Protein AF-0000000072266375 (afdb_homodimer)

Radius of gyration: 25.03 Å; Cα contacts (8 Å, |Δi|>4): 1581; chains: 2; bounding box: 46×76×53 Å

Secondary structure (DSSP, 8-state):
-EEEEEEEE----SSHHHHHHHHHHHHHHHHHTT-SEEEPPTTGGGGGGGGG-HHHHHSHHHHHHHHHHTHHHHHHHHHHHHHHHT-EEEPPPEEEESSSSEEEEEEEEETTEEEEEEE--S--HIIIIIS-----S-EEEEEETTEEEEE--GGGGG-HHHHHHHHHTT--EEEEEE--SSHHHHHHHHHHHHHHHHHHT-EEEEEEEEEE-TT-GGGSEE----EEE--SSTTS-TTSEEEEPPTT--EEEEEE--HHHHHHHHHH-SS-HHHHTTHHHHHTTT-EEE-/-EEEEEEEE----SSHHHHHHHHHHHHHHHHHTT-SEEEPPTTGGGGGGGGG-HHHHHSHHHHHHHHHHTHHHHHHHHHHHHHHHT-EEEPPPEEEESSSSEEEEEEEEETTEEEEEEE--S--HIIIIIS-----S-EEEEEETTEEEEE--GGGGG-HHHHHHHHHTT--EEEEEE--SSHHHHHHHHHHHHHHHHHHT-EEEEEEEEEE-TT-GGGSEE----EEE--SSTTS-TTSEEEEPPTT--EEEEEE--HHHHHHHHHH-SS-HHHHTTHHHHHTTT-EEE-

Sequence (582 aa):
MKIAAAAYPLDWFDSFAEVEAKLTDWVSRAAGQGADLLVFPEYGAMELASLGGRAVAADLEAALHEVARHGPAVGALLTRLAAAHGVHILGPSAPVFEGPRPVNRAVLYGPAGVIGHQDKLIMTRFEREIWDVVPGSEARVFETALGRIGIVICYDSEFPLLARAMVEQGAEILLAPSCTDSLAGFTRVRVGAMARALENQCVVVHAPTVGLCDFCPAVDENVGRAAIYGPPDHGWPATGILVETDLDVPGWAIAEVDMAAVALVRREGGVLNHAHWPEQAERLAGGVSLGMKIAAAAYPLDWFDSFAEVEAKLTDWVSRAAGQGADLLVFPEYGAMELASLGGRAVAADLEAALHEVARHGPAVGALLTRLAAAHGVHILGPSAPVFEGPRPVNRAVLYGPAGVIGHQDKLIMTRFEREIWDVVPGSEARVFETALGRIGIVICYDSEFPLLARAMVEQGAEILLAPSCTDSLAGFTRVRVGAMARALENQCVVVHAPTVGLCDFCPAVDENVGRAAIYGPPDHGWPATGILVETDLDVPGWAIAEVDMAAVALVRREGGVLNHAHWPEQAERLAGGVSLG

pLDDT: mean 98.08, std 1.98, range [75.3, 98.99]

InterPro domains:
  IPR003010 Carbon-nitrogen hydrolase [PF00795] (5-266)
  IPR003010 Carbon-nitrogen hydrolase [PS50263] (1-249)
  IPR036526 Carbon-nitrogen hydrolase superfamily [G3DSA:3.60.110.10] (1-280)
  IPR036526 Carbon-nitrogen hydrolase superfamily [SSF56317] (1-275)

Organism: Cereibacter sphaeroides (strain ATCC 17023 / DSM 158 / JCM 6121 / CCUG 31486 / LMG 2827 / NBRC 12203 / NCIMB 8253 / ATH 2.4.1.) (NCBI:txid272943)

Solvent-accessible surface area (backbone atoms only — not comparable to full-atom values): 27364 Å² total; per-residue (Å²): 91,26,39,29,14,23,15,40,65,51,58,85,34,88,42,68,67,54,52,51,50,51,53,49,50,54,52,49,56,45,44,71,71,55,31,42,33,40,33,35,13,30,54,49,38,54,33,46,9,31,64,64,32,66,72,30,15,52,30,73,67,50,20,46,54,43,27,34,68,45,43,66,61,54,51,54,50,50,28,50,51,15,35,75,69,63,20,32,32,35,42,43,9,34,48,40,73,88,59,100,49,27,29,48,36,33,41,35,26,23,48,90,29,78,60,41,68,44,39,31,59,52,69,49,46,57,38,49,76,70,65,50,39,44,58,32,71,52,46,42,29,30,78,50,99,92,42,30,34,23,71,30,48,28,66,30,29,51,38,67,64,57,57,49,53,29,37,75,73,55,29,50,34,35,38,29,20,18,65,22,64,32,63,18,51,28,40,45,37,51,41,17,38,46,32,50,6,41,36,53,38,23,38,24,37,29,6,16,23,17,40,65,22,94,54,28,72,90,56,30,42,25,27,29,49,8,23,36,28,34,26,31,38,53,88,40,48,40,81,16,56,76,35,58,44,56,78,46,45,72,47,71,20,65,42,80,47,63,69,66,41,36,59,45,24,55,74,64,26,72,50,42,47,52,74,50,51,66,53,48,57,62,34,44,68,87,40,67,41,84,67,90,26,39,28,14,23,15,40,65,51,57,85,33,89,42,69,66,54,51,52,51,52,54,50,49,54,51,49,55,46,44,71,72,54,30,42,35,38,35,36,13,31,54,48,37,56,33,47,8,31,63,63,32,66,72,30,16,51,29,73,67,51,18,46,52,43,28,34,69,46,42,66,61,52,50,52,50,50,29,49,52,15,35,76,67,62,18,31,32,36,43,44,10,34,49,42,72,87,60,100,48,27,29,47,36,34,41,36,26,23,48,91,28,78,60,41,67,42,39,32,60,52,67,49,46,58,37,48,76,71,66,50,41,44,58,33,72,53,47,43,28,32,78,51,100,91,42,30,34,22,70,30,46,28,66,30,29,49,39,68,65,58,56,48,50,28,37,75,72,55,27,51,35,35,38,29,20,18,64,23,63,33,61,19,50,28,38,44,35,51,40,18,39,47,33,51,8,39,36,54,37,22,37,24,36,30,6,15,23,18,41,64,22,93,52,28,72,90,56,29,43,23,27,29,46,7,24,36,27,33,26,29,37,52,88,40,49,39,80,17,55,77,36,59,45,56,77,47,46,70,44,71,19,65,43,80,46,61,69,65,44,37,59,44,24,55,74,64,25,73,51,41,47,50,73,50,52,66,53,50,58,62,33,44,68,86,40,67,42,83,68

Foldseek 3Di:
DKEKFWQAAQDADCDVVVVLVVVLVQLCVCLVVPHQEYEAAECSLLSQLNNVPLVQQADLQSSQVSSQVCVVVVQVSVQVSQQVSQHKYFDHWGWHDPDPATFTKIWIHHNNGTQGIATAADDDCCVVVPNNHDGDDDWDWTQDPVWIEGEQEQVSLLDQVSLLVRVVVPHQEYEYHYQDQDPVSQVSNVVSQQVSQALQQHKYWYHWYADADCRHPVRGHGKYKTFMFHHCWPPAPVVRTQWIDPIRDTDITMGDDDSVSSVCCCPPTPDNSNVCVCVVCVVCVVHDDDD/DKEKFWQAAQDADCDVVVVLVVVLVQLCVCLVVPHQEYEAAECSLLSQLNNVPLVQQADLQSSQVSSQVCVVVVQVSVQVSQQVSQHKYFDHWGWHDPDPATFTKTWIHHNNGTQGIATAADDDCCVVVPNNHDGDDDWDWTQDPVWIEGEQEQVSLLDQVSLLVRVVVPHQEYEYHYQDQDPVSQVSNVVSQQVSQALQQHKYWYHWYADADCRHPVRGHGKYKTFMFHHCWDPAPVVRTQWIDPIRDTDITMGDDDSVVSVCCCPPTPDNSNVCVCVVCVVCVVHDDDD

Structure (mmCIF, N/CA/C/O backbone):
data_AF-0000000072266375-model_v1
#
loop_
_entity.id
_entity.type
_entity.pdbx_description
1 polymer Amidohydrolase
#
loop_
_atom_site.group_PDB
_atom_site.id
_atom_site.type_symbol
_atom_site.label_atom_id
_atom_site.label_alt_id
_atom_site.label_comp_id
_atom_site.label_asym_id
_atom_site.label_entity_id
_atom_site.label_seq_id
_atom_site.pdbx_PDB_ins_code
_atom_site.Cartn_x
_atom_site.Cartn_y
_atom_site.Cartn_z
_atom_site.occupancy
_atom_site.B_iso_or_equiv
_atom_site.auth_seq_id
_atom_site.auth_comp_id
_atom_site.auth_asym_id
_atom_site.auth_atom_id
_atom_site.pdbx_PDB_model_num
ATOM 1 N N . MET A 1 1 ? 21.458 -7.198 -11.489 1 97.14 1 MET A N 1
ATOM 2 C CA . MET A 1 1 ? 20.782 -8.351 -12.077 1 97.14 1 MET A CA 1
ATOM 3 C C . MET A 1 1 ? 19.575 -7.912 -12.899 1 97.14 1 MET A C 1
ATOM 5 O O . MET A 1 1 ? 19.093 -6.788 -12.752 1 97.14 1 MET A O 1
ATOM 9 N N . LYS A 1 2 ? 19.224 -8.733 -13.749 1 98.37 2 LYS A N 1
ATOM 10 C CA . LYS A 1 2 ? 18.02 -8.48 -14.536 1 98.37 2 LYS A CA 1
ATOM 11 C C . LYS A 1 2 ? 16.892 -9.425 -14.133 1 98.37 2 LYS A C 1
ATOM 13 O O . LYS A 1 2 ? 17.099 -10.635 -14.019 1 98.37 2 LYS A O 1
ATOM 18 N N . ILE A 1 3 ? 15.625 -8.861 -13.882 1 98.93 3 ILE A N 1
ATOM 19 C CA . ILE A 1 3 ? 14.464 -9.616 -13.423 1 98.93 3 ILE A CA 1
ATOM 20 C C . ILE A 1 3 ? 13.344 -9.519 -14.457 1 98.93 3 ILE A C 1
ATOM 22 O O . ILE A 1 3 ? 13.093 -8.446 -15.011 1 98.93 3 ILE A O 1
ATOM 26 N N . ALA A 1 4 ? 12.709 -10.593 -14.72 1 98.96 4 ALA A N 1
ATOM 27 C CA . ALA A 1 4 ? 11.584 -10.651 -15.65 1 98.96 4 ALA A CA 1
ATOM 28 C C . ALA A 1 4 ? 10.32 -11.145 -14.951 1 98.96 4 ALA A C 1
ATOM 30 O O . ALA A 1 4 ? 10.322 -12.212 -14.333 1 98.96 4 ALA A O 1
ATOM 31 N N . ALA A 1 5 ? 9.275 -10.381 -14.997 1 98.98 5 ALA A N 1
ATOM 32 C CA . ALA A 1 5 ? 7.955 -10.741 -14.485 1 98.98 5 ALA A CA 1
ATOM 33 C C . ALA A 1 5 ? 6.988 -11.043 -15.626 1 98.98 5 ALA A C 1
ATOM 35 O O . ALA A 1 5 ? 6.828 -10.234 -16.543 1 98.98 5 ALA A O 1
ATOM 36 N N . ALA A 1 6 ? 6.261 -12.06 -15.545 1 98.97 6 ALA A N 1
ATOM 37 C CA . ALA A 1 6 ? 5.414 -12.488 -16.655 1 98.97 6 ALA A CA 1
ATOM 38 C C . ALA A 1 6 ? 3.996 -11.945 -16.504 1 98.97 6 ALA A C 1
ATOM 40 O O . ALA A 1 6 ? 3.401 -12.036 -15.428 1 98.97 6 ALA A O 1
ATOM 41 N N . ALA A 1 7 ? 3.459 -11.359 -17.479 1 98.96 7 ALA A N 1
ATOM 42 C CA . ALA A 1 7 ? 2.024 -11.34 -17.751 1 98.96 7 ALA A CA 1
ATOM 43 C C . ALA A 1 7 ? 1.618 -12.515 -18.636 1 98.96 7 ALA A C 1
ATOM 45 O O . ALA A 1 7 ? 1.796 -12.472 -19.856 1 98.96 7 ALA A O 1
ATOM 46 N N . TYR A 1 8 ? 1.119 -13.528 -18.048 1 98.93 8 TYR A N 1
ATOM 47 C CA . TYR A 1 8 ? 1.117 -14.865 -18.632 1 98.93 8 TYR A CA 1
ATOM 48 C C . TYR A 1 8 ? -0.296 -15.29 -19.016 1 98.93 8 TYR A C 1
ATOM 50 O O . TYR A 1 8 ? -1.188 -15.339 -18.167 1 98.93 8 TYR A O 1
ATOM 58 N N . PRO A 1 9 ? -0.581 -15.622 -20.305 1 98.81 9 PRO A N 1
ATOM 59 C CA . PRO A 1 9 ? -1.883 -16.149 -20.721 1 98.81 9 PRO A CA 1
ATOM 60 C C . PRO A 1 9 ? -2.005 -17.656 -20.506 1 98.81 9 PRO A C 1
ATOM 62 O O . PRO A 1 9 ? -0.999 -18.37 -20.526 1 98.81 9 PRO A O 1
ATOM 65 N N . LEU A 1 10 ? -3.183 -18.131 -20.288 1 98.76 10 LEU A N 1
ATOM 66 C CA . LEU A 1 10 ? -3.432 -19.565 -20.182 1 98.76 10 LEU A CA 1
ATOM 67 C C . LEU A 1 10 ? -3.985 -20.118 -21.491 1 98.76 10 LEU A C 1
ATOM 69 O O . LEU A 1 10 ? -4.931 -19.562 -22.055 1 98.76 10 LEU A O 1
ATOM 73 N N . ASP A 1 11 ? -3.401 -21.197 -21.97 1 98.46 11 ASP A N 1
ATOM 74 C CA . ASP A 1 11 ? -3.738 -21.749 -23.278 1 98.46 11 ASP A CA 1
ATOM 75 C C . ASP A 1 11 ? -4.257 -23.18 -23.153 1 98.46 11 ASP A C 1
ATOM 77 O O . ASP A 1 11 ? -4.025 -23.844 -22.14 1 98.46 11 ASP A O 1
ATOM 81 N N . TRP A 1 12 ? -4.967 -23.601 -24.177 1 98.61 12 TRP A N 1
ATOM 82 C CA . TRP A 1 12 ? -5.365 -24.997 -24.319 1 98.61 12 TRP A CA 1
ATOM 83 C C . TRP A 1 12 ? -4.237 -25.826 -24.925 1 98.61 12 TRP A C 1
ATOM 85 O O . TRP A 1 12 ? -3.588 -25.397 -25.881 1 98.61 12 TRP A O 1
ATOM 95 N N . PHE A 1 13 ? -4.031 -27.038 -24.383 1 98.64 13 PHE A N 1
ATOM 96 C CA . PHE A 1 13 ? -3.032 -27.964 -24.904 1 98.64 13 PHE A CA 1
ATOM 97 C C . PHE A 1 13 ? -3.65 -29.33 -25.175 1 98.64 13 PHE A C 1
ATOM 99 O O . PHE A 1 13 ? -4.48 -29.807 -24.398 1 98.64 13 PHE A O 1
ATOM 106 N N . ASP A 1 14 ? -3.202 -29.949 -26.236 1 98.02 14 ASP A N 1
ATOM 107 C CA . ASP A 1 14 ? -3.65 -31.3 -26.557 1 98.02 14 ASP A CA 1
ATOM 108 C C . ASP A 1 14 ? -2.645 -32.342 -26.07 1 98.02 14 ASP A C 1
ATOM 110 O O . ASP A 1 14 ? -2.967 -33.529 -25.98 1 98.02 14 ASP A O 1
ATOM 114 N N . SER A 1 15 ? -1.468 -31.875 -25.778 1 98.49 15 SER A N 1
ATOM 115 C CA . SER A 1 15 ? -0.411 -32.773 -25.325 1 98.49 15 SER A CA 1
ATOM 116 C C . SER A 1 15 ? 0.6 -32.041 -24.45 1 98.49 15 SER A C 1
ATOM 118 O O . SER A 1 15 ? 0.701 -30.813 -24.503 1 98.49 15 SER A O 1
ATOM 120 N N . PHE A 1 16 ? 1.34 -32.809 -23.717 1 98.54 16 PHE A N 1
ATOM 121 C CA . PHE A 1 16 ? 2.374 -32.227 -22.87 1 98.54 16 PHE A CA 1
ATOM 122 C C . PHE A 1 16 ? 3.467 -31.582 -23.714 1 98.54 16 PHE A C 1
ATOM 124 O O . PHE A 1 16 ? 4.124 -30.637 -23.273 1 98.54 16 PHE A O 1
ATOM 131 N N . ALA A 1 17 ? 3.678 -32.041 -24.921 1 98.73 17 ALA A N 1
ATOM 132 C CA . ALA A 1 17 ? 4.669 -31.456 -25.821 1 98.73 17 ALA A CA 1
ATOM 133 C C . ALA A 1 17 ? 4.374 -29.981 -26.077 1 98.73 17 ALA A C 1
ATOM 135 O O . ALA A 1 17 ? 5.295 -29.176 -26.232 1 98.73 17 ALA A O 1
ATOM 136 N N . GLU A 1 18 ? 3.104 -29.628 -26.144 1 98.77 18 GLU A N 1
ATOM 137 C CA . GLU A 1 18 ? 2.716 -28.237 -26.355 1 98.77 18 GLU A CA 1
ATOM 138 C C . GLU A 1 18 ? 3.015 -27.387 -25.124 1 98.77 18 GLU A C 1
ATOM 140 O O . GLU A 1 18 ? 3.374 -26.214 -25.245 1 98.77 18 GLU A O 1
ATOM 145 N N . VAL A 1 19 ? 2.839 -27.965 -23.965 1 98.65 19 VAL A N 1
ATOM 146 C CA . VAL A 1 19 ? 3.222 -27.303 -22.722 1 98.65 19 VAL A CA 1
ATOM 147 C C . VAL A 1 19 ? 4.724 -27.026 -22.725 1 98.65 19 VAL A C 1
ATOM 149 O O . VAL A 1 19 ? 5.156 -25.912 -22.42 1 98.65 19 VAL A O 1
ATOM 152 N N . GLU A 1 20 ? 5.464 -28.065 -23.052 1 98.76 20 GLU A N 1
ATOM 153 C CA . GLU A 1 20 ? 6.917 -27.938 -23.113 1 98.76 20 GLU A CA 1
ATOM 154 C C . GLU A 1 20 ? 7.334 -26.839 -24.086 1 98.76 20 GLU A C 1
ATOM 156 O O . GLU A 1 20 ? 8.239 -26.054 -23.794 1 98.76 20 GLU A O 1
ATOM 161 N N . ALA A 1 21 ? 6.699 -26.779 -25.235 1 98.85 21 ALA A N 1
ATOM 162 C CA . ALA A 1 21 ? 7.021 -25.767 -26.239 1 98.85 21 ALA A CA 1
ATOM 163 C C . ALA A 1 21 ? 6.767 -24.361 -25.701 1 98.85 21 ALA A C 1
ATOM 165 O O . ALA A 1 21 ? 7.599 -23.467 -25.869 1 98.85 21 ALA A O 1
ATOM 166 N N . LYS A 1 22 ? 5.654 -24.133 -25.089 1 98.86 22 LYS A N 1
ATOM 167 C CA . LYS A 1 22 ? 5.303 -22.81 -24.581 1 98.86 22 LYS A CA 1
ATOM 168 C C . LYS A 1 22 ? 6.278 -22.36 -23.497 1 98.86 22 LYS A C 1
ATOM 170 O O . LYS A 1 22 ? 6.825 -21.258 -23.565 1 98.86 22 LYS A O 1
ATOM 175 N N . LEU A 1 23 ? 6.517 -23.211 -22.474 1 98.88 23 LEU A N 1
ATOM 176 C CA . LEU A 1 23 ? 7.389 -22.841 -21.365 1 98.88 23 LEU A CA 1
ATOM 177 C C . LEU A 1 23 ? 8.821 -22.628 -21.847 1 98.88 23 LEU A C 1
ATOM 179 O O . LEU A 1 23 ? 9.512 -21.724 -21.372 1 98.88 23 LEU A O 1
ATOM 183 N N . THR A 1 24 ? 9.218 -23.52 -22.77 1 98.91 24 THR A N 1
ATOM 184 C CA . THR A 1 24 ? 10.552 -23.35 -23.337 1 98.91 24 THR A CA 1
ATOM 185 C C . THR A 1 24 ? 10.674 -21.997 -24.032 1 98.91 24 THR A C 1
ATOM 187 O O . THR A 1 24 ? 11.677 -21.298 -23.87 1 98.91 24 THR A O 1
ATOM 190 N N . ASP A 1 25 ? 9.674 -21.657 -24.811 1 98.88 25 ASP A N 1
ATOM 191 C CA . ASP A 1 25 ? 9.678 -20.377 -25.514 1 98.88 25 ASP A CA 1
ATOM 192 C C . ASP A 1 25 ? 9.716 -19.21 -24.53 1 98.88 25 ASP A C 1
ATOM 194 O O . ASP A 1 25 ? 10.5 -18.274 -24.699 1 98.88 25 ASP A O 1
ATOM 198 N N . TRP A 1 26 ? 8.88 -19.199 -23.524 1 98.91 26 TRP A N 1
ATOM 199 C CA . TRP A 1 26 ? 8.826 -18.137 -22.525 1 98.91 26 TRP A CA 1
ATOM 200 C C . TRP A 1 26 ? 10.173 -17.978 -21.827 1 98.91 26 TRP A C 1
ATOM 202 O O . TRP A 1 26 ? 10.706 -16.87 -21.736 1 98.91 26 TRP A O 1
ATOM 212 N N . VAL A 1 27 ? 10.698 -19.073 -21.321 1 98.93 27 VAL A N 1
ATOM 213 C CA . VAL A 1 27 ? 11.959 -19.025 -20.588 1 98.93 27 VAL A CA 1
ATOM 214 C C . VAL A 1 27 ? 13.072 -18.529 -21.508 1 98.93 27 VAL A C 1
ATOM 216 O O . VAL A 1 27 ? 13.861 -17.661 -21.127 1 98.93 27 VAL A O 1
ATOM 219 N N . SER A 1 28 ? 13.133 -19.064 -22.732 1 98.81 28 SER A N 1
ATOM 220 C CA . SER A 1 28 ? 14.188 -18.697 -23.671 1 98.81 28 SER A CA 1
ATOM 221 C C . SER A 1 28 ? 14.138 -17.211 -24.007 1 98.81 28 SER A C 1
ATOM 223 O O . SER A 1 28 ? 15.178 -16.57 -24.17 1 98.81 28 SER A O 1
ATOM 225 N N . ARG A 1 29 ? 12.959 -16.648 -24.16 1 98.73 29 ARG A N 1
ATOM 226 C CA . ARG A 1 29 ? 12.802 -15.237 -24.499 1 98.73 29 ARG A CA 1
ATOM 227 C C . ARG A 1 29 ? 13.344 -14.343 -23.389 1 98.73 29 ARG A C 1
ATOM 229 O O . ARG A 1 29 ? 14.086 -13.395 -23.654 1 98.73 29 ARG A O 1
ATOM 236 N N . ALA A 1 30 ? 12.961 -14.626 -22.163 1 98.76 30 ALA A N 1
ATOM 237 C CA . ALA A 1 30 ? 13.432 -13.813 -21.044 1 98.76 30 ALA A CA 1
ATOM 238 C C . ALA A 1 30 ? 14.931 -13.998 -20.824 1 98.76 30 ALA A C 1
ATOM 240 O O . ALA A 1 30 ? 15.661 -13.023 -20.628 1 98.76 30 ALA A O 1
ATOM 241 N N . ALA A 1 31 ? 15.374 -15.266 -20.824 1 98.73 31 ALA A N 1
ATOM 242 C CA . ALA A 1 31 ? 16.796 -15.558 -20.669 1 98.73 31 ALA A CA 1
ATOM 243 C C . ALA A 1 31 ? 17.612 -14.923 -21.792 1 98.73 31 ALA A C 1
ATOM 245 O O . ALA A 1 31 ? 18.723 -14.438 -21.562 1 98.73 31 ALA A O 1
ATOM 246 N N . GLY A 1 32 ? 17.065 -14.988 -22.942 1 98.53 32 GLY A N 1
ATOM 247 C CA . GLY A 1 32 ? 17.732 -14.4 -24.092 1 98.53 32 GLY A CA 1
ATOM 248 C C . GLY A 1 32 ? 17.928 -12.901 -23.967 1 98.53 32 GLY A C 1
ATOM 249 O O . GLY A 1 32 ? 18.813 -12.329 -24.607 1 98.53 32 GLY A O 1
ATOM 250 N N . GLN A 1 33 ? 17.1 -12.3 -23.194 1 98.49 33 GLN A N 1
ATOM 251 C CA . GLN A 1 33 ? 17.227 -10.867 -22.949 1 98.49 33 GLN A CA 1
ATOM 252 C C . GLN A 1 33 ? 18.096 -10.593 -21.725 1 98.49 33 GLN A C 1
ATOM 254 O O . GLN A 1 33 ? 18.18 -9.455 -21.259 1 98.49 33 GLN A O 1
ATOM 259 N N . GLY A 1 34 ? 18.608 -11.641 -21.188 1 98.56 34 GLY A N 1
ATOM 260 C CA . GLY A 1 34 ? 19.591 -11.487 -20.127 1 98.56 34 GLY A CA 1
ATOM 261 C C . GLY A 1 34 ? 18.987 -11.564 -18.738 1 98.56 34 GLY A C 1
ATOM 262 O O . GLY A 1 34 ? 19.634 -11.202 -17.753 1 98.56 34 GLY A O 1
ATOM 263 N N . ALA A 1 35 ? 17.798 -11.988 -18.626 1 98.79 35 ALA A N 1
ATOM 264 C CA . ALA A 1 35 ? 17.17 -12.089 -17.311 1 98.79 35 ALA A CA 1
ATOM 265 C C . ALA A 1 35 ? 17.855 -13.152 -16.457 1 98.79 35 ALA A C 1
ATOM 267 O O . ALA A 1 35 ? 18.232 -14.214 -16.959 1 98.79 35 ALA A O 1
ATOM 268 N N . ASP A 1 36 ? 18.055 -12.834 -15.215 1 98.84 36 ASP A N 1
ATOM 269 C CA . ASP A 1 36 ? 18.646 -13.75 -14.244 1 98.84 36 ASP A CA 1
ATOM 270 C C . ASP A 1 36 ? 17.566 -14.457 -13.429 1 98.84 36 ASP A C 1
ATOM 272 O O . ASP A 1 36 ? 17.79 -15.552 -12.909 1 98.84 36 ASP A O 1
ATOM 276 N N . LEU A 1 37 ? 16.452 -13.831 -13.272 1 98.93 37 LEU A N 1
ATOM 277 C CA . LEU A 1 37 ? 15.306 -14.299 -12.499 1 98.93 37 LEU A CA 1
ATOM 278 C C . LEU A 1 37 ? 14.013 -14.132 -13.29 1 98.93 37 LEU A C 1
ATOM 280 O O . LEU A 1 37 ? 13.694 -13.03 -13.742 1 98.93 37 LEU A O 1
ATOM 284 N N . LEU A 1 38 ? 13.317 -15.218 -13.542 1 98.98 38 LEU A N 1
ATOM 285 C CA . LEU A 1 38 ? 12.032 -15.243 -14.234 1 98.98 38 LEU A CA 1
ATOM 286 C C . LEU A 1 38 ? 10.906 -15.618 -13.276 1 98.98 38 LEU A C 1
ATOM 288 O O . LEU A 1 38 ? 10.997 -16.624 -12.569 1 98.98 38 LEU A O 1
ATOM 292 N N . VAL A 1 39 ? 9.854 -14.835 -13.226 1 98.99 39 VAL A N 1
ATOM 293 C CA . VAL A 1 39 ? 8.77 -15.082 -12.281 1 98.99 39 VAL A CA 1
ATOM 294 C C . VAL A 1 39 ? 7.473 -15.351 -13.042 1 98.99 39 VAL A C 1
ATOM 296 O O . VAL A 1 39 ? 6.999 -14.496 -13.795 1 98.99 39 VAL A O 1
ATOM 299 N N . PHE A 1 40 ? 6.934 -16.508 -12.91 1 98.98 40 PHE A N 1
ATOM 300 C CA . PHE A 1 40 ? 5.651 -16.894 -13.484 1 98.98 40 PHE A CA 1
ATOM 301 C C . PHE A 1 40 ? 4.528 -16.714 -12.468 1 98.98 40 PHE A C 1
ATOM 303 O O . PHE A 1 40 ? 4.784 -16.59 -11.269 1 98.98 40 PHE A O 1
ATOM 310 N N . PRO A 1 41 ? 3.293 -16.703 -12.895 1 98.96 41 PRO A N 1
ATOM 311 C CA . PRO A 1 41 ? 2.19 -16.293 -12.024 1 98.96 41 PRO A CA 1
ATOM 312 C C . PRO A 1 41 ? 1.661 -17.438 -11.163 1 98.96 41 PRO A C 1
ATOM 314 O O . PRO A 1 41 ? 1.989 -18.601 -11.408 1 98.96 41 PRO A O 1
ATOM 317 N N . GLU A 1 42 ? 0.822 -17.023 -10.186 1 98.96 42 GLU A N 1
ATOM 318 C CA . GLU A 1 42 ? -0.038 -17.931 -9.433 1 98.96 42 GLU A CA 1
ATOM 319 C C . GLU A 1 42 ? -1.021 -18.651 -10.352 1 98.96 42 GLU A C 1
ATOM 321 O O . GLU A 1 42 ? -1.64 -18.028 -11.217 1 98.96 42 GLU A O 1
ATOM 326 N N . TYR A 1 43 ? -1.089 -19.976 -10.209 1 98.91 43 TYR A N 1
ATOM 327 C CA . TYR A 1 43 ? -2.056 -20.812 -10.911 1 98.91 43 TYR A CA 1
ATOM 328 C C . TYR A 1 43 ? -1.825 -20.765 -12.417 1 98.91 43 TYR A C 1
ATOM 330 O O . TYR A 1 43 ? -2.72 -21.096 -13.199 1 98.91 43 TYR A O 1
ATOM 338 N N . GLY A 1 44 ? -0.622 -20.349 -12.776 1 98.84 44 GLY A N 1
ATOM 339 C CA . GLY A 1 44 ? -0.277 -20.445 -14.185 1 98.84 44 GLY A CA 1
ATOM 340 C C . GLY A 1 44 ? -0.329 -21.865 -14.717 1 98.84 44 GLY A C 1
ATOM 341 O O . GLY A 1 44 ? -0.598 -22.08 -15.9 1 98.84 44 GLY A O 1
ATOM 342 N N . ALA A 1 45 ? -0.177 -22.813 -13.884 1 98.78 45 ALA A N 1
ATOM 343 C CA . ALA A 1 45 ? -0.128 -24.221 -14.268 1 98.78 45 ALA A CA 1
ATOM 344 C C . ALA A 1 45 ? -1.53 -24.768 -14.524 1 98.78 45 ALA A C 1
ATOM 346 O O . ALA A 1 45 ? -1.685 -25.853 -15.09 1 98.78 45 ALA A O 1
ATOM 347 N N . MET A 1 46 ? -2.582 -24.038 -14.227 1 98.77 46 MET A N 1
ATOM 348 C CA . MET A 1 46 ? -3.94 -24.552 -14.379 1 98.77 46 MET A CA 1
ATOM 349 C C . MET A 1 46 ? -4.261 -24.815 -15.847 1 98.77 46 MET A C 1
ATOM 351 O O . MET A 1 46 ? -5.211 -25.535 -16.16 1 98.77 46 MET A O 1
ATOM 355 N N . GLU A 1 47 ? -3.494 -24.266 -16.728 1 98.62 47 GLU A N 1
ATOM 356 C CA . GLU A 1 47 ? -3.679 -24.581 -18.142 1 98.62 47 GLU A CA 1
ATOM 357 C C . GLU A 1 47 ? -3.432 -26.063 -18.413 1 98.62 47 GLU A C 1
ATOM 359 O O . GLU A 1 47 ? -3.936 -26.611 -19.395 1 98.62 47 GLU A O 1
ATOM 364 N N . LEU A 1 48 ? -2.743 -26.791 -17.545 1 98.81 48 LEU A N 1
ATOM 365 C CA . LEU A 1 48 ? -2.466 -28.216 -17.687 1 98.81 48 LEU A CA 1
ATOM 366 C C . LEU A 1 48 ? -3.749 -29.033 -17.581 1 98.81 48 LEU A C 1
ATOM 368 O O . LEU A 1 48 ? -3.779 -30.203 -17.966 1 98.81 48 LEU A O 1
ATOM 372 N N . ALA A 1 49 ? -4.804 -28.421 -16.996 1 98.81 49 ALA A N 1
ATOM 373 C CA . ALA A 1 49 ? -6.089 -29.111 -16.915 1 98.81 49 ALA A CA 1
ATOM 374 C C . ALA A 1 49 ? -6.587 -29.508 -18.302 1 98.81 49 ALA A C 1
ATOM 376 O O . ALA A 1 49 ? -7.307 -30.498 -18.45 1 98.81 49 ALA A O 1
ATOM 377 N N . SER A 1 50 ? -6.22 -28.804 -19.305 1 98.7 50 SER A N 1
ATOM 378 C CA . SER A 1 50 ? -6.638 -29.076 -20.677 1 98.7 50 SER A CA 1
ATOM 379 C C . SER A 1 50 ? -6.19 -30.462 -21.126 1 98.7 50 SER A C 1
ATOM 381 O O . SER A 1 50 ? -6.822 -31.074 -21.99 1 98.7 50 SER A O 1
ATOM 383 N N . LEU A 1 51 ? -5.111 -30.986 -20.58 1 98.75 51 LEU A N 1
ATOM 384 C CA . LEU A 1 51 ? -4.555 -32.276 -20.971 1 98.75 51 LEU A CA 1
ATOM 385 C C . LEU A 1 51 ? -5.506 -33.412 -20.606 1 98.75 51 LEU A C 1
ATOM 387 O O . LEU A 1 51 ? -5.378 -34.524 -21.122 1 98.75 51 LEU A O 1
ATOM 391 N N . GLY A 1 52 ? -6.437 -33.119 -19.69 1 98.6 52 GLY A N 1
ATOM 392 C CA . GLY A 1 52 ? -7.447 -34.097 -19.319 1 98.6 52 GLY A CA 1
ATOM 393 C C . GLY A 1 52 ? -8.699 -34.015 -20.172 1 98.6 52 GLY A C 1
ATOM 394 O O . GLY A 1 52 ? -9.619 -34.821 -20.013 1 98.6 52 GLY A O 1
ATOM 395 N N . GLY A 1 53 ? -8.751 -33.005 -21.058 1 98.54 53 GLY A N 1
ATOM 396 C CA . GLY A 1 53 ? -9.936 -32.764 -21.866 1 98.54 53 GLY A CA 1
ATOM 397 C C . GLY A 1 53 ? -10.858 -31.715 -21.273 1 98.54 53 GLY A C 1
ATOM 398 O O . GLY A 1 53 ? -10.689 -31.312 -20.121 1 98.54 53 GLY A O 1
ATOM 399 N N . ARG A 1 54 ? -11.801 -31.301 -22.061 1 98.11 54 ARG A N 1
ATOM 400 C CA . ARG A 1 54 ? -12.668 -30.18 -21.713 1 98.11 54 ARG A CA 1
ATOM 401 C C . ARG A 1 54 ? -13.488 -30.489 -20.465 1 98.11 54 ARG A C 1
ATOM 403 O O . ARG A 1 54 ? -13.696 -29.615 -19.621 1 98.11 54 ARG A O 1
ATOM 410 N N . ALA A 1 55 ? -14.014 -31.727 -20.378 1 98.52 55 ALA A N 1
ATOM 411 C CA . ALA A 1 55 ? -14.84 -32.093 -19.231 1 98.52 55 ALA A CA 1
ATOM 412 C C . ALA A 1 55 ? -14.043 -32.011 -17.932 1 98.52 55 ALA A C 1
ATOM 414 O O . ALA A 1 55 ? -14.553 -31.54 -16.913 1 98.52 55 ALA A O 1
ATOM 415 N N . VAL A 1 56 ? -12.832 -32.471 -18.01 1 98.67 56 VAL A N 1
ATOM 416 C CA . VAL A 1 56 ? -11.95 -32.443 -16.849 1 98.67 56 VAL A CA 1
ATOM 417 C C . VAL A 1 56 ? -11.59 -30.998 -16.507 1 98.67 56 VAL A C 1
ATOM 419 O O . VAL A 1 56 ? -11.672 -30.59 -15.346 1 98.67 56 VAL A O 1
ATOM 422 N N . ALA A 1 57 ? -11.248 -30.21 -17.501 1 98.67 57 ALA A N 1
ATOM 423 C CA . ALA A 1 57 ? -10.808 -28.832 -17.304 1 98.67 57 ALA A CA 1
ATOM 424 C C . ALA A 1 57 ? -11.936 -27.971 -16.742 1 98.67 57 ALA A C 1
ATOM 426 O O . ALA A 1 57 ? -11.689 -27.032 -15.982 1 98.67 57 ALA A O 1
ATOM 427 N N . ALA A 1 58 ? -13.131 -28.322 -17.075 1 98.33 58 ALA A N 1
ATOM 428 C CA . ALA A 1 58 ? -14.286 -27.515 -16.691 1 98.33 58 ALA A CA 1
ATOM 429 C C . ALA A 1 58 ? -14.748 -27.857 -15.278 1 98.33 58 ALA A C 1
ATOM 431 O O . ALA A 1 58 ? -15.542 -27.124 -14.683 1 98.33 58 ALA A O 1
ATOM 432 N N . ASP A 1 59 ? -14.275 -28.977 -14.753 1 98.57 59 ASP A N 1
ATOM 433 C CA . ASP A 1 59 ? -14.647 -29.438 -13.419 1 98.57 59 ASP A CA 1
ATOM 434 C C . ASP A 1 59 ? -13.631 -28.978 -12.376 1 98.57 59 ASP A C 1
ATOM 436 O O . ASP A 1 59 ? -12.457 -29.347 -12.44 1 98.57 59 ASP A O 1
ATOM 440 N N . LEU A 1 60 ? -14.007 -28.246 -11.393 1 98.24 60 LEU A N 1
ATOM 441 C CA . LEU A 1 60 ? -13.124 -27.632 -10.407 1 98.24 60 LEU A CA 1
ATOM 442 C C . LEU A 1 60 ? -12.271 -28.686 -9.71 1 98.24 60 LEU A C 1
ATOM 444 O O . LEU A 1 60 ? -11.065 -28.498 -9.534 1 98.24 60 LEU A O 1
ATOM 448 N N . GLU A 1 61 ? -12.871 -29.752 -9.332 1 98.46 61 GLU A N 1
ATOM 449 C CA . GLU A 1 61 ? -12.157 -30.805 -8.615 1 98.46 61 GLU A CA 1
ATOM 450 C C . GLU A 1 61 ? -11.253 -31.597 -9.555 1 98.46 61 GLU A C 1
ATOM 452 O O . GLU A 1 61 ? -10.079 -31.822 -9.253 1 98.46 61 GLU A O 1
ATOM 457 N N . ALA A 1 62 ? -11.798 -32.004 -10.686 1 98.7 62 ALA A N 1
ATOM 458 C CA . ALA A 1 62 ? -11.028 -32.815 -11.625 1 98.7 62 ALA A CA 1
ATOM 459 C C . ALA A 1 62 ? -9.818 -32.047 -12.15 1 98.7 62 ALA A C 1
ATOM 461 O O . ALA A 1 62 ? -8.752 -32.628 -12.367 1 98.7 62 ALA A O 1
ATOM 462 N N . ALA A 1 63 ? -9.995 -30.794 -12.349 1 98.75 63 ALA A N 1
ATOM 463 C CA . ALA A 1 63 ? -8.9 -29.957 -12.834 1 98.75 63 ALA A CA 1
ATOM 464 C C . ALA A 1 63 ? -7.743 -29.938 -11.839 1 98.75 63 ALA A C 1
ATOM 466 O O . ALA A 1 63 ? -6.575 -29.975 -12.235 1 98.75 63 ALA A O 1
ATOM 467 N N . LEU A 1 64 ? -8.063 -29.887 -10.537 1 98.75 64 LEU A N 1
ATOM 468 C CA . LEU A 1 64 ? -7.027 -29.915 -9.51 1 98.75 64 LEU A CA 1
ATOM 469 C C . LEU A 1 64 ? -6.16 -31.163 -9.646 1 98.75 64 LEU A C 1
ATOM 471 O O . LEU A 1 64 ? -4.931 -31.072 -9.651 1 98.75 64 LEU A O 1
ATOM 475 N N . HIS A 1 65 ? -6.838 -32.245 -9.785 1 98.73 65 HIS A N 1
ATOM 476 C CA . HIS A 1 65 ? -6.13 -33.52 -9.827 1 98.73 65 HIS A CA 1
ATOM 477 C C . HIS A 1 65 ? -5.344 -33.671 -11.125 1 98.73 65 HIS A C 1
ATOM 479 O O . HIS A 1 65 ? -4.232 -34.205 -11.124 1 98.73 65 HIS A O 1
ATOM 485 N N . GLU A 1 66 ? -5.925 -33.229 -12.193 1 98.81 66 GLU A N 1
ATOM 486 C CA . GLU A 1 66 ? -5.245 -33.325 -13.481 1 98.81 66 GLU A CA 1
ATOM 487 C C . GLU A 1 66 ? -3.961 -32.5 -13.489 1 98.81 66 GLU A C 1
ATOM 489 O O . GLU A 1 66 ? -2.919 -32.968 -13.953 1 98.81 66 GLU A O 1
ATOM 494 N N . VAL A 1 67 ? -3.995 -31.3 -13.012 1 98.88 67 VAL A N 1
ATOM 495 C CA . VAL A 1 67 ? -2.831 -30.422 -12.954 1 98.88 67 VAL A CA 1
ATOM 496 C C . VAL A 1 67 ? -1.771 -31.028 -12.038 1 98.88 67 VAL A C 1
ATOM 498 O O . VAL A 1 67 ? -0.589 -31.074 -12.39 1 98.88 67 VAL A O 1
ATOM 501 N N . ALA A 1 68 ? -2.209 -31.511 -10.85 1 98.82 68 ALA A N 1
ATOM 502 C CA . ALA A 1 68 ? -1.277 -32.115 -9.901 1 98.82 68 ALA A CA 1
ATOM 503 C C . ALA A 1 68 ? -0.576 -33.324 -10.515 1 98.82 68 ALA A C 1
ATOM 505 O O . ALA A 1 68 ? 0.6 -33.573 -10.24 1 98.82 68 ALA A O 1
ATOM 506 N N . ARG A 1 69 ? -1.273 -34.029 -11.313 1 98.42 69 ARG A N 1
ATOM 507 C CA . ARG A 1 69 ? -0.736 -35.219 -11.965 1 98.42 69 ARG A CA 1
ATOM 508 C C . ARG A 1 69 ? 0.459 -34.869 -12.845 1 98.42 69 ARG A C 1
ATOM 510 O O . ARG A 1 69 ? 1.399 -35.658 -12.967 1 98.42 69 ARG A O 1
ATOM 517 N N . HIS A 1 70 ? 0.497 -33.712 -13.399 1 98.66 70 HIS A N 1
ATOM 518 C CA . HIS A 1 70 ? 1.544 -33.304 -14.329 1 98.66 70 HIS A CA 1
ATOM 519 C C . HIS A 1 70 ? 2.646 -32.529 -13.614 1 98.66 70 HIS A C 1
ATOM 521 O O . HIS A 1 70 ? 3.638 -32.139 -14.233 1 98.66 70 HIS A O 1
ATOM 527 N N . GLY A 1 71 ? 2.518 -32.315 -12.306 1 98.26 71 GLY A N 1
ATOM 528 C CA . GLY A 1 71 ? 3.46 -31.548 -11.505 1 98.26 71 GLY A CA 1
ATOM 529 C C . GLY A 1 71 ? 4.899 -31.994 -11.687 1 98.26 71 GLY A C 1
ATOM 530 O O . GLY A 1 71 ? 5.772 -31.181 -11.998 1 98.26 71 GLY A O 1
ATOM 531 N N . PRO A 1 72 ? 5.145 -33.273 -11.508 1 98.34 72 PRO A N 1
ATOM 532 C CA . PRO A 1 72 ? 6.519 -33.763 -11.632 1 98.34 72 PRO A CA 1
ATOM 533 C C . PRO A 1 72 ? 7.118 -33.499 -13.011 1 98.34 72 PRO A C 1
ATOM 535 O O . PRO A 1 72 ? 8.292 -33.134 -13.119 1 98.34 72 PRO A O 1
ATOM 538 N N . ALA A 1 73 ? 6.342 -33.672 -14.07 1 98.73 73 ALA A N 1
ATOM 539 C CA . ALA A 1 73 ? 6.84 -33.444 -15.424 1 98.73 73 ALA A CA 1
ATOM 540 C C . ALA A 1 73 ? 7.172 -31.971 -15.645 1 98.73 73 ALA A C 1
ATOM 542 O O . ALA A 1 73 ? 8.187 -31.644 -16.266 1 98.73 73 ALA A O 1
ATOM 543 N N . VAL A 1 74 ? 6.332 -31.091 -15.215 1 98.83 74 VAL A N 1
ATOM 544 C CA . VAL A 1 74 ? 6.569 -29.655 -15.33 1 98.83 74 VAL A CA 1
ATOM 545 C C . VAL A 1 74 ? 7.805 -29.269 -14.521 1 98.83 74 VAL A C 1
ATOM 547 O O . VAL A 1 74 ? 8.636 -28.484 -14.983 1 98.83 74 VAL A O 1
ATOM 550 N N . GLY A 1 75 ? 7.91 -29.799 -13.276 1 98.82 75 GLY A N 1
ATOM 551 C CA . GLY A 1 75 ? 9.087 -29.545 -12.461 1 98.82 75 GLY A CA 1
ATOM 552 C C . GLY A 1 75 ? 10.38 -29.964 -13.134 1 98.82 75 GLY A C 1
ATOM 553 O O . GLY A 1 75 ? 11.372 -29.233 -13.096 1 98.82 75 GLY A O 1
ATOM 554 N N . ALA A 1 76 ? 10.347 -31.137 -13.696 1 98.86 76 ALA A N 1
ATOM 555 C CA . ALA A 1 76 ? 11.522 -31.621 -14.416 1 98.86 76 ALA A CA 1
ATOM 556 C C . ALA A 1 76 ? 11.879 -30.692 -15.572 1 98.86 76 ALA A C 1
ATOM 558 O O . ALA A 1 76 ? 13.056 -30.41 -15.81 1 98.86 76 ALA A O 1
ATOM 559 N N . LEU A 1 77 ? 10.884 -30.283 -16.293 1 98.87 77 LEU A N 1
ATOM 560 C CA . LEU A 1 77 ? 11.084 -29.372 -17.415 1 98.87 77 LEU A CA 1
ATOM 561 C C . LEU A 1 77 ? 11.708 -28.061 -16.946 1 98.87 77 LEU A C 1
ATOM 563 O O . LEU A 1 77 ? 12.683 -27.588 -17.534 1 98.87 77 LEU A O 1
ATOM 567 N N . LEU A 1 78 ? 11.173 -27.432 -15.932 1 98.92 78 LEU A N 1
ATOM 568 C CA . LEU A 1 78 ? 11.654 -26.143 -15.448 1 98.92 78 LEU A CA 1
ATOM 569 C C . LEU A 1 78 ? 13.049 -26.274 -14.846 1 98.92 78 LEU A C 1
ATOM 571 O O . LEU A 1 78 ? 13.861 -25.351 -14.943 1 98.92 78 LEU A O 1
ATOM 575 N N . THR A 1 79 ? 13.315 -27.435 -14.164 1 98.88 79 THR A N 1
ATOM 576 C CA . THR A 1 79 ? 14.668 -27.704 -13.69 1 98.88 79 THR A CA 1
ATOM 577 C C . THR A 1 79 ? 15.657 -27.707 -14.852 1 98.88 79 THR A C 1
ATOM 579 O O . THR A 1 79 ? 16.715 -27.08 -14.776 1 98.88 79 THR A O 1
ATOM 582 N N . ARG A 1 80 ? 15.296 -28.399 -15.923 1 98.86 80 ARG A N 1
ATOM 583 C CA . ARG A 1 80 ? 16.152 -28.486 -17.102 1 98.86 80 ARG A CA 1
ATOM 584 C C . ARG A 1 80 ? 16.35 -27.113 -17.737 1 98.86 80 ARG A C 1
ATOM 586 O O . ARG A 1 80 ? 17.465 -26.757 -18.124 1 98.86 80 ARG A O 1
ATOM 593 N N . LEU A 1 81 ? 15.292 -26.355 -17.878 1 98.92 81 LEU A N 1
ATOM 594 C CA . LEU A 1 81 ? 15.372 -25.041 -18.508 1 98.92 81 LEU A CA 1
ATOM 595 C C . LEU A 1 81 ? 16.214 -24.087 -17.669 1 98.92 81 LEU A C 1
ATOM 597 O O . LEU A 1 81 ? 17.002 -23.308 -18.21 1 98.92 81 LEU A O 1
ATOM 601 N N . ALA A 1 82 ? 16.004 -24.112 -16.337 1 98.91 82 ALA A N 1
ATOM 602 C CA . ALA A 1 82 ? 16.809 -23.271 -15.455 1 98.91 82 ALA A CA 1
ATOM 603 C C . ALA A 1 82 ? 18.295 -23.576 -15.613 1 98.91 82 ALA A C 1
ATOM 605 O O . ALA A 1 82 ? 19.119 -22.661 -15.684 1 98.91 82 ALA A O 1
ATOM 606 N N . ALA A 1 83 ? 18.623 -24.839 -15.654 1 98.84 83 ALA A N 1
ATOM 607 C CA . ALA A 1 83 ? 20.008 -25.273 -15.817 1 98.84 83 ALA A CA 1
ATOM 608 C C . ALA A 1 83 ? 20.552 -24.867 -17.184 1 98.84 83 ALA A C 1
ATOM 610 O O . ALA A 1 83 ? 21.662 -24.341 -17.285 1 98.84 83 ALA A O 1
ATOM 611 N N . ALA A 1 84 ? 19.832 -25.144 -18.193 1 98.82 84 ALA A N 1
ATOM 612 C CA . ALA A 1 84 ? 20.268 -24.907 -19.566 1 98.82 84 ALA A CA 1
ATOM 613 C C . ALA A 1 84 ? 20.563 -23.428 -19.8 1 98.82 84 ALA A C 1
ATOM 615 O O . ALA A 1 84 ? 21.471 -23.083 -20.56 1 98.82 84 ALA A O 1
ATOM 616 N N . HIS A 1 85 ? 19.793 -22.524 -19.181 1 98.84 85 HIS A N 1
ATOM 617 C CA . HIS A 1 85 ? 19.941 -21.094 -19.425 1 98.84 85 HIS A CA 1
ATOM 618 C C . HIS A 1 85 ? 20.712 -20.419 -18.295 1 98.84 85 HIS A C 1
ATOM 620 O O . HIS A 1 85 ? 21.024 -19.229 -18.376 1 98.84 85 HIS A O 1
ATOM 626 N N . GLY A 1 86 ? 20.99 -21.151 -17.208 1 98.64 86 GLY A N 1
ATOM 627 C CA . GLY A 1 86 ? 21.694 -20.583 -16.069 1 98.64 86 GLY A CA 1
ATOM 628 C C . GLY A 1 86 ? 20.895 -19.515 -15.346 1 98.64 86 GLY A C 1
ATOM 629 O O . GLY A 1 86 ? 21.437 -18.472 -14.974 1 98.64 86 GLY A O 1
ATOM 630 N N . VAL A 1 87 ? 19.602 -19.685 -15.229 1 98.88 87 VAL A N 1
ATOM 631 C CA . VAL A 1 87 ? 18.731 -18.666 -14.653 1 98.88 87 VAL A CA 1
ATOM 632 C C . VAL A 1 87 ? 17.983 -19.242 -13.453 1 98.88 87 VAL A C 1
ATOM 634 O O . VAL A 1 87 ? 18.002 -20.454 -13.226 1 98.88 87 VAL A O 1
ATOM 637 N N . HIS A 1 88 ? 17.371 -18.383 -12.627 1 98.95 88 HIS A N 1
ATOM 638 C CA . HIS A 1 88 ? 16.399 -18.744 -11.6 1 98.95 88 HIS A CA 1
ATOM 639 C C . HIS A 1 88 ? 14.972 -18.576 -12.11 1 98.95 88 HIS A C 1
ATOM 641 O O . HIS A 1 88 ? 14.677 -17.628 -12.842 1 98.95 88 HIS A O 1
ATOM 647 N N . ILE A 1 89 ? 14.091 -19.484 -11.717 1 98.97 89 ILE A N 1
ATOM 648 C CA . ILE A 1 89 ? 12.715 -19.456 -12.199 1 98.97 89 ILE A CA 1
ATOM 649 C C . ILE A 1 89 ? 11.756 -19.718 -11.04 1 98.97 89 ILE A C 1
ATOM 651 O O . ILE A 1 89 ? 11.825 -20.766 -10.394 1 98.97 89 ILE A O 1
ATOM 655 N N . LEU A 1 90 ? 10.946 -18.768 -10.7 1 98.98 90 LEU A N 1
ATOM 656 C CA . LEU A 1 90 ? 9.731 -19.148 -9.986 1 98.98 90 LEU A CA 1
ATOM 657 C C . LEU A 1 90 ? 8.698 -19.732 -10.943 1 98.98 90 LEU A C 1
ATOM 659 O O . LEU A 1 90 ? 8.139 -19.012 -11.774 1 98.98 90 LEU A O 1
ATOM 663 N N . GLY A 1 91 ? 8.48 -20.953 -10.865 1 98.94 91 GLY A N 1
ATOM 664 C CA . GLY A 1 91 ? 7.534 -21.594 -11.765 1 98.94 91 GLY A CA 1
ATOM 665 C C . GLY A 1 91 ? 6.099 -21.166 -11.525 1 98.94 91 GLY A C 1
ATOM 666 O O . GLY A 1 91 ? 5.77 -20.649 -10.455 1 98.94 91 GLY A O 1
ATOM 667 N N . PRO A 1 92 ? 5.222 -21.308 -12.579 1 98.92 92 PRO A N 1
ATOM 668 C CA . PRO A 1 92 ? 3.8 -21.103 -12.293 1 98.92 92 PRO A CA 1
ATOM 669 C C . PRO A 1 92 ? 3.293 -21.991 -11.159 1 98.92 92 PRO A C 1
ATOM 671 O O . PRO A 1 92 ? 3.507 -23.206 -11.179 1 98.92 92 PRO A O 1
ATOM 674 N N . SER A 1 93 ? 2.641 -21.362 -10.178 1 98.91 93 SER A N 1
ATOM 675 C CA . SER A 1 93 ? 2.214 -22.189 -9.054 1 98.91 93 SER A CA 1
ATOM 676 C C . SER A 1 93 ? 1.099 -23.145 -9.464 1 98.91 93 SER A C 1
ATOM 678 O O . SER A 1 93 ? 0.444 -22.941 -10.487 1 98.91 93 SER A O 1
ATOM 680 N N . ALA A 1 94 ? 0.902 -24.192 -8.706 1 98.8 9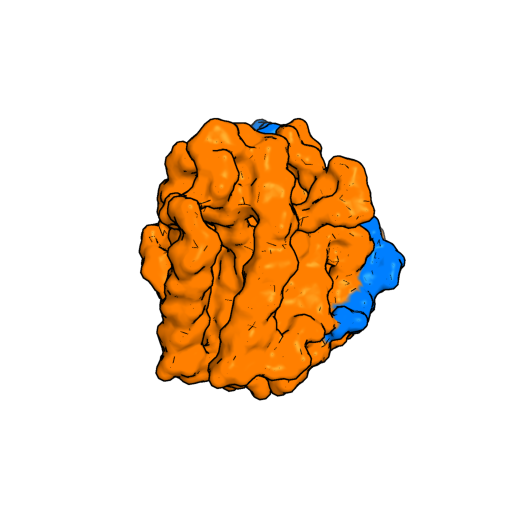4 ALA A N 1
ATOM 681 C CA . ALA A 1 94 ? -0.032 -25.274 -9.01 1 98.8 94 ALA A CA 1
ATOM 682 C C . ALA A 1 94 ? -0.548 -25.928 -7.732 1 98.8 94 ALA A C 1
ATOM 684 O O . ALA A 1 94 ? 0.106 -25.868 -6.688 1 98.8 94 ALA A O 1
ATOM 685 N N . PRO A 1 95 ? -1.729 -26.576 -7.856 1 98.85 95 PRO A N 1
ATOM 686 C CA . PRO A 1 95 ? -2.162 -27.411 -6.732 1 98.85 95 PRO A CA 1
ATOM 687 C C . PRO A 1 95 ? -1.251 -28.616 -6.508 1 98.85 95 PRO A C 1
ATOM 689 O O . PRO A 1 95 ? -0.831 -29.264 -7.47 1 98.85 95 PRO A O 1
ATOM 692 N N . VAL A 1 96 ? -0.927 -28.868 -5.28 1 98.79 96 VAL A N 1
ATOM 693 C CA . VAL A 1 96 ? -0.143 -30.027 -4.866 1 98.79 96 VAL A CA 1
ATOM 694 C C . VAL A 1 96 ? -0.863 -30.763 -3.738 1 98.79 96 VAL A C 1
ATOM 696 O O . VAL A 1 96 ? -1.269 -30.149 -2.748 1 98.79 96 VAL A O 1
ATOM 699 N N . PHE A 1 97 ? -1.026 -32.068 -3.946 1 98.32 97 PHE A N 1
ATOM 700 C CA . PHE A 1 97 ? -1.671 -32.888 -2.928 1 98.32 97 PHE A CA 1
ATOM 701 C C . PHE A 1 97 ? -0.633 -33.581 -2.053 1 98.32 97 PHE A C 1
ATOM 703 O O . PHE A 1 97 ? 0.13 -34.422 -2.534 1 98.32 97 PHE A O 1
ATOM 710 N N . GLU A 1 98 ? -0.529 -33.176 -0.833 1 95.68 98 GLU A N 1
ATOM 711 C CA . GLU A 1 98 ? 0.238 -33.881 0.189 1 95.68 98 GLU A CA 1
ATOM 712 C C . GLU A 1 98 ? -0.668 -34.391 1.306 1 95.68 98 GLU A C 1
ATOM 714 O O . GLU A 1 98 ? -0.193 -34.988 2.274 1 95.68 98 GLU A O 1
ATOM 719 N N . GLY A 1 99 ? -1.886 -34.234 1.257 1 95.96 99 GLY A N 1
ATOM 720 C CA . GLY A 1 99 ? -3.004 -34.642 2.092 1 95.96 99 GLY A CA 1
ATOM 721 C C . GLY A 1 99 ? -4.318 -34.713 1.336 1 95.96 99 GLY A C 1
ATOM 722 O O . GLY A 1 99 ? -4.329 -34.824 0.109 1 95.96 99 GLY A O 1
ATOM 723 N N . PRO A 1 100 ? -5.435 -34.679 2.047 1 97.27 100 PRO A N 1
ATOM 724 C CA . PRO A 1 100 ? -6.747 -34.837 1.416 1 97.27 100 PRO A CA 1
ATOM 725 C C . PRO A 1 100 ? -7.116 -33.657 0.519 1 97.27 100 PRO A C 1
ATOM 727 O O . PRO A 1 100 ? -7.934 -33.801 -0.393 1 97.27 100 PRO A O 1
ATOM 730 N N . ARG A 1 101 ? -6.502 -32.556 0.832 1 98.4 101 ARG A N 1
ATOM 731 C CA . ARG A 1 101 ? -6.759 -31.361 0.034 1 98.4 101 ARG A CA 1
ATOM 732 C C . ARG A 1 101 ? -5.455 -30.719 -0.426 1 98.4 101 ARG A C 1
ATOM 734 O O . ARG A 1 101 ? -4.419 -30.869 0.226 1 98.4 101 ARG A O 1
ATOM 741 N N . PRO A 1 102 ? -5.499 -30.003 -1.51 1 98.64 102 PRO A N 1
ATOM 742 C CA . PRO A 1 102 ? -4.257 -29.46 -2.066 1 98.64 102 PRO A CA 1
ATOM 743 C C . PRO A 1 102 ? -3.884 -28.107 -1.465 1 98.64 102 PRO A C 1
ATOM 745 O O . PRO A 1 102 ? -4.754 -27.388 -0.966 1 98.64 102 PRO A O 1
ATOM 748 N N . VAL A 1 103 ? -2.626 -27.81 -1.518 1 98.79 103 VAL A N 1
ATOM 749 C CA . VAL A 1 103 ? -2.112 -26.455 -1.347 1 98.79 103 VAL A CA 1
ATOM 750 C C . VAL A 1 103 ? -1.863 -25.821 -2.713 1 98.79 103 VAL A C 1
ATOM 752 O O . VAL A 1 103 ? -1.88 -26.509 -3.737 1 98.79 103 VAL A O 1
ATOM 755 N N . ASN A 1 104 ? -1.772 -24.545 -2.761 1 98.89 104 ASN A N 1
ATOM 756 C CA . ASN A 1 104 ? -1.218 -23.794 -3.883 1 98.89 104 ASN A CA 1
ATOM 757 C C . ASN A 1 104 ? 0.279 -23.552 -3.711 1 98.89 104 ASN A C 1
ATOM 759 O O . ASN A 1 104 ? 0.691 -22.771 -2.852 1 98.89 104 ASN A O 1
ATOM 763 N N . ARG A 1 105 ? 1.098 -24.188 -4.548 1 98.9 105 ARG A N 1
ATOM 764 C CA . ARG A 1 105 ? 2.537 -24.214 -4.305 1 98.9 105 ARG A CA 1
ATOM 765 C C . ARG A 1 105 ? 3.297 -23.542 -5.444 1 98.9 105 ARG A C 1
ATOM 767 O O . ARG A 1 105 ? 3.086 -23.867 -6.614 1 98.9 105 ARG A O 1
ATOM 774 N N . ALA A 1 106 ? 4.133 -22.597 -5.098 1 98.86 106 ALA A N 1
ATOM 775 C CA . ALA A 1 106 ? 5.122 -22.029 -6.01 1 98.86 106 ALA A CA 1
ATOM 776 C C . ALA A 1 106 ? 6.51 -22.603 -5.74 1 98.86 106 ALA A C 1
ATOM 778 O O . ALA A 1 106 ? 7.002 -22.551 -4.61 1 98.86 106 ALA A O 1
ATOM 779 N N . VAL A 1 107 ? 7.147 -23.129 -6.747 1 98.88 107 VAL A N 1
ATOM 780 C CA . VAL A 1 107 ? 8.471 -23.727 -6.608 1 98.88 107 VAL A CA 1
ATOM 781 C C . VAL A 1 107 ? 9.516 -22.826 -7.262 1 98.88 107 VAL A C 1
ATOM 783 O O . VAL A 1 107 ? 9.295 -22.301 -8.356 1 98.88 107 VAL A O 1
ATOM 786 N N . LEU A 1 108 ? 10.608 -22.625 -6.57 1 98.93 108 LEU A N 1
ATOM 787 C CA . LEU A 1 108 ? 11.744 -21.858 -7.068 1 98.93 108 LEU A CA 1
ATOM 788 C C . LEU A 1 108 ? 12.844 -22.784 -7.577 1 98.93 108 LEU A C 1
ATOM 790 O O . LEU A 1 108 ? 13.342 -23.63 -6.831 1 98.93 108 LEU A O 1
ATOM 794 N N . TYR A 1 109 ? 13.198 -22.602 -8.867 1 98.86 109 TYR A N 1
ATOM 795 C CA . TYR A 1 109 ? 14.246 -23.381 -9.517 1 98.86 109 TYR A CA 1
ATOM 796 C C . TYR A 1 109 ? 15.488 -22.53 -9.759 1 98.86 109 TYR A C 1
ATOM 798 O O . TYR A 1 109 ? 15.384 -21.328 -10.015 1 98.86 109 TYR A O 1
ATOM 806 N N . GLY A 1 110 ? 16.625 -23.139 -9.675 1 98.69 110 GLY A N 1
ATOM 807 C CA . GLY A 1 110 ? 17.881 -22.503 -10.04 1 98.69 110 GLY A CA 1
ATOM 808 C C . GLY A 1 110 ? 18.723 -23.343 -10.981 1 98.69 110 GLY A C 1
ATOM 809 O O . GLY A 1 110 ? 18.312 -24.433 -11.385 1 98.69 110 GLY A O 1
ATOM 810 N N . PRO A 1 111 ? 19.891 -22.81 -11.346 1 98.51 111 PRO A N 1
ATOM 811 C CA . PRO A 1 111 ? 20.75 -23.511 -12.303 1 98.51 111 PRO A CA 1
ATOM 812 C C . PRO A 1 111 ? 21.179 -24.891 -11.811 1 98.51 111 PRO A C 1
ATOM 814 O O . PRO A 1 111 ? 21.494 -25.768 -12.619 1 98.51 111 PRO A O 1
ATOM 817 N N . ALA A 1 112 ? 21.14 -25.128 -10.521 1 98.3 112 ALA A N 1
ATOM 818 C CA . ALA A 1 112 ? 21.602 -26.394 -9.958 1 98.3 112 ALA A CA 1
ATOM 819 C C . ALA A 1 112 ? 20.425 -27.266 -9.53 1 98.3 112 ALA A C 1
ATOM 821 O O . ALA A 1 112 ? 20.612 -28.292 -8.872 1 98.3 112 ALA A O 1
ATOM 822 N N . GLY A 1 113 ? 19.248 -26.835 -9.799 1 98.4 113 GLY A N 1
ATOM 823 C CA . GLY A 1 113 ? 18.081 -27.628 -9.446 1 98.4 113 GLY A CA 1
ATOM 824 C C . GLY A 1 113 ? 17.065 -26.861 -8.622 1 98.4 113 GLY A C 1
ATOM 825 O O . GLY A 1 113 ? 17.029 -25.629 -8.66 1 98.4 113 GLY A O 1
ATOM 826 N N . VAL A 1 114 ? 16.29 -27.612 -7.93 1 98.58 114 VAL A N 1
ATOM 827 C CA . VAL A 1 114 ? 15.232 -27.033 -7.109 1 98.58 114 VAL A CA 1
ATOM 828 C C . VAL A 1 114 ? 15.837 -26.388 -5.864 1 98.58 114 VAL A C 1
ATOM 830 O O . VAL A 1 114 ? 16.596 -27.029 -5.132 1 98.58 114 VAL A O 1
ATOM 833 N N . ILE A 1 115 ? 15.477 -25.178 -5.633 1 98.55 115 ILE A N 1
ATOM 834 C CA . ILE A 1 115 ? 15.942 -24.454 -4.455 1 98.55 115 ILE A CA 1
ATOM 835 C C . ILE A 1 115 ? 14.978 -24.684 -3.293 1 98.55 115 ILE A C 1
ATOM 837 O O . ILE A 1 115 ? 15.406 -24.918 -2.161 1 98.55 115 ILE A O 1
ATOM 841 N N . GLY A 1 116 ? 13.678 -24.578 -3.579 1 98.24 116 GLY A N 1
ATOM 842 C CA . GLY A 1 116 ? 12.624 -24.799 -2.602 1 98.24 116 GLY A CA 1
ATOM 843 C C . GLY A 1 116 ? 11.258 -24.347 -3.085 1 98.24 116 GLY A C 1
ATOM 844 O O . GLY A 1 116 ? 11.071 -24.082 -4.274 1 98.24 116 GLY A O 1
ATOM 845 N N . HIS A 1 117 ? 10.307 -24.365 -2.153 1 98.38 117 HIS A N 1
ATOM 846 C CA . HIS A 1 117 ? 8.959 -23.954 -2.529 1 98.38 117 HIS A CA 1
ATOM 847 C C . HIS A 1 117 ? 8.288 -23.17 -1.405 1 98.38 117 HIS A C 1
ATOM 849 O O . HIS A 1 117 ? 8.742 -23.209 -0.259 1 98.38 117 HIS A O 1
ATOM 855 N N . GLN A 1 118 ? 7.352 -22.421 -1.715 1 98.68 118 GLN A N 1
ATOM 856 C CA . GLN A 1 118 ? 6.439 -21.747 -0.798 1 98.68 118 GLN A CA 1
ATOM 857 C C . GLN A 1 118 ? 4.989 -22.116 -1.095 1 98.68 118 GLN A C 1
ATOM 859 O O . GLN A 1 118 ? 4.539 -22.017 -2.239 1 98.68 118 GLN A O 1
ATOM 864 N N . ASP A 1 119 ? 4.276 -22.57 -0.121 1 98.62 119 ASP A N 1
ATOM 865 C CA . ASP A 1 119 ? 2.828 -22.736 -0.206 1 98.62 119 ASP A CA 1
ATOM 866 C C . ASP A 1 119 ? 2.105 -21.449 0.184 1 98.62 119 ASP A C 1
ATOM 868 O O . ASP A 1 119 ? 2.507 -20.766 1.128 1 98.62 119 ASP A O 1
ATOM 872 N N . LYS A 1 120 ? 1.036 -21.179 -0.538 1 98.8 120 LYS A N 1
ATOM 873 C CA . LYS A 1 120 ? 0.244 -19.996 -0.215 1 98.8 120 LYS A CA 1
ATOM 874 C C . LYS A 1 120 ? -0.229 -20.031 1.236 1 98.8 120 LYS A C 1
ATOM 876 O O . LYS A 1 120 ? -0.66 -21.076 1.729 1 98.8 120 LYS A O 1
ATOM 881 N N . LEU A 1 121 ? -0.18 -18.882 1.866 1 98.76 121 LEU A N 1
ATOM 882 C CA . LEU A 1 121 ? -0.322 -18.868 3.318 1 98.76 121 LEU A CA 1
ATOM 883 C C . LEU A 1 121 ? -1.734 -18.458 3.723 1 98.76 121 LEU A C 1
ATOM 885 O O . LEU A 1 121 ? -2.259 -18.936 4.731 1 98.76 121 LEU A O 1
ATOM 889 N N . ILE A 1 122 ? -2.326 -17.504 3.046 1 98.84 122 ILE A N 1
ATOM 890 C CA . ILE A 1 122 ? -3.682 -17.049 3.332 1 98.84 122 ILE A CA 1
ATOM 891 C C . ILE A 1 122 ? -4.557 -17.225 2.093 1 98.84 122 ILE A C 1
ATOM 893 O O . ILE A 1 122 ? -4.207 -16.76 1.006 1 98.84 122 ILE A O 1
ATOM 897 N N . MET A 1 123 ? -5.691 -17.855 2.276 1 98.64 123 MET A N 1
ATOM 898 C CA . MET A 1 123 ? -6.532 -18.239 1.146 1 98.64 123 MET A CA 1
ATOM 899 C C . MET A 1 123 ? -7.611 -17.192 0.89 1 98.64 123 MET A C 1
ATOM 901 O O . MET A 1 123 ? -8.178 -16.636 1.832 1 98.64 123 MET A O 1
ATOM 905 N N . THR A 1 124 ? -7.876 -16.943 -0.335 1 98.3 124 THR A N 1
ATOM 906 C CA . THR A 1 124 ? -9.042 -16.143 -0.69 1 98.3 124 THR A CA 1
ATOM 907 C C . THR A 1 124 ? -10.331 -16.887 -0.354 1 98.3 124 THR A C 1
ATOM 909 O O . THR A 1 124 ? -10.303 -18.079 -0.04 1 98.3 124 THR A O 1
ATOM 912 N N . ARG A 1 125 ? -11.47 -16.24 -0.457 1 97.61 125 ARG A N 1
ATOM 913 C CA . ARG A 1 125 ? -12.76 -16.865 -0.185 1 97.61 125 ARG A CA 1
ATOM 914 C C . ARG A 1 125 ? -13.05 -17.98 -1.184 1 97.61 125 ARG A C 1
ATOM 916 O O . ARG A 1 125 ? -13.513 -19.057 -0.803 1 97.61 125 ARG A O 1
ATOM 923 N N . PHE A 1 126 ? -12.798 -17.738 -2.445 1 97.4 126 PHE A N 1
ATOM 924 C CA . PHE A 1 126 ? -13.01 -18.776 -3.448 1 97.4 126 PHE A CA 1
ATOM 925 C C . PHE A 1 126 ? -12.204 -20.025 -3.112 1 97.4 126 PHE A C 1
ATOM 927 O O . PHE A 1 126 ? -12.727 -21.14 -3.167 1 97.4 126 PHE A O 1
ATOM 934 N N . GLU A 1 127 ? -10.932 -19.832 -2.822 1 98.17 127 GLU A N 1
ATOM 935 C CA . GLU A 1 127 ? -10.044 -20.956 -2.539 1 98.17 127 GLU A CA 1
ATOM 936 C C . GLU A 1 127 ? -10.536 -21.759 -1.338 1 98.17 127 GLU A C 1
ATOM 938 O O . GLU A 1 127 ? -10.541 -22.992 -1.369 1 98.17 127 GLU A O 1
ATOM 943 N N . ARG A 1 128 ? -10.906 -21.043 -0.286 1 97.48 128 ARG A N 1
ATOM 944 C CA . ARG A 1 128 ? -11.211 -21.757 0.95 1 97.48 128 ARG A CA 1
ATOM 945 C C . ARG A 1 128 ? -12.677 -22.176 0.992 1 97.48 128 ARG A C 1
ATOM 947 O O . ARG A 1 128 ? -13.003 -23.264 1.471 1 97.48 128 ARG A O 1
ATOM 954 N N . GLU A 1 129 ? -13.657 -21.393 0.433 1 97.57 129 GLU A N 1
ATOM 955 C CA . GLU A 1 129 ? -15.088 -21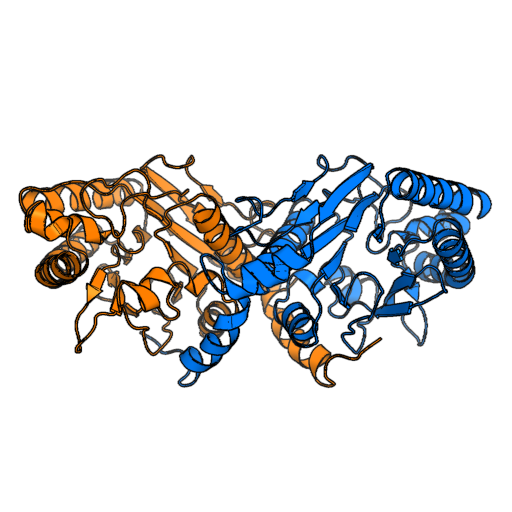.624 0.61 1 97.57 129 GLU A CA 1
ATOM 956 C C . GLU A 1 129 ? -15.655 -22.468 -0.528 1 97.57 129 GLU A C 1
ATOM 958 O O . GLU A 1 129 ? -16.692 -23.116 -0.369 1 97.57 129 GLU A O 1
ATOM 963 N N . ILE A 1 130 ? -14.998 -22.411 -1.665 1 97.2 130 ILE A N 1
ATOM 964 C CA . ILE A 1 130 ? -15.559 -23.055 -2.848 1 97.2 130 ILE A CA 1
ATOM 965 C C . ILE A 1 130 ? -14.628 -24.171 -3.317 1 97.2 130 ILE A C 1
ATOM 967 O O . ILE A 1 130 ? -15.063 -25.309 -3.513 1 97.2 130 ILE A O 1
ATOM 971 N N . TRP A 1 131 ? -13.37 -23.907 -3.365 1 97.78 131 TRP A N 1
ATOM 972 C CA . TRP A 1 131 ? -12.431 -24.788 -4.052 1 97.78 131 TRP A CA 1
ATOM 973 C C . TRP A 1 131 ? -11.749 -25.731 -3.067 1 97.78 131 TRP A C 1
ATOM 975 O O . TRP A 1 131 ? -11.133 -26.721 -3.471 1 97.78 131 TRP A O 1
ATOM 985 N N . ASP A 1 132 ? -11.766 -25.43 -1.787 1 97.87 132 ASP A N 1
ATOM 986 C CA . ASP A 1 132 ? -11.231 -26.234 -0.692 1 97.87 132 ASP A CA 1
ATOM 987 C C . ASP A 1 132 ? -9.726 -26.443 -0.85 1 97.87 132 ASP A C 1
ATOM 989 O O . ASP A 1 132 ? -9.241 -27.574 -0.782 1 97.87 132 ASP A O 1
ATOM 993 N N . VAL A 1 133 ? -9.051 -25.435 -1.233 1 98.55 133 VAL A N 1
ATOM 994 C CA . VAL A 1 133 ? -7.594 -25.38 -1.172 1 98.55 133 VAL A CA 1
ATOM 995 C C . VAL A 1 133 ? -7.151 -24.917 0.214 1 98.55 133 VAL A C 1
ATOM 997 O O . VAL A 1 133 ? -7.745 -24.001 0.788 1 98.55 133 VAL A O 1
ATOM 1000 N N . VAL A 1 134 ? -6.122 -25.571 0.747 1 98.42 134 VAL A N 1
ATOM 1001 C CA . VAL A 1 134 ? -5.784 -25.312 2.142 1 98.42 134 VAL A CA 1
ATOM 1002 C C . VAL A 1 134 ? -4.488 -24.51 2.22 1 98.42 134 VAL A C 1
ATOM 1004 O O . VAL A 1 134 ? -3.671 -24.548 1.297 1 98.42 134 VAL A O 1
ATOM 1007 N N . PRO A 1 135 ? -4.279 -23.743 3.271 1 98.19 135 PRO A N 1
ATOM 1008 C CA . PRO A 1 135 ? -3.094 -22.894 3.41 1 98.19 135 PRO A CA 1
ATOM 1009 C C . PRO A 1 135 ? -1.835 -23.69 3.748 1 98.19 135 PRO A C 1
ATOM 1011 O O . PRO A 1 135 ? -1.92 -24.75 4.374 1 98.19 135 PRO A O 1
ATOM 1014 N N . GLY A 1 136 ? -0.718 -23.148 3.268 1 96.35 136 GLY A N 1
ATOM 1015 C CA . GLY A 1 136 ? 0.547 -23.625 3.805 1 96.35 136 GLY A CA 1
ATOM 1016 C C . GLY A 1 136 ? 0.728 -23.306 5.278 1 96.35 136 GLY A C 1
ATOM 1017 O O . GLY A 1 136 ? -0.089 -22.599 5.87 1 96.35 136 GLY A O 1
ATOM 1018 N N . SER A 1 137 ? 1.827 -23.798 5.844 1 92.19 137 SER A N 1
ATOM 1019 C CA . SER A 1 137 ? 1.966 -23.702 7.294 1 92.19 137 SER A CA 1
ATOM 1020 C C . SER A 1 137 ? 3.115 -22.777 7.679 1 92.19 137 SER A C 1
ATOM 1022 O O . SER A 1 137 ? 3.235 -22.377 8.839 1 92.19 137 SER A O 1
ATOM 1024 N N . GLU A 1 138 ? 3.906 -22.472 6.675 1 93.35 138 GLU A N 1
ATOM 1025 C CA . GLU A 1 138 ? 5.077 -21.695 7.07 1 93.35 138 GLU A CA 1
ATOM 1026 C C . GLU A 1 138 ? 5.523 -20.762 5.948 1 93.35 138 GLU A C 1
ATOM 1028 O O . GLU A 1 138 ? 5.425 -21.108 4.769 1 93.35 138 GLU A O 1
ATOM 1033 N N . ALA A 1 139 ? 6.03 -19.581 6.37 1 97.31 139 ALA A N 1
ATOM 1034 C CA . ALA A 1 139 ? 6.717 -18.668 5.46 1 97.31 139 ALA A CA 1
ATOM 1035 C C . ALA A 1 139 ? 8.185 -19.055 5.3 1 97.31 139 ALA A C 1
ATOM 1037 O O . ALA A 1 139 ? 8.813 -19.537 6.246 1 97.31 139 ALA A O 1
ATOM 1038 N N . ARG A 1 140 ? 8.742 -18.85 4.139 1 97.8 140 ARG A N 1
ATOM 1039 C CA . ARG A 1 140 ? 10.115 -19.261 3.867 1 97.8 140 ARG A CA 1
ATOM 1040 C C . ARG A 1 140 ? 10.884 -18.158 3.148 1 97.8 140 ARG A C 1
ATOM 1042 O O . ARG A 1 140 ? 10.289 -17.324 2.462 1 97.8 140 ARG A O 1
ATOM 1049 N N . VAL A 1 141 ? 12.162 -18.134 3.347 1 98.67 141 VAL A N 1
ATOM 1050 C CA . VAL A 1 141 ? 13.118 -17.327 2.597 1 98.67 141 VAL A CA 1
ATOM 1051 C C . VAL A 1 141 ? 14.157 -18.233 1.94 1 98.67 141 VAL A C 1
ATOM 1053 O O . VAL A 1 141 ? 14.606 -19.212 2.542 1 98.67 141 VAL A O 1
ATOM 1056 N N . PHE A 1 142 ? 14.566 -17.919 0.727 1 98.68 142 PHE A N 1
ATOM 1057 C CA . PHE A 1 142 ? 15.452 -18.768 -0.062 1 98.68 142 PHE A CA 1
ATOM 1058 C C . PHE A 1 142 ? 16.78 -18.068 -0.325 1 98.68 142 PHE A C 1
ATOM 1060 O O . PHE A 1 142 ? 16.806 -16.953 -0.851 1 98.68 142 PHE A O 1
ATOM 1067 N N . GLU A 1 143 ? 17.836 -18.741 0.018 1 97.51 143 GLU A N 1
ATOM 1068 C CA . GLU A 1 143 ? 19.164 -18.238 -0.319 1 97.51 143 GLU A CA 1
ATOM 1069 C C . GLU A 1 143 ? 19.527 -18.562 -1.765 1 97.51 143 GLU A C 1
ATOM 1071 O O . GLU A 1 143 ? 19.481 -19.723 -2.177 1 97.51 143 GLU A O 1
ATOM 1076 N N . THR A 1 144 ? 19.865 -17.555 -2.526 1 97.28 144 THR A N 1
ATOM 1077 C CA . THR A 1 144 ? 20.265 -17.743 -3.916 1 97.28 144 THR A CA 1
ATOM 1078 C C . THR A 1 144 ? 21.489 -16.895 -4.247 1 97.28 144 THR A C 1
ATOM 1080 O O . THR A 1 144 ? 21.899 -16.049 -3.449 1 97.28 144 THR A O 1
ATOM 1083 N N . ALA A 1 145 ? 22.048 -17.122 -5.414 1 95.68 145 ALA A N 1
ATOM 1084 C CA . ALA A 1 145 ? 23.158 -16.307 -5.902 1 95.68 145 ALA A CA 1
ATOM 1085 C C . ALA A 1 145 ? 22.712 -14.871 -6.16 1 95.68 145 ALA A C 1
ATOM 1087 O O . ALA A 1 145 ? 23.539 -13.958 -6.222 1 95.68 145 ALA A O 1
ATOM 1088 N N . LEU A 1 146 ? 21.413 -14.627 -6.253 1 96.97 146 LEU A N 1
ATOM 1089 C CA . LEU A 1 146 ? 20.852 -13.311 -6.539 1 96.97 146 LEU A CA 1
ATOM 1090 C C . LEU A 1 146 ? 20.547 -12.559 -5.248 1 96.97 146 LEU A C 1
ATOM 1092 O O . LEU A 1 146 ? 20.185 -11.38 -5.282 1 96.97 146 LEU A O 1
ATOM 1096 N N . GLY A 1 147 ? 20.68 -13.274 -4.154 1 95.45 147 GLY A N 1
ATOM 1097 C CA . GLY A 1 147 ? 20.248 -12.775 -2.859 1 95.45 147 GLY A CA 1
ATOM 1098 C C . GLY A 1 147 ? 19.155 -13.618 -2.229 1 95.45 147 GLY A C 1
ATOM 1099 O O . GLY A 1 147 ? 18.822 -14.692 -2.735 1 95.45 147 GLY A O 1
ATOM 1100 N N . ARG A 1 148 ? 18.693 -13.173 -1.122 1 97.49 148 ARG A N 1
ATOM 1101 C CA . ARG A 1 148 ? 17.617 -13.895 -0.449 1 97.49 148 ARG A CA 1
ATOM 1102 C C . ARG A 1 148 ? 16.254 -13.472 -0.985 1 97.49 148 ARG A C 1
ATOM 1104 O O . ARG A 1 148 ? 16.006 -12.283 -1.195 1 97.49 148 ARG A O 1
ATOM 1111 N N . ILE A 1 149 ? 15.417 -14.441 -1.198 1 98.77 149 ILE A N 1
ATOM 1112 C CA . ILE A 1 149 ? 14.146 -14.245 -1.887 1 98.77 149 ILE A CA 1
ATOM 1113 C C . ILE A 1 149 ? 13.005 -14.785 -1.028 1 98.77 149 ILE A C 1
ATOM 1115 O O . ILE A 1 149 ? 13.105 -15.88 -0.47 1 98.77 149 ILE A O 1
ATOM 1119 N N . GLY A 1 150 ? 12.022 -13.973 -0.784 1 98.88 150 GLY A N 1
ATOM 1120 C CA . GLY A 1 150 ? 10.75 -14.443 -0.259 1 98.88 150 GLY A CA 1
ATOM 1121 C C . GLY A 1 150 ? 9.66 -14.516 -1.311 1 98.88 150 GLY A C 1
ATOM 1122 O O . GLY A 1 150 ? 9.791 -13.935 -2.39 1 98.88 150 GLY A O 1
ATOM 1123 N N . ILE A 1 151 ? 8.609 -15.263 -1.059 1 98.94 151 ILE A N 1
ATOM 1124 C CA . ILE A 1 151 ? 7.493 -15.407 -1.986 1 98.94 151 ILE A CA 1
ATOM 1125 C C . ILE A 1 151 ? 6.179 -15.123 -1.261 1 98.94 151 ILE A C 1
ATOM 1127 O O . ILE A 1 151 ? 5.861 -15.773 -0.263 1 98.94 151 ILE A O 1
ATOM 1131 N N . VAL A 1 152 ? 5.434 -14.145 -1.689 1 98.92 152 VAL A N 1
ATOM 1132 C CA . VAL A 1 152 ? 4.119 -13.787 -1.169 1 98.92 152 VAL A CA 1
ATOM 1133 C C . VAL A 1 152 ? 3.066 -13.962 -2.26 1 98.92 152 VAL A C 1
ATOM 1135 O O . VAL A 1 152 ? 2.783 -13.028 -3.014 1 98.92 152 VAL A O 1
ATOM 1138 N N . ILE A 1 153 ? 2.413 -15.057 -2.287 1 98.95 153 ILE A N 1
ATOM 1139 C CA . ILE A 1 153 ? 1.566 -15.473 -3.399 1 98.95 153 ILE A CA 1
ATOM 1140 C C . ILE A 1 153 ? 0.239 -14.721 -3.347 1 98.95 153 ILE A C 1
ATOM 1142 O O . ILE A 1 153 ? -0.607 -14.999 -2.494 1 98.95 153 ILE A O 1
ATOM 1146 N N . CYS A 1 154 ? 0.058 -13.787 -4.25 1 98.84 154 CYS A N 1
ATOM 1147 C CA . CYS A 1 154 ? -1.213 -13.126 -4.526 1 98.84 154 CYS A CA 1
ATOM 1148 C C . CYS A 1 154 ? -1.788 -12.5 -3.261 1 98.84 154 CYS A C 1
ATOM 1150 O O . CYS A 1 154 ? -1.284 -11.483 -2.782 1 98.84 154 CYS A O 1
ATOM 1152 N N . TYR A 1 155 ? -2.841 -13.121 -2.627 1 98.9 155 TYR A N 1
ATOM 1153 C CA . TYR A 1 155 ? -3.51 -12.632 -1.427 1 98.9 155 TYR A CA 1
ATOM 1154 C C . TYR A 1 155 ? -2.513 -12.419 -0.294 1 98.9 155 TYR A C 1
ATOM 1156 O O . TYR A 1 155 ? -2.678 -11.512 0.524 1 98.9 155 TYR A O 1
ATOM 1164 N N . ASP A 1 156 ? -1.438 -13.18 -0.227 1 98.93 156 ASP A N 1
ATOM 1165 C CA . ASP A 1 156 ? -0.396 -13.034 0.785 1 98.93 156 ASP A CA 1
ATOM 1166 C C . ASP A 1 156 ? 0.197 -11.627 0.764 1 98.93 156 ASP A C 1
ATOM 1168 O O . ASP A 1 156 ? 0.594 -11.1 1.805 1 98.93 156 ASP A O 1
ATOM 1172 N N . SER A 1 157 ? 0.269 -10.993 -0.424 1 98.9 157 SER A N 1
ATOM 1173 C CA . SER A 1 157 ? 0.893 -9.68 -0.545 1 98.9 157 SER A CA 1
ATOM 1174 C C . SER A 1 157 ? 0.042 -8.601 0.116 1 98.9 157 SER A C 1
ATOM 1176 O O . SER A 1 157 ? 0.511 -7.482 0.338 1 98.9 157 SER A O 1
ATOM 1178 N N . GLU A 1 158 ? -1.226 -8.892 0.389 1 98.88 158 GLU A N 1
ATOM 1179 C CA . GLU A 1 158 ? -2.149 -7.919 0.966 1 98.88 158 GLU A CA 1
ATOM 1180 C C . GLU A 1 158 ? -2.012 -7.861 2.484 1 98.88 158 GLU A C 1
ATOM 1182 O O . GLU A 1 158 ? -2.681 -7.062 3.143 1 98.88 158 GLU A O 1
ATOM 1187 N N . PHE A 1 159 ? -1.097 -8.67 3.044 1 98.81 159 PHE A N 1
ATOM 1188 C CA . PHE A 1 159 ? -0.871 -8.768 4.481 1 98.81 159 PHE A CA 1
ATOM 1189 C C . PHE A 1 159 ? 0.565 -8.397 4.83 1 98.81 159 PHE A C 1
ATOM 1191 O O . PHE A 1 159 ? 1.493 -9.162 4.559 1 98.81 159 PHE A O 1
ATOM 1198 N N . PRO A 1 160 ? 0.795 -7.297 5.514 1 98.8 160 PRO A N 1
ATOM 1199 C CA . PRO A 1 160 ? 2.138 -6.725 5.632 1 98.8 160 PRO A CA 1
ATOM 1200 C C . PRO A 1 160 ? 3.062 -7.565 6.511 1 98.8 160 PRO A C 1
ATOM 1202 O O . PRO A 1 160 ? 4.282 -7.538 6.333 1 98.8 160 PRO A O 1
ATOM 1205 N N . LEU A 1 161 ? 2.531 -8.355 7.467 1 98.66 161 LEU A N 1
ATOM 1206 C CA . LEU A 1 161 ? 3.384 -9.017 8.447 1 98.66 161 LEU A CA 1
ATOM 1207 C C . LEU A 1 161 ? 4.121 -10.195 7.819 1 98.66 161 LEU A C 1
ATOM 1209 O O . LEU A 1 161 ? 5.22 -10.548 8.252 1 98.66 161 LEU A O 1
ATOM 1213 N N . LEU A 1 162 ? 3.533 -10.813 6.796 1 98.72 162 LEU A N 1
ATOM 1214 C CA . LEU A 1 162 ? 4.202 -11.906 6.1 1 98.72 162 LEU A CA 1
ATOM 1215 C C . LEU A 1 162 ? 5.481 -11.419 5.426 1 98.72 162 LEU A C 1
ATOM 1217 O O . LEU A 1 162 ? 6.553 -11.994 5.63 1 98.72 162 LEU A O 1
ATOM 1221 N N . ALA A 1 163 ? 5.339 -10.338 4.638 1 98.72 163 ALA A N 1
ATOM 1222 C CA . ALA A 1 163 ? 6.49 -9.754 3.955 1 98.72 163 ALA A CA 1
ATOM 1223 C C . ALA A 1 163 ? 7.537 -9.274 4.956 1 98.72 163 ALA A C 1
ATOM 1225 O O . ALA A 1 163 ? 8.735 -9.495 4.765 1 98.72 163 ALA A O 1
ATOM 1226 N N . ARG A 1 164 ? 7.086 -8.624 5.999 1 98.72 164 ARG A N 1
ATOM 1227 C CA . ARG A 1 164 ? 8.011 -8.096 6.998 1 98.72 164 ARG A CA 1
ATOM 1228 C C . ARG A 1 164 ? 8.848 -9.213 7.613 1 98.72 164 ARG A C 1
ATOM 1230 O O . ARG A 1 164 ? 10.06 -9.066 7.782 1 98.72 164 ARG A O 1
ATOM 1237 N N . ALA A 1 165 ? 8.179 -10.298 7.959 1 98.54 165 ALA A N 1
ATOM 1238 C CA . ALA A 1 165 ? 8.881 -11.417 8.582 1 98.54 165 ALA A CA 1
ATOM 1239 C C . ALA A 1 165 ? 9.967 -11.965 7.66 1 98.54 165 ALA A C 1
ATOM 1241 O O . ALA A 1 165 ? 11.057 -12.317 8.116 1 98.54 165 ALA A O 1
ATOM 1242 N N . MET A 1 166 ? 9.719 -12.067 6.374 1 98.68 166 MET A N 1
ATOM 1243 C CA . MET A 1 166 ? 10.692 -12.555 5.401 1 98.68 166 MET A CA 1
ATOM 1244 C C . MET A 1 166 ? 11.861 -11.585 5.266 1 98.68 166 MET A C 1
ATOM 1246 O O . MET A 1 166 ? 13.017 -12.005 5.201 1 98.68 166 MET A O 1
ATOM 1250 N N . VAL A 1 167 ? 11.546 -10.293 5.254 1 98.56 167 VAL A N 1
ATOM 1251 C CA . VAL A 1 167 ? 12.573 -9.267 5.108 1 98.56 167 VAL A CA 1
ATOM 1252 C C . VAL A 1 167 ? 13.454 -9.235 6.354 1 98.56 167 VAL A C 1
ATOM 1254 O O . VAL A 1 167 ? 14.665 -9.021 6.261 1 98.56 167 VAL A O 1
ATOM 1257 N N . GLU A 1 168 ? 12.834 -9.445 7.482 1 97.52 168 GLU A N 1
ATOM 1258 C CA . GLU A 1 168 ? 13.609 -9.506 8.718 1 97.52 168 GLU A CA 1
ATOM 1259 C C . GLU A 1 168 ? 14.576 -10.686 8.706 1 97.52 168 GLU A C 1
ATOM 1261 O O . GLU A 1 168 ? 15.603 -10.661 9.387 1 97.52 168 GLU A O 1
ATOM 1266 N N . GLN A 1 169 ? 14.246 -11.678 7.908 1 97.65 169 GLN A N 1
ATOM 1267 C CA . GLN A 1 169 ? 15.144 -12.817 7.744 1 97.65 169 GLN A CA 1
ATOM 1268 C C . GLN A 1 169 ? 16.114 -12.59 6.588 1 97.65 169 GLN A C 1
ATOM 1270 O O . GLN A 1 169 ? 16.801 -13.518 6.156 1 97.65 169 GLN A O 1
ATOM 1275 N N . GLY A 1 170 ? 16.044 -11.443 6.034 1 97.36 170 GLY A N 1
ATOM 1276 C CA . GLY A 1 170 ? 17.098 -11.044 5.114 1 97.36 170 GLY A CA 1
ATOM 1277 C C . GLY A 1 170 ? 16.627 -10.944 3.675 1 97.36 170 GLY A C 1
ATOM 1278 O O . GLY A 1 170 ? 17.405 -10.595 2.785 1 97.36 170 GLY A O 1
ATOM 1279 N N . ALA A 1 171 ? 15.401 -11.214 3.37 1 98.4 171 ALA A N 1
ATOM 1280 C CA . ALA A 1 171 ? 14.921 -11.098 1.996 1 98.4 171 ALA A CA 1
ATOM 1281 C C . ALA A 1 171 ? 15.051 -9.664 1.489 1 98.4 171 ALA A C 1
ATOM 1283 O O . ALA A 1 171 ? 14.737 -8.713 2.209 1 98.4 171 ALA A O 1
ATOM 1284 N N . GLU A 1 172 ? 15.55 -9.51 0.302 1 98.22 172 GLU A N 1
ATOM 1285 C CA . GLU A 1 172 ? 15.645 -8.21 -0.356 1 98.22 172 GLU A CA 1
ATOM 1286 C C . GLU A 1 172 ? 14.783 -8.164 -1.614 1 98.22 172 GLU A C 1
ATOM 1288 O O . GLU A 1 172 ? 14.59 -7.098 -2.202 1 98.22 172 GLU A O 1
ATOM 1293 N N . ILE A 1 173 ? 14.323 -9.325 -2.038 1 98.84 173 ILE A N 1
ATOM 1294 C CA . ILE A 1 173 ? 13.409 -9.484 -3.164 1 98.84 173 ILE A CA 1
ATOM 1295 C C . ILE A 1 173 ? 12.197 -10.308 -2.733 1 98.84 173 ILE A C 1
ATOM 1297 O O . ILE A 1 173 ? 12.345 -11.356 -2.1 1 98.84 173 ILE A O 1
ATOM 1301 N N . LEU A 1 174 ? 11.056 -9.825 -2.988 1 98.95 174 LEU A N 1
ATOM 1302 C CA . LEU A 1 174 ? 9.817 -10.572 -2.798 1 98.95 174 LEU A CA 1
ATOM 1303 C C . LEU A 1 174 ? 9.148 -10.864 -4.137 1 98.95 174 LEU A C 1
ATOM 1305 O O . LEU A 1 174 ? 9.002 -9.967 -4.971 1 98.95 174 LEU A O 1
ATOM 1309 N N . LEU A 1 175 ? 8.834 -12.065 -4.383 1 98.98 175 LEU A N 1
ATOM 1310 C CA . LEU A 1 175 ? 8.083 -12.451 -5.574 1 98.98 175 LEU A CA 1
ATOM 1311 C C . LEU A 1 175 ? 6.594 -12.56 -5.266 1 98.98 175 LEU A C 1
ATOM 1313 O O . LEU A 1 175 ? 6.2 -13.239 -4.315 1 98.98 175 LEU A O 1
ATOM 1317 N N . ALA A 1 176 ? 5.776 -11.88 -6.034 1 98.97 176 ALA A N 1
ATOM 1318 C CA . ALA A 1 176 ? 4.329 -11.855 -5.833 1 98.97 176 ALA A CA 1
ATOM 1319 C C . ALA A 1 176 ? 3.595 -12.374 -7.066 1 98.97 176 ALA A C 1
ATOM 1321 O O . ALA A 1 176 ? 2.967 -11.6 -7.793 1 98.97 176 ALA A O 1
ATOM 1322 N N . PRO A 1 177 ? 3.624 -13.688 -7.303 1 98.98 177 PRO A N 1
ATOM 1323 C CA . PRO A 1 177 ? 2.779 -14.234 -8.367 1 98.98 177 PRO A CA 1
ATOM 1324 C C . PRO A 1 177 ? 1.289 -14.106 -8.061 1 98.98 177 PRO A C 1
ATOM 1326 O O . PRO A 1 177 ? 0.877 -14.246 -6.907 1 98.98 177 PRO A O 1
ATOM 1329 N N . SER A 1 178 ? 0.486 -13.822 -9.098 1 98.95 178 SER A N 1
ATOM 1330 C CA . SER A 1 178 ? -0.925 -13.599 -8.8 1 98.95 178 SER A CA 1
ATOM 1331 C C . SER A 1 178 ? -1.815 -14.105 -9.931 1 98.95 178 SER A C 1
ATOM 1333 O O . SER A 1 178 ? -1.359 -14.26 -11.065 1 98.95 178 SER A O 1
ATOM 1335 N N . CYS A 1 179 ? -2.991 -14.442 -9.639 1 98.9 179 CYS A N 1
ATOM 1336 C CA . CYS A 1 179 ? -4.115 -14.788 -10.501 1 98.9 179 CYS A CA 1
ATOM 1337 C C . CYS A 1 179 ? -5.397 -14.117 -10.023 1 98.9 179 CYS A C 1
ATOM 1339 O O . CYS A 1 179 ? -5.99 -14.538 -9.029 1 98.9 179 CYS A O 1
ATOM 1341 N N . THR A 1 180 ? -5.752 -13.091 -10.689 1 98.63 180 THR A N 1
ATOM 1342 C CA . THR A 1 180 ? -6.932 -12.329 -10.295 1 98.63 180 THR A CA 1
ATOM 1343 C C . THR A 1 180 ? -7.906 -12.199 -11.463 1 98.63 180 THR A C 1
ATOM 1345 O O . THR A 1 180 ? -7.488 -12.05 -12.613 1 98.63 180 THR A O 1
ATOM 1348 N N . ASP A 1 181 ? -9.199 -12.129 -11.175 1 97.69 181 ASP A N 1
ATOM 1349 C CA . ASP A 1 181 ? -10.206 -12.226 -12.227 1 97.69 181 ASP A CA 1
ATOM 1350 C C . ASP A 1 181 ? -10.838 -10.865 -12.51 1 97.69 181 ASP A C 1
ATOM 1352 O O . ASP A 1 181 ? -11.766 -10.761 -13.315 1 97.69 181 ASP A O 1
ATOM 1356 N N . SER A 1 182 ? -10.43 -9.815 -11.822 1 98.16 182 SER A N 1
ATOM 1357 C CA . SER A 1 182 ? -11.018 -8.488 -11.978 1 98.16 182 SER A CA 1
ATOM 1358 C C . SER A 1 182 ? -9.976 -7.394 -11.774 1 98.16 182 SER A C 1
ATOM 1360 O O . SER A 1 182 ? -8.897 -7.65 -11.235 1 98.16 182 SER A O 1
ATOM 1362 N N . LEU A 1 183 ? -10.326 -6.226 -12.212 1 98.39 183 LEU A N 1
ATOM 1363 C CA . LEU A 1 183 ? -9.474 -5.067 -11.968 1 98.39 183 LEU A CA 1
ATOM 1364 C C . LEU A 1 183 ? -9.313 -4.817 -10.472 1 98.39 183 LEU A C 1
ATOM 1366 O O . LEU A 1 183 ? -8.234 -4.431 -10.016 1 98.39 183 LEU A O 1
ATOM 1370 N N . ALA A 1 184 ? -10.371 -5.035 -9.694 1 98.62 184 ALA A N 1
ATOM 1371 C CA . ALA A 1 184 ? -10.292 -4.881 -8.244 1 98.62 184 ALA A CA 1
ATOM 1372 C C . ALA A 1 184 ? -9.281 -5.853 -7.642 1 98.62 184 ALA A C 1
ATOM 1374 O O . ALA A 1 184 ? -8.473 -5.471 -6.793 1 98.62 184 ALA A O 1
ATOM 1375 N N . GLY A 1 185 ? -9.393 -7.103 -8.081 1 98.67 185 GLY A N 1
ATOM 1376 C CA . GLY A 1 185 ? -8.432 -8.089 -7.611 1 98.67 185 GLY A CA 1
ATOM 1377 C C . GLY A 1 185 ? -6.997 -7.732 -7.949 1 98.67 185 GLY A C 1
ATOM 1378 O O . GLY A 1 185 ? -6.114 -7.813 -7.093 1 98.67 185 GLY A O 1
ATOM 1379 N N . PHE A 1 186 ? -6.82 -7.304 -9.172 1 98.89 186 PHE A N 1
ATOM 1380 C CA . PHE A 1 186 ? -5.492 -6.876 -9.597 1 98.89 186 PHE A CA 1
ATOM 1381 C C . PHE A 1 186 ? -5.019 -5.684 -8.773 1 98.89 186 PHE A C 1
ATOM 1383 O O . PHE A 1 186 ? -3.869 -5.646 -8.331 1 98.89 186 PHE A O 1
ATOM 1390 N N . THR A 1 187 ? -5.843 -4.759 -8.55 1 98.89 187 THR A N 1
ATOM 1391 C CA . THR A 1 187 ? -5.497 -3.557 -7.8 1 98.89 187 THR A CA 1
ATOM 1392 C C . THR A 1 187 ? -5.059 -3.912 -6.382 1 98.89 187 THR A C 1
ATOM 1394 O O . THR A 1 187 ? -4.098 -3.341 -5.862 1 98.89 187 THR A O 1
ATOM 1397 N N . ARG A 1 188 ? -5.724 -4.829 -5.735 1 98.89 188 ARG A N 1
ATOM 1398 C CA . ARG A 1 188 ? -5.357 -5.212 -4.375 1 98.89 188 ARG A CA 1
ATOM 1399 C C . ARG A 1 188 ? -3.937 -5.767 -4.327 1 98.89 188 ARG A C 1
ATOM 1401 O O . ARG A 1 188 ? -3.144 -5.384 -3.464 1 98.89 188 ARG A O 1
ATOM 1408 N N . VAL A 1 189 ? -3.581 -6.603 -5.264 1 98.94 189 VAL A N 1
ATOM 1409 C CA . VAL A 1 189 ? -2.244 -7.187 -5.276 1 98.94 189 VAL A CA 1
ATOM 1410 C C . VAL A 1 189 ? -1.211 -6.109 -5.594 1 98.94 189 VAL A C 1
ATOM 1412 O O . VAL A 1 189 ? -0.135 -6.075 -4.993 1 98.94 189 VAL A O 1
ATOM 1415 N N . ARG A 1 190 ? -1.553 -5.249 -6.563 1 98.93 190 ARG A N 1
ATOM 1416 C CA . ARG A 1 190 ? -0.657 -4.159 -6.935 1 98.93 190 ARG A CA 1
ATOM 1417 C C . ARG A 1 190 ? -0.356 -3.264 -5.738 1 98.93 190 ARG A C 1
ATOM 1419 O O . ARG A 1 190 ? 0.808 -2.993 -5.436 1 98.93 190 ARG A O 1
ATOM 1426 N N . VAL A 1 191 ? -1.389 -2.821 -5.07 1 98.93 191 VAL A N 1
ATOM 1427 C CA . VAL A 1 191 ? -1.239 -1.943 -3.915 1 98.93 191 VAL A CA 1
ATOM 1428 C C . VAL A 1 191 ? -0.47 -2.667 -2.812 1 98.93 191 VAL A C 1
ATOM 1430 O O . VAL A 1 191 ? 0.427 -2.091 -2.191 1 98.93 191 VAL A O 1
ATOM 1433 N N . GLY A 1 192 ? -0.838 -3.915 -2.57 1 98.93 192 GLY A N 1
ATOM 1434 C CA . GLY A 1 192 ? -0.092 -4.702 -1.601 1 98.93 192 GLY A CA 1
ATOM 1435 C C . GLY A 1 192 ? 1.387 -4.801 -1.924 1 98.93 192 GLY A C 1
ATOM 1436 O O . GLY A 1 192 ? 2.233 -4.585 -1.054 1 98.93 192 GLY A O 1
ATOM 1437 N N . ALA A 1 193 ? 1.681 -5.116 -3.14 1 98.96 193 ALA A N 1
ATOM 1438 C CA . ALA A 1 193 ? 3.066 -5.273 -3.575 1 98.96 193 ALA A CA 1
ATOM 1439 C C . ALA A 1 193 ? 3.839 -3.965 -3.429 1 98.96 193 ALA A C 1
ATOM 1441 O O . ALA A 1 193 ? 4.975 -3.957 -2.949 1 98.96 193 ALA A O 1
ATOM 1442 N N . MET A 1 194 ? 3.229 -2.895 -3.854 1 98.95 194 MET A N 1
ATOM 1443 C CA . MET A 1 194 ? 3.877 -1.592 -3.734 1 98.95 194 MET A CA 1
ATOM 1444 C C . MET A 1 194 ? 4.107 -1.23 -2.27 1 98.95 194 MET A C 1
ATOM 1446 O O . MET A 1 194 ? 5.141 -0.657 -1.923 1 98.95 194 MET A O 1
ATOM 1450 N N . ALA A 1 195 ? 3.149 -1.517 -1.46 1 98.94 195 ALA A N 1
ATOM 1451 C CA . ALA A 1 195 ? 3.282 -1.224 -0.035 1 98.94 195 ALA A CA 1
ATOM 1452 C C . ALA A 1 195 ? 4.422 -2.026 0.586 1 98.94 195 ALA A C 1
ATOM 1454 O O . ALA A 1 195 ? 5.17 -1.509 1.419 1 98.94 195 ALA A O 1
ATOM 1455 N N . ARG A 1 196 ? 4.528 -3.318 0.195 1 98.94 196 ARG A N 1
ATOM 1456 C CA . ARG A 1 196 ? 5.626 -4.131 0.709 1 98.94 196 ARG A CA 1
ATOM 1457 C C . ARG A 1 196 ? 6.976 -3.552 0.297 1 98.94 196 ARG A C 1
ATOM 1459 O O . ARG A 1 196 ? 7.92 -3.542 1.089 1 98.94 196 ARG A O 1
ATOM 1466 N N . ALA A 1 197 ? 7.046 -3.105 -0.956 1 98.93 197 ALA A N 1
ATOM 1467 C CA . ALA A 1 197 ? 8.285 -2.493 -1.429 1 98.93 197 ALA A CA 1
ATOM 1468 C C . ALA A 1 197 ? 8.618 -1.238 -0.627 1 98.93 197 ALA A C 1
ATOM 1470 O O . ALA A 1 197 ? 9.772 -1.022 -0.251 1 98.93 197 ALA A O 1
ATOM 1471 N N . LEU A 1 198 ? 7.661 -0.467 -0.365 1 98.84 198 LEU A N 1
ATOM 1472 C CA . LEU A 1 198 ? 7.798 0.781 0.377 1 98.84 198 LEU A CA 1
ATOM 1473 C C . LEU A 1 198 ? 8.211 0.513 1.82 1 98.84 198 LEU A C 1
ATOM 1475 O O . LEU A 1 198 ? 9.252 0.994 2.273 1 98.84 198 LEU A O 1
ATOM 1479 N N . GLU A 1 199 ? 7.482 -0.299 2.534 1 98.7 199 GLU A N 1
ATOM 1480 C CA . GLU A 1 199 ? 7.601 -0.519 3.972 1 98.7 199 GLU A CA 1
ATOM 1481 C C . GLU A 1 199 ? 8.918 -1.206 4.319 1 98.7 199 GLU A C 1
ATOM 1483 O O . GLU A 1 199 ? 9.477 -0.982 5.395 1 98.7 199 GLU A O 1
ATOM 1488 N N . ASN A 1 200 ? 9.341 -2.027 3.383 1 98.76 200 ASN A N 1
ATOM 1489 C CA . ASN A 1 200 ? 10.511 -2.852 3.666 1 98.76 200 ASN A CA 1
ATOM 1490 C C . ASN A 1 200 ? 11.732 -2.38 2.883 1 98.76 200 ASN A C 1
ATOM 1492 O O . ASN A 1 200 ? 12.824 -2.931 3.035 1 98.76 200 ASN A O 1
ATOM 1496 N N . GLN A 1 201 ? 11.486 -1.32 2.034 1 98.6 201 GLN A N 1
ATOM 1497 C CA . GLN A 1 201 ? 12.541 -0.814 1.162 1 98.6 201 GLN A CA 1
ATOM 1498 C C . GLN A 1 201 ? 13.265 -1.956 0.455 1 98.6 201 GLN A C 1
ATOM 1500 O O . GLN A 1 201 ? 14.48 -2.108 0.595 1 98.6 201 GLN A O 1
ATOM 1505 N N . CYS A 1 202 ? 12.498 -2.669 -0.366 1 98.64 202 CYS A N 1
ATOM 1506 C CA . CYS A 1 202 ? 12.983 -3.815 -1.126 1 98.64 202 CYS A CA 1
ATOM 1507 C C . CYS A 1 202 ? 12.333 -3.871 -2.503 1 98.64 202 CYS A C 1
ATOM 1509 O O . CYS A 1 202 ? 11.572 -2.975 -2.872 1 98.64 202 CYS A O 1
ATOM 1511 N N . VAL A 1 203 ? 12.727 -4.901 -3.302 1 98.87 203 VAL A N 1
ATOM 1512 C CA . VAL A 1 203 ? 12.178 -5.093 -4.641 1 98.87 203 VAL A CA 1
ATOM 1513 C C . VAL A 1 203 ? 11.022 -6.089 -4.587 1 98.87 203 VAL A C 1
ATOM 1515 O O . VAL A 1 203 ? 11.107 -7.112 -3.904 1 98.87 203 VAL A O 1
ATOM 1518 N N . VAL A 1 204 ? 9.934 -5.791 -5.242 1 98.96 204 VAL A N 1
ATOM 1519 C CA . VAL A 1 204 ? 8.819 -6.726 -5.345 1 98.96 204 VAL A CA 1
ATOM 1520 C C . VAL A 1 204 ? 8.5 -6.992 -6.814 1 98.96 204 VAL A C 1
ATOM 1522 O O . VAL A 1 204 ? 8.364 -6.056 -7.606 1 98.96 204 VAL A O 1
ATOM 1525 N N . VAL A 1 205 ? 8.397 -8.236 -7.176 1 98.98 205 VAL A N 1
ATOM 1526 C CA . VAL A 1 205 ? 8.136 -8.658 -8.548 1 98.98 205 VAL A CA 1
ATOM 1527 C C . VAL A 1 205 ? 6.716 -9.207 -8.659 1 98.98 205 VAL A C 1
ATOM 1529 O O . VAL A 1 205 ? 6.375 -10.199 -8.01 1 98.98 205 VAL A O 1
ATOM 1532 N N . HIS A 1 206 ? 5.883 -8.565 -9.386 1 98.97 206 HIS A N 1
ATOM 1533 C CA . HIS A 1 206 ? 4.48 -8.932 -9.543 1 98.97 206 HIS A CA 1
ATOM 1534 C C . HIS A 1 206 ? 4.228 -9.577 -10.901 1 98.97 206 HIS A C 1
ATOM 1536 O O . HIS A 1 206 ? 4.359 -8.923 -11.938 1 98.97 206 HIS A O 1
ATOM 1542 N N . ALA A 1 207 ? 3.866 -10.878 -10.952 1 98.98 207 ALA A N 1
ATOM 1543 C CA . ALA A 1 207 ? 3.613 -11.627 -12.18 1 98.98 207 ALA A CA 1
ATOM 1544 C C . ALA A 1 207 ? 2.186 -12.166 -12.209 1 98.98 207 ALA A C 1
ATOM 1546 O O . ALA A 1 207 ? 1.854 -13.101 -11.476 1 98.98 207 ALA A O 1
ATOM 1547 N N . PRO A 1 208 ? 1.31 -11.649 -13.022 1 98.96 208 PRO A N 1
ATOM 1548 C CA . PRO A 1 208 ? -0.093 -12.07 -13.058 1 98.96 208 PRO A CA 1
ATOM 1549 C C . PRO A 1 208 ? -0.415 -12.949 -14.264 1 98.96 208 PRO A C 1
ATOM 1551 O O . PRO A 1 208 ? 0.286 -12.893 -15.278 1 98.96 208 PRO A O 1
ATOM 1554 N N . THR A 1 209 ? -1.457 -13.724 -14.139 1 98.92 209 THR A N 1
ATOM 1555 C CA . THR A 1 209 ? -2.128 -14.225 -15.334 1 98.92 209 THR A CA 1
ATOM 1556 C C . THR A 1 209 ? -2.911 -13.111 -16.022 1 98.92 209 THR A C 1
ATOM 1558 O O . THR A 1 209 ? -3.323 -12.145 -15.377 1 98.92 209 THR A O 1
ATOM 1561 N N . VAL A 1 210 ? -3.07 -13.265 -17.338 1 98.85 210 VAL A N 1
ATOM 1562 C CA . VAL A 1 210 ? -3.833 -12.271 -18.085 1 98.85 210 VAL A CA 1
ATOM 1563 C C . VAL A 1 210 ? -4.679 -12.963 -19.151 1 98.85 210 VAL A C 1
ATOM 1565 O O . VAL A 1 210 ? -4.343 -14.059 -19.605 1 98.85 210 VAL A O 1
ATOM 1568 N N . GLY A 1 211 ? -5.797 -12.337 -19.506 1 98.27 211 GLY A N 1
ATOM 1569 C CA . GLY A 1 211 ? -6.633 -12.822 -20.593 1 98.27 211 GLY A CA 1
ATOM 1570 C C . GLY A 1 211 ? -7.724 -13.768 -20.13 1 98.27 211 GLY A C 1
ATOM 1571 O O . GLY A 1 211 ? -7.925 -13.952 -18.928 1 98.27 211 GLY A O 1
ATOM 1572 N N . LEU A 1 212 ? -8.409 -14.347 -21.063 1 97.99 212 LEU A N 1
ATOM 1573 C CA . LEU A 1 212 ? -9.512 -15.263 -20.791 1 97.99 212 LEU A CA 1
ATOM 1574 C C . LEU A 1 212 ? -9.043 -16.713 -20.858 1 97.99 212 LEU A C 1
ATOM 1576 O O . LEU A 1 212 ? -8.144 -17.044 -21.633 1 97.99 212 LEU A O 1
ATOM 1580 N N . CYS A 1 213 ? -9.56 -17.484 -20.007 1 97.94 213 CYS A N 1
ATOM 1581 C CA . CYS A 1 213 ? -9.415 -18.935 -20.018 1 97.94 213 CYS A CA 1
ATOM 1582 C C . CYS A 1 213 ? -10.776 -19.62 -20 1 97.94 213 CYS A C 1
ATOM 1584 O O . CYS A 1 213 ? -11.281 -19.98 -18.935 1 97.94 213 CYS A O 1
ATOM 1586 N N . ASP A 1 214 ? -11.348 -19.909 -21.119 1 96.53 214 ASP A N 1
ATOM 1587 C CA . ASP A 1 214 ? -12.755 -20.281 -21.239 1 96.53 214 ASP A CA 1
ATOM 1588 C C . ASP A 1 214 ? -12.967 -21.75 -20.879 1 96.53 214 ASP A C 1
ATOM 1590 O O . ASP A 1 214 ? -14.105 -22.214 -20.787 1 96.53 214 ASP A O 1
ATOM 1594 N N . PHE A 1 215 ? -11.941 -22.471 -20.63 1 97.84 215 PHE A N 1
ATOM 1595 C CA . PHE A 1 215 ? -12.111 -23.907 -20.443 1 97.84 215 PHE A CA 1
ATOM 1596 C C . PHE A 1 215 ? -11.934 -24.286 -18.977 1 97.84 215 PHE A C 1
ATOM 1598 O O . PHE A 1 215 ? -12.2 -25.425 -18.589 1 97.84 215 PHE A O 1
ATOM 1605 N N . CYS A 1 216 ? -11.477 -23.381 -18.173 1 97.91 216 CYS A N 1
ATOM 1606 C CA . CYS A 1 216 ? -11.218 -23.671 -16.767 1 97.91 216 CYS A CA 1
ATOM 1607 C C . CYS A 1 216 ? -11.868 -22.628 -15.866 1 97.91 216 CYS A C 1
ATOM 1609 O O . CYS A 1 216 ? -11.296 -21.561 -15.632 1 97.91 216 CYS A O 1
ATOM 1611 N N . PRO A 1 217 ? -12.969 -22.905 -15.263 1 97.27 217 PRO A N 1
ATOM 1612 C CA . PRO A 1 217 ? -13.74 -21.939 -14.476 1 97.27 217 PRO A CA 1
ATOM 1613 C C . PRO A 1 217 ? -12.948 -21.368 -13.302 1 97.27 217 PRO A C 1
ATOM 1615 O O . PRO A 1 217 ? -13.218 -20.25 -12.857 1 97.27 217 PRO A O 1
ATOM 1618 N N . ALA A 1 218 ? -11.946 -22.079 -12.787 1 95.89 218 ALA A N 1
ATOM 1619 C CA . ALA A 1 218 ? -11.154 -21.631 -11.643 1 95.89 218 ALA A CA 1
ATOM 1620 C C . ALA A 1 218 ? -10.315 -20.408 -12.002 1 95.89 218 ALA A C 1
ATOM 1622 O O . ALA A 1 218 ? -9.93 -19.632 -11.124 1 95.89 218 ALA A O 1
ATOM 1623 N N . VAL A 1 219 ? -9.99 -20.247 -13.262 1 98.2 219 VAL A N 1
ATOM 1624 C CA . VAL A 1 219 ? -9.134 -19.17 -13.748 1 98.2 219 VAL A CA 1
ATOM 1625 C C . VAL A 1 219 ? -9.699 -18.609 -15.052 1 98.2 219 VAL A C 1
ATOM 1627 O O . VAL A 1 219 ? -8.951 -18.344 -15.996 1 98.2 219 VAL A O 1
ATOM 1630 N N . ASP A 1 220 ? -10.963 -18.434 -15.201 1 97.2 220 ASP A N 1
ATOM 1631 C CA . ASP A 1 220 ? -11.678 -18.142 -16.44 1 97.2 220 ASP A CA 1
ATOM 1632 C C . ASP A 1 220 ? -11.391 -16.721 -16.918 1 97.2 220 ASP A C 1
ATOM 1634 O O . ASP A 1 220 ? -11.345 -16.463 -18.123 1 97.2 220 ASP A O 1
ATOM 1638 N N . GLU A 1 221 ? -11.307 -15.79 -16.047 1 97.83 221 GLU A N 1
ATOM 1639 C CA . GLU A 1 221 ? -10.928 -14.41 -16.334 1 97.83 221 GLU A CA 1
ATOM 1640 C C . GLU A 1 221 ? -9.695 -13.998 -15.535 1 97.83 221 GLU A C 1
ATOM 1642 O O . GLU A 1 221 ? -9.573 -14.334 -14.355 1 97.83 221 GLU A O 1
ATOM 1647 N N . ASN A 1 222 ? -8.791 -13.371 -16.188 1 98.65 222 ASN A N 1
ATOM 1648 C CA . ASN A 1 222 ? -7.545 -12.929 -15.571 1 98.65 222 ASN A CA 1
ATOM 1649 C C . ASN A 1 222 ? -7.21 -11.49 -15.952 1 98.65 222 ASN A C 1
ATOM 1651 O O . ASN A 1 222 ? -7.156 -11.153 -17.136 1 98.65 222 ASN A O 1
ATOM 1655 N N . VAL A 1 223 ? -7.001 -10.665 -14.991 1 98.79 223 VAL A N 1
ATOM 1656 C CA . VAL A 1 223 ? -6.716 -9.247 -15.187 1 98.79 223 VAL A CA 1
ATOM 1657 C C . VAL A 1 223 ? -5.413 -8.88 -14.482 1 98.79 223 VAL A C 1
ATOM 1659 O O . VAL A 1 223 ? -5.216 -9.219 -13.313 1 98.79 223 VAL A O 1
ATOM 1662 N N . GLY A 1 224 ? -4.521 -8.252 -15.229 1 98.64 224 GLY A N 1
ATOM 1663 C CA . GLY A 1 224 ? -3.334 -7.795 -14.525 1 98.64 224 GLY A CA 1
ATOM 1664 C C . GLY A 1 224 ? -2.32 -7.129 -15.436 1 98.64 224 GLY A C 1
ATOM 1665 O O . GLY A 1 224 ? -2.519 -7.061 -16.651 1 98.64 224 GLY A O 1
ATOM 1666 N N . ARG A 1 225 ? -1.334 -6.484 -14.862 1 98.77 225 ARG A N 1
ATOM 1667 C CA . ARG A 1 225 ? -0.076 -5.983 -15.405 1 98.77 225 ARG A CA 1
ATOM 1668 C C . ARG A 1 225 ? 1.117 -6.584 -14.669 1 98.77 225 ARG A C 1
ATOM 1670 O O . ARG A 1 225 ? 1.187 -6.528 -13.439 1 98.77 225 ARG A O 1
ATOM 1677 N N . ALA A 1 226 ? 1.995 -7.209 -15.422 1 98.96 226 ALA A N 1
ATOM 1678 C CA . ALA A 1 226 ? 3.259 -7.549 -14.774 1 98.96 226 ALA A CA 1
ATOM 1679 C C . ALA A 1 226 ? 4.053 -6.293 -14.426 1 98.96 226 ALA A C 1
ATOM 1681 O O . ALA A 1 226 ? 4.042 -5.316 -15.179 1 98.96 226 ALA A O 1
ATOM 1682 N N . ALA A 1 227 ? 4.765 -6.368 -13.288 1 98.97 227 ALA A N 1
ATOM 1683 C CA . ALA A 1 227 ? 5.499 -5.176 -12.872 1 98.97 227 ALA A CA 1
ATOM 1684 C C . ALA A 1 227 ? 6.605 -5.531 -11.882 1 98.97 227 ALA A C 1
ATOM 1686 O O . ALA A 1 227 ? 6.556 -6.581 -11.237 1 98.97 227 ALA A O 1
ATOM 1687 N N . ILE A 1 228 ? 7.564 -4.702 -11.826 1 98.97 228 ILE A N 1
ATOM 1688 C CA . ILE A 1 228 ? 8.605 -4.718 -10.803 1 98.97 228 ILE A CA 1
ATOM 1689 C C . ILE A 1 228 ? 8.603 -3.393 -10.044 1 98.97 228 ILE A C 1
ATOM 1691 O O . ILE A 1 228 ? 8.682 -2.322 -10.651 1 98.97 228 ILE A O 1
ATOM 1695 N N . TYR A 1 229 ? 8.489 -3.508 -8.745 1 98.91 229 TYR A N 1
ATOM 1696 C CA . TYR A 1 229 ? 8.37 -2.338 -7.882 1 98.91 229 TYR A CA 1
ATOM 1697 C C . TYR A 1 229 ? 9.604 -2.181 -7.002 1 98.91 229 TYR A C 1
ATOM 1699 O O . TYR A 1 229 ? 10.224 -3.173 -6.61 1 98.91 229 TYR A O 1
ATOM 1707 N N . GLY A 1 230 ? 9.986 -1.01 -6.715 1 98.69 230 GLY A N 1
ATOM 1708 C CA . GLY A 1 230 ? 10.954 -0.63 -5.698 1 98.69 230 GLY A CA 1
ATOM 1709 C C . GLY A 1 230 ? 10.451 0.464 -4.776 1 98.69 230 GLY A C 1
ATOM 1710 O O . GLY A 1 230 ? 9.358 0.997 -4.974 1 98.69 230 GLY A O 1
ATOM 1711 N N . PRO A 1 231 ? 11.159 0.72 -3.731 1 98.12 231 PRO A N 1
ATOM 1712 C CA . PRO A 1 231 ? 10.734 1.818 -2.86 1 98.12 231 PRO A CA 1
ATOM 1713 C C . PRO A 1 231 ? 10.846 3.184 -3.534 1 98.12 231 PRO A C 1
ATOM 1715 O O . PRO A 1 231 ? 11.874 3.493 -4.142 1 98.12 231 PRO A O 1
ATOM 1718 N N . PRO A 1 232 ? 9.761 3.989 -3.494 1 97.77 232 PRO A N 1
ATOM 1719 C CA . PRO A 1 232 ? 9.821 5.314 -4.115 1 97.77 232 PRO A CA 1
ATOM 1720 C C . PRO A 1 232 ? 10.665 6.303 -3.314 1 97.77 232 PRO A C 1
ATOM 1722 O O . PRO A 1 232 ? 10.129 7.252 -2.736 1 97.77 232 PRO A O 1
ATOM 1725 N N . ASP A 1 233 ? 11.883 6.147 -3.357 1 97.02 233 ASP A N 1
ATOM 1726 C CA . ASP A 1 233 ? 12.835 6.945 -2.59 1 97.02 233 ASP A CA 1
ATOM 1727 C C . ASP A 1 233 ? 14.224 6.9 -3.222 1 97.02 233 ASP A C 1
ATOM 1729 O O . ASP A 1 233 ? 14.374 6.495 -4.377 1 97.02 233 ASP A O 1
ATOM 1733 N N . HIS A 1 234 ? 15.208 7.352 -2.542 1 94.01 234 HIS A N 1
ATOM 1734 C CA . HIS A 1 234 ? 16.573 7.543 -3.019 1 94.01 234 HIS A CA 1
ATOM 1735 C C . HIS A 1 234 ? 17.051 6.336 -3.819 1 94.01 234 HIS A C 1
ATOM 1737 O O . HIS A 1 234 ? 17.067 5.214 -3.308 1 94.01 234 HIS A O 1
ATOM 1743 N N . GLY A 1 235 ? 17.39 6.593 -5.071 1 93.62 235 GLY A N 1
ATOM 1744 C CA . GLY A 1 235 ? 17.984 5.555 -5.899 1 93.62 235 GLY A CA 1
ATOM 1745 C C . GLY A 1 235 ? 16.961 4.765 -6.692 1 93.62 235 GLY A C 1
ATOM 1746 O O . GLY A 1 235 ? 17.32 3.884 -7.476 1 93.62 235 GLY A O 1
ATOM 1747 N N . TRP A 1 236 ? 15.717 5.111 -6.512 1 97.8 236 TRP A N 1
ATOM 1748 C CA . TRP A 1 236 ? 14.625 4.4 -7.169 1 97.8 236 TRP A CA 1
ATOM 1749 C C . TRP A 1 236 ? 13.684 5.375 -7.869 1 97.8 236 TRP A C 1
ATOM 1751 O O . TRP A 1 236 ? 13.68 6.57 -7.564 1 97.8 236 TRP A O 1
ATOM 1761 N N . PRO A 1 237 ? 12.953 4.87 -8.843 1 98 237 PRO A N 1
ATOM 1762 C CA . PRO A 1 237 ? 11.971 5.757 -9.472 1 98 237 PRO A CA 1
ATOM 1763 C C . PRO A 1 237 ? 10.998 6.368 -8.465 1 98 237 PRO A C 1
ATOM 1765 O O . PRO A 1 237 ? 10.56 5.689 -7.534 1 98 237 PRO A O 1
ATOM 1768 N N . ALA A 1 238 ? 10.571 7.606 -8.611 1 98.4 238 ALA A N 1
ATOM 1769 C CA . ALA A 1 238 ? 9.705 8.341 -7.694 1 98.4 238 ALA A CA 1
ATOM 1770 C C . ALA A 1 238 ? 8.33 7.686 -7.592 1 98.4 238 ALA A C 1
ATOM 1772 O O . ALA A 1 238 ? 7.642 7.826 -6.578 1 98.4 238 ALA A O 1
ATOM 1773 N N . THR A 1 239 ? 7.956 6.929 -8.618 1 98.44 239 THR A N 1
ATOM 1774 C CA . THR A 1 239 ? 6.65 6.279 -8.633 1 98.44 239 THR A CA 1
ATOM 1775 C C . THR A 1 239 ? 6.72 4.911 -7.961 1 98.44 239 THR A C 1
ATOM 1777 O O . THR A 1 239 ? 5.69 4.27 -7.738 1 98.44 239 THR A O 1
ATOM 1780 N N . GLY A 1 240 ? 7.917 4.385 -7.748 1 98.51 240 GLY A N 1
ATOM 1781 C CA . GLY A 1 240 ? 8.102 3.041 -7.224 1 98.51 240 GLY A CA 1
ATOM 1782 C C . GLY A 1 240 ? 7.955 1.963 -8.282 1 98.51 240 GLY A C 1
ATOM 1783 O O . GLY A 1 240 ? 8.046 0.772 -7.978 1 98.51 240 GLY A O 1
ATOM 1784 N N . ILE A 1 241 ? 7.703 2.382 -9.534 1 98.88 241 ILE A N 1
ATOM 1785 C CA . ILE A 1 241 ? 7.523 1.428 -10.624 1 98.88 241 ILE A CA 1
ATOM 1786 C C . ILE A 1 241 ? 8.747 1.449 -11.536 1 98.88 241 ILE A C 1
ATOM 1788 O O . ILE A 1 241 ? 9.013 2.45 -12.206 1 98.88 241 ILE A O 1
ATOM 1792 N N . LEU A 1 242 ? 9.472 0.391 -11.543 1 98.76 242 LEU A N 1
ATOM 1793 C CA . LEU A 1 242 ? 10.629 0.295 -12.426 1 98.76 242 LEU A CA 1
ATOM 1794 C C . LEU A 1 242 ? 10.197 0.01 -13.86 1 98.76 242 LEU A C 1
ATOM 1796 O O . LEU A 1 242 ? 10.753 0.575 -14.804 1 98.76 242 LEU A O 1
ATOM 1800 N N . VAL A 1 243 ? 9.209 -0.918 -13.965 1 98.88 243 VAL A N 1
ATOM 1801 C CA . VAL A 1 243 ? 8.684 -1.336 -15.261 1 98.88 243 VAL A CA 1
ATOM 1802 C C . VAL A 1 243 ? 7.312 -1.981 -15.079 1 98.88 243 VAL A C 1
ATOM 1804 O O . VAL A 1 243 ? 7.014 -2.532 -14.016 1 98.88 243 VAL A O 1
ATOM 1807 N N . GLU A 1 244 ? 6.488 -1.889 -16.031 1 98.87 244 GLU A N 1
ATOM 1808 C CA . GLU A 1 244 ? 5.228 -2.626 -16.048 1 98.87 244 GLU A CA 1
ATOM 1809 C C . GLU A 1 244 ? 4.735 -2.844 -17.476 1 98.87 244 GLU A C 1
ATOM 1811 O O . GLU A 1 244 ? 5.058 -2.065 -18.375 1 98.87 244 GLU A O 1
ATOM 1816 N N . THR A 1 245 ? 3.978 -3.822 -17.728 1 98.87 245 THR A N 1
ATOM 1817 C CA . THR A 1 245 ? 3.335 -4.062 -19.015 1 98.87 245 THR A CA 1
ATOM 1818 C C . THR A 1 245 ? 2.03 -3.28 -19.122 1 98.87 245 THR A C 1
ATOM 1820 O O . THR A 1 245 ? 1.573 -2.687 -18.143 1 98.87 245 THR A O 1
ATOM 1823 N N . ASP A 1 246 ? 1.463 -3.308 -20.333 1 98.72 246 ASP A N 1
ATOM 1824 C CA . ASP A 1 246 ? 0.096 -2.819 -20.482 1 98.72 246 ASP A CA 1
ATOM 1825 C C . ASP A 1 246 ? -0.904 -3.778 -19.841 1 98.72 246 ASP A C 1
ATOM 1827 O O . ASP A 1 246 ? -0.587 -4.945 -19.601 1 98.72 246 ASP A O 1
ATOM 1831 N N . LEU A 1 247 ? -2.028 -3.242 -19.526 1 98.7 247 LEU A N 1
ATOM 1832 C CA . LEU A 1 247 ? -3.072 -4.043 -18.895 1 98.7 247 LEU A CA 1
ATOM 1833 C C . LEU A 1 247 ? -3.507 -5.185 -19.808 1 98.7 247 LEU A C 1
ATOM 1835 O O . LEU A 1 247 ? -3.864 -4.958 -20.966 1 98.7 247 LEU A O 1
ATOM 1839 N N . ASP A 1 248 ? -3.414 -6.395 -19.379 1 98.57 248 ASP A N 1
ATOM 1840 C CA . ASP A 1 248 ? -3.93 -7.623 -19.976 1 98.57 248 ASP A CA 1
ATOM 1841 C C . ASP A 1 248 ? -3.203 -7.948 -21.279 1 98.57 248 ASP A C 1
ATOM 1843 O O . ASP A 1 248 ? -3.772 -8.576 -22.173 1 98.57 248 ASP A O 1
ATOM 1847 N N . VAL A 1 249 ? -2.004 -7.492 -21.42 1 98.66 249 VAL A N 1
ATOM 1848 C CA . VAL A 1 249 ? -1.199 -7.814 -22.594 1 98.66 249 VAL A CA 1
ATOM 1849 C C . VAL A 1 249 ? -0.105 -8.809 -22.213 1 98.66 249 VAL A C 1
ATOM 1851 O O . VAL A 1 249 ? 0.773 -8.497 -21.405 1 98.66 249 VAL A O 1
ATOM 1854 N N . PRO A 1 250 ? -0.182 -9.963 -22.783 1 98.77 250 PRO A N 1
ATOM 1855 C CA . PRO A 1 250 ? 0.837 -10.964 -22.457 1 98.77 250 PRO A CA 1
ATOM 1856 C C . PRO A 1 250 ? 2.251 -10.498 -22.797 1 98.77 250 PRO A C 1
ATOM 1858 O O . PRO A 1 250 ? 2.458 -9.834 -23.816 1 98.77 250 PRO A O 1
ATOM 1861 N N . GLY A 1 251 ? 3.183 -10.814 -21.986 1 98.79 251 GLY A N 1
ATOM 1862 C CA . GLY A 1 251 ? 4.579 -10.472 -22.207 1 98.79 251 GLY A CA 1
ATOM 1863 C C . GLY A 1 251 ? 5.377 -10.358 -20.922 1 98.79 251 GLY A C 1
ATOM 1864 O O . GLY A 1 251 ? 4.866 -10.654 -19.84 1 98.79 251 GLY A O 1
ATOM 1865 N N . TRP A 1 252 ? 6.635 -10.063 -21.057 1 98.9 252 TRP A N 1
ATOM 1866 C CA . TRP A 1 252 ? 7.53 -9.905 -19.915 1 98.9 252 TRP A CA 1
ATOM 1867 C C . TRP A 1 252 ? 7.703 -8.433 -19.557 1 98.9 252 TRP A C 1
ATOM 1869 O O . TRP A 1 252 ? 7.862 -7.588 -20.441 1 98.9 252 TRP A O 1
ATOM 1879 N N . ALA A 1 253 ? 7.583 -8.04 -18.331 1 98.94 253 ALA A N 1
ATOM 1880 C CA . ALA A 1 253 ? 8.19 -6.821 -17.804 1 98.94 253 ALA A CA 1
ATOM 1881 C C . ALA A 1 253 ? 9.615 -7.081 -17.325 1 98.94 253 ALA A C 1
ATOM 1883 O O . ALA A 1 253 ? 9.834 -7.882 -16.413 1 98.94 253 ALA A O 1
ATOM 1884 N N . ILE A 1 254 ? 10.601 -6.439 -17.895 1 98.89 254 ILE A N 1
ATOM 1885 C CA . ILE A 1 254 ? 11.996 -6.734 -17.586 1 98.89 254 ILE A CA 1
ATOM 1886 C C . ILE A 1 254 ? 12.698 -5.464 -17.111 1 98.89 254 ILE A C 1
ATOM 1888 O O . ILE A 1 254 ? 12.571 -4.407 -17.733 1 98.89 254 ILE A O 1
ATOM 1892 N N . ALA A 1 255 ? 13.384 -5.542 -16.029 1 98.66 255 ALA A N 1
ATOM 1893 C CA . ALA A 1 255 ? 14.13 -4.395 -15.52 1 98.66 255 ALA A CA 1
ATOM 1894 C C . ALA A 1 255 ? 15.466 -4.829 -14.924 1 98.66 255 ALA A C 1
ATOM 1896 O O . ALA A 1 255 ? 15.59 -5.944 -14.411 1 98.66 255 ALA A O 1
ATOM 1897 N N . GLU A 1 256 ? 16.404 -3.976 -15.035 1 98.14 256 GLU A N 1
ATOM 1898 C CA . GLU A 1 256 ? 17.647 -4.115 -14.282 1 98.14 256 GLU A CA 1
ATOM 1899 C C . GLU A 1 256 ? 17.48 -3.625 -12.847 1 98.14 256 GLU A C 1
ATOM 1901 O O . GLU A 1 256 ? 16.927 -2.549 -12.613 1 98.14 256 GLU A O 1
ATOM 1906 N N . VAL A 1 257 ? 17.926 -4.436 -11.92 1 97.11 257 VAL A N 1
ATOM 1907 C CA . VAL A 1 257 ? 17.844 -4.093 -10.504 1 97.11 257 VAL A CA 1
ATOM 1908 C C . VAL A 1 257 ? 19.234 -4.161 -9.874 1 97.11 257 VAL A C 1
ATOM 1910 O O . VAL A 1 257 ? 19.933 -5.168 -10.004 1 97.11 257 VAL A O 1
ATOM 1913 N N . ASP A 1 258 ? 19.615 -3.079 -9.226 1 93.22 258 ASP A N 1
ATOM 1914 C CA . ASP A 1 258 ? 20.86 -3.015 -8.466 1 93.22 258 ASP A CA 1
ATOM 1915 C C . ASP A 1 258 ? 20.609 -3.258 -6.98 1 93.22 258 ASP A C 1
ATOM 1917 O O . ASP A 1 258 ? 20.087 -2.386 -6.282 1 93.22 258 ASP A O 1
ATOM 1921 N N . MET A 1 259 ? 21.07 -4.364 -6.51 1 92.32 259 MET A N 1
ATOM 1922 C CA . MET A 1 259 ? 20.79 -4.73 -5.124 1 92.32 259 MET A CA 1
ATOM 1923 C C . MET A 1 259 ? 21.52 -3.802 -4.159 1 92.32 259 MET A C 1
ATOM 1925 O O . MET A 1 259 ? 21.114 -3.656 -3.004 1 92.32 259 MET A O 1
ATOM 1929 N N . ALA A 1 260 ? 22.559 -3.223 -4.603 1 95.33 260 ALA A N 1
ATOM 1930 C CA . ALA A 1 260 ? 23.24 -2.231 -3.775 1 95.33 260 ALA A CA 1
ATOM 1931 C C . ALA A 1 260 ? 22.325 -1.048 -3.472 1 95.33 260 ALA A C 1
ATOM 1933 O O . ALA A 1 260 ? 22.488 -0.374 -2.453 1 95.33 260 ALA A O 1
ATOM 1934 N N . ALA A 1 261 ? 21.398 -0.825 -4.389 1 96.43 261 ALA A N 1
ATOM 1935 C CA . ALA A 1 261 ? 20.446 0.267 -4.203 1 96.43 261 ALA A CA 1
ATOM 1936 C C . ALA A 1 261 ? 19.526 -0.004 -3.016 1 96.43 261 ALA A C 1
ATOM 1938 O O . ALA A 1 261 ? 19.066 0.928 -2.353 1 96.43 261 ALA A O 1
ATOM 1939 N N . VAL A 1 262 ? 19.232 -1.27 -2.733 1 97.06 262 VAL A N 1
ATOM 1940 C CA . VAL A 1 262 ? 18.427 -1.624 -1.569 1 97.06 262 VAL A CA 1
ATOM 1941 C C . VAL A 1 262 ? 19.171 -1.245 -0.29 1 97.06 262 VAL A C 1
ATOM 1943 O O . VAL A 1 262 ? 18.605 -0.604 0.598 1 97.06 262 VAL A O 1
ATOM 1946 N N . ALA A 1 263 ? 20.417 -1.666 -0.256 1 96.46 263 ALA A N 1
ATOM 1947 C CA . ALA A 1 263 ? 21.231 -1.323 0.908 1 96.46 263 ALA A CA 1
ATOM 1948 C C . ALA A 1 263 ? 21.333 0.19 1.079 1 96.46 263 ALA A C 1
ATOM 1950 O O . ALA A 1 263 ? 21.271 0.7 2.2 1 96.46 263 ALA A O 1
ATOM 1951 N N . LEU A 1 264 ? 21.507 0.853 -0.004 1 97.55 264 LEU A N 1
ATOM 1952 C CA . LEU A 1 264 ? 21.68 2.301 0.019 1 97.55 264 LEU A CA 1
ATOM 1953 C C . LEU A 1 264 ? 20.427 2.99 0.55 1 97.55 264 LEU A C 1
ATOM 1955 O O . LEU A 1 264 ? 20.513 3.863 1.416 1 97.55 264 LEU A O 1
ATOM 1959 N N . VAL A 1 265 ? 19.254 2.649 0.057 1 98.17 265 VAL A N 1
ATOM 1960 C CA . VAL A 1 265 ? 18.024 3.326 0.456 1 98.17 265 VAL A CA 1
ATOM 1961 C C . VAL A 1 265 ? 17.709 3.007 1.915 1 98.17 265 VAL A C 1
ATOM 1963 O O . VAL A 1 265 ? 17.179 3.852 2.641 1 98.17 265 VAL A O 1
ATOM 1966 N N . ARG A 1 266 ? 18.033 1.82 2.397 1 98.06 266 ARG A N 1
ATOM 1967 C CA . ARG A 1 266 ? 17.821 1.45 3.793 1 98.06 266 ARG A CA 1
ATOM 1968 C C . ARG A 1 266 ? 18.714 2.27 4.718 1 98.06 266 ARG A C 1
ATOM 1970 O O . ARG A 1 266 ? 18.358 2.52 5.871 1 98.06 266 ARG A O 1
ATOM 1977 N N . ARG A 1 267 ? 19.829 2.754 4.17 1 97.26 267 ARG A N 1
ATOM 1978 C CA . ARG A 1 267 ? 20.798 3.481 4.984 1 97.26 267 ARG A CA 1
ATOM 1979 C C . ARG A 1 267 ? 20.633 4.988 4.816 1 97.26 267 ARG A C 1
ATOM 1981 O O . ARG A 1 267 ? 20.775 5.744 5.779 1 97.26 267 ARG A O 1
ATOM 1988 N N . GLU A 1 268 ? 20.302 5.409 3.568 1 96.98 268 GLU A N 1
ATOM 1989 C CA . GLU A 1 268 ? 20.432 6.826 3.24 1 96.98 268 GLU A CA 1
ATOM 1990 C C . GLU A 1 268 ? 19.158 7.361 2.591 1 96.98 268 GLU A C 1
ATOM 1992 O O . GLU A 1 268 ? 19.174 8.422 1.964 1 96.98 268 GLU A O 1
ATOM 1997 N N . GLY A 1 269 ? 18.163 6.619 2.686 1 97.51 269 GLY A N 1
ATOM 1998 C CA . GLY A 1 269 ? 16.92 7.093 2.097 1 97.51 269 GLY A CA 1
ATOM 1999 C C . GLY A 1 269 ? 16.459 8.421 2.666 1 97.51 269 GLY A C 1
ATOM 2000 O O . GLY A 1 269 ? 16.96 8.867 3.701 1 97.51 269 GLY A O 1
ATOM 2001 N N . GLY A 1 270 ? 15.596 9.135 1.89 1 96.51 270 GLY A N 1
ATOM 2002 C CA . GLY A 1 270 ? 14.962 10.321 2.444 1 96.51 270 GLY A CA 1
ATOM 2003 C C . GLY A 1 270 ? 14.196 10.045 3.724 1 96.51 270 GLY A C 1
ATOM 2004 O O . GLY A 1 270 ? 14.059 10.928 4.573 1 96.51 270 GLY A O 1
ATOM 2005 N N . VAL A 1 271 ? 13.633 8.856 3.771 1 97.7 271 VAL A N 1
ATOM 2006 C CA . VAL A 1 271 ? 13.063 8.267 4.978 1 97.7 271 VAL A CA 1
ATOM 2007 C C . VAL A 1 271 ? 13.596 6.847 5.161 1 97.7 271 VAL A C 1
ATOM 2009 O O . VAL A 1 271 ? 14.205 6.283 4.249 1 97.7 271 VAL A O 1
ATOM 2012 N N . LEU A 1 272 ? 13.391 6.281 6.357 1 98.49 272 LEU A N 1
ATOM 2013 C CA . LEU A 1 272 ? 13.947 4.972 6.681 1 98.49 272 LEU A CA 1
ATOM 2014 C C . LEU A 1 272 ? 12.859 4.03 7.187 1 98.49 272 LEU A C 1
ATOM 2016 O O . LEU A 1 272 ? 12.922 3.557 8.324 1 98.49 272 LEU A O 1
ATOM 2020 N N . ASN A 1 273 ? 11.941 3.649 6.284 1 98.58 273 ASN A N 1
ATOM 2021 C CA . ASN A 1 273 ? 10.806 2.803 6.635 1 98.58 273 ASN A CA 1
ATOM 2022 C C . ASN A 1 273 ? 11.26 1.482 7.25 1 98.58 273 ASN A C 1
ATOM 2024 O O . ASN A 1 273 ? 10.68 1.019 8.234 1 98.58 273 ASN A O 1
ATOM 2028 N N . HIS A 1 274 ? 12.253 0.884 6.613 1 98.46 274 HIS A N 1
ATOM 2029 C CA . HIS A 1 274 ? 12.776 -0.39 7.095 1 98.46 274 HIS A CA 1
ATOM 2030 C C . HIS A 1 274 ? 13.337 -0.256 8.507 1 98.46 274 HIS A C 1
ATOM 2032 O O . HIS A 1 274 ? 13.017 -1.061 9.385 1 98.46 274 HIS A O 1
ATOM 2038 N N . ALA A 1 275 ? 14.094 0.755 8.777 1 98.21 275 ALA A N 1
ATOM 2039 C CA . ALA A 1 275 ? 14.768 0.95 10.058 1 98.21 275 ALA A CA 1
ATOM 2040 C C . ALA A 1 275 ? 13.798 1.468 11.116 1 98.21 275 ALA A C 1
ATOM 2042 O O . ALA A 1 275 ? 13.949 1.172 12.303 1 98.21 275 ALA A O 1
ATOM 2043 N N . HIS A 1 276 ? 12.757 2.255 10.735 1 98.63 276 HIS A N 1
ATOM 2044 C CA . HIS A 1 276 ? 11.845 2.895 11.677 1 98.63 276 HIS A CA 1
ATOM 2045 C C . HIS A 1 276 ? 10.679 1.977 12.025 1 98.63 276 HIS A C 1
ATOM 2047 O O . HIS A 1 276 ? 9.852 2.312 12.877 1 98.63 276 HIS A O 1
ATOM 2053 N N . TRP A 1 277 ? 10.598 0.775 11.42 1 98.39 277 TRP A N 1
ATOM 2054 C CA . TRP A 1 277 ? 9.481 -0.148 11.588 1 98.39 277 TRP A CA 1
ATOM 2055 C C . TRP A 1 277 ? 9.242 -0.452 13.063 1 98.39 277 TRP A C 1
ATOM 2057 O O . TRP A 1 277 ? 8.1 -0.45 13.528 1 98.39 277 TRP A O 1
ATOM 2067 N N . PRO A 1 278 ? 10.24 -0.652 13.896 1 97.56 278 PRO A N 1
ATOM 2068 C CA . PRO A 1 278 ? 10.01 -1.033 15.291 1 97.56 278 PRO A CA 1
ATOM 2069 C C . PRO A 1 278 ? 9.385 0.092 16.114 1 97.56 278 PRO A C 1
ATOM 2071 O O . PRO A 1 278 ? 8.87 -0.151 17.208 1 97.56 278 PRO A O 1
ATOM 2074 N N . GLU A 1 279 ? 9.444 1.31 15.596 1 98.06 279 GLU A N 1
ATOM 2075 C CA . GLU A 1 279 ? 8.903 2.435 16.351 1 98.06 279 GLU A CA 1
ATOM 2076 C C . GLU A 1 279 ? 7.39 2.314 16.515 1 98.06 279 GLU A C 1
ATOM 2078 O O . GLU A 1 279 ? 6.806 2.928 17.41 1 98.06 279 GLU A O 1
ATOM 2083 N N . GLN A 1 280 ? 6.759 1.513 15.611 1 97.93 280 GLN A N 1
ATOM 2084 C CA . GLN A 1 280 ? 5.322 1.291 15.736 1 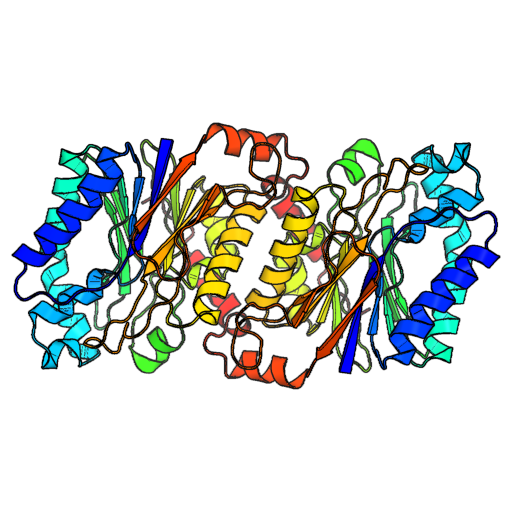97.93 280 GLN A CA 1
ATOM 2085 C C . GLN A 1 280 ? 4.977 0.675 17.088 1 97.93 280 GLN A C 1
ATOM 2087 O O . GLN A 1 280 ? 4.023 1.099 17.744 1 97.93 280 GLN A O 1
ATOM 2092 N N . ALA A 1 281 ? 5.745 -0.317 17.425 1 96.25 281 ALA A N 1
ATOM 2093 C CA . ALA A 1 281 ? 5.49 -1 18.69 1 96.25 281 ALA A CA 1
ATOM 2094 C C . ALA A 1 281 ? 5.639 -0.044 19.87 1 96.25 281 ALA A C 1
ATOM 2096 O O . ALA A 1 281 ? 4.886 -0.128 20.844 1 96.25 281 ALA A O 1
ATOM 2097 N N . GLU A 1 282 ? 6.577 0.798 19.773 1 96.07 282 GLU A N 1
ATOM 2098 C CA . GLU A 1 282 ? 6.803 1.775 20.833 1 96.07 282 GLU A CA 1
ATOM 2099 C C . GLU A 1 282 ? 5.615 2.723 20.973 1 96.07 282 GLU A C 1
ATOM 2101 O O . GLU A 1 282 ? 5.177 3.018 22.087 1 96.07 282 GLU A O 1
ATOM 2106 N N . ARG A 1 283 ? 5.086 3.197 19.869 1 96.86 283 ARG A N 1
ATOM 2107 C CA . ARG A 1 283 ? 3.985 4.153 19.855 1 96.86 283 ARG A CA 1
ATOM 2108 C C . ARG A 1 283 ? 2.683 3.497 20.303 1 96.86 283 ARG A C 1
ATOM 2110 O O . ARG A 1 283 ? 1.758 4.179 20.748 1 96.86 283 ARG A O 1
ATOM 2117 N N . LEU A 1 284 ? 2.609 2.164 20.183 1 97.12 284 LEU A N 1
ATOM 2118 C CA . LEU A 1 284 ? 1.376 1.437 20.463 1 97.12 284 LEU A CA 1
ATOM 2119 C C . LEU A 1 284 ? 1.456 0.729 21.811 1 97.12 284 LEU A C 1
ATOM 2121 O O . LEU A 1 284 ? 0.534 0.004 22.192 1 97.12 284 LEU A O 1
ATOM 2125 N N . ALA A 1 285 ? 2.582 0.885 22.526 1 94.24 285 ALA A N 1
ATOM 2126 C CA . ALA A 1 285 ? 2.827 0.165 23.773 1 94.24 285 ALA A CA 1
ATOM 2127 C C . ALA A 1 285 ? 1.723 0.44 24.791 1 94.24 285 ALA A C 1
ATOM 2129 O O . ALA A 1 285 ? 1.362 -0.439 25.577 1 94.24 285 ALA A O 1
ATOM 2130 N N . GLY A 1 286 ? 1.196 1.65 24.81 1 91.37 286 GLY A N 1
ATOM 2131 C CA . GLY A 1 286 ? 0.156 2.009 25.762 1 91.37 286 GLY A CA 1
ATOM 2132 C C . GLY A 1 286 ? -1.245 1.771 25.232 1 91.37 286 GLY A C 1
ATOM 2133 O O . GLY A 1 286 ? -2.23 2.113 25.89 1 91.37 286 GLY A O 1
ATOM 2134 N N . GLY A 1 287 ? -1.321 1.169 24.017 1 90.18 287 GLY A N 1
ATOM 2135 C CA . GLY A 1 287 ? -2.618 0.989 23.383 1 90.18 287 GLY A CA 1
ATOM 2136 C C . GLY A 1 287 ? -3.084 2.214 22.62 1 90.18 287 GLY A C 1
ATOM 2137 O O . GLY A 1 287 ? -2.288 3.109 22.326 1 90.18 287 GLY A O 1
ATOM 2138 N N . VAL A 1 288 ? -4.266 2.107 22.097 1 93.77 288 VAL A N 1
ATOM 2139 C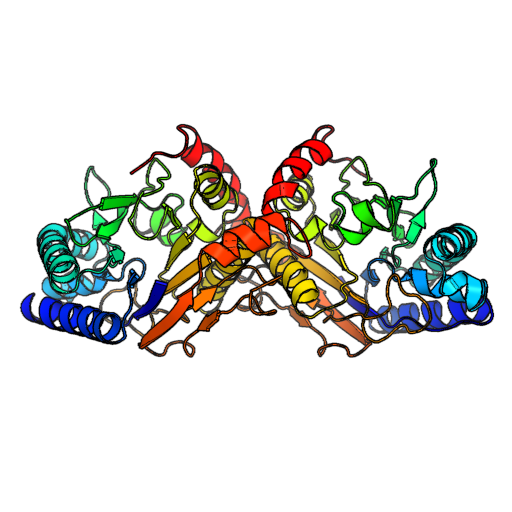 CA . VAL A 1 288 ? -4.902 3.21 21.384 1 93.77 288 VAL A CA 1
ATOM 2140 C C . VAL A 1 288 ? -5.95 3.867 22.279 1 93.77 288 VAL A C 1
ATOM 2142 O O . VAL A 1 288 ? -6.827 3.189 22.82 1 93.77 288 VAL A O 1
ATOM 2145 N N . SER A 1 289 ? -5.88 5.131 22.413 1 91.72 289 SER A N 1
ATOM 2146 C CA . SER A 1 289 ? -6.792 5.856 23.292 1 91.72 289 SER A CA 1
ATOM 2147 C C . SER A 1 289 ? -8.005 6.373 22.526 1 91.72 289 SER A C 1
ATOM 2149 O O . SER A 1 289 ? -7.911 6.673 21.334 1 91.72 289 SER A O 1
ATOM 2151 N N . LEU A 1 290 ? -9.185 6.314 23.276 1 87.42 290 LEU A N 1
ATOM 2152 C CA . LEU A 1 290 ? -10.351 7.014 22.746 1 87.42 290 LEU A CA 1
ATOM 2153 C C . LEU A 1 290 ? -10.279 8.504 23.059 1 87.42 290 LEU A C 1
ATOM 2155 O O . LEU A 1 290 ? -10.1 8.892 24.216 1 87.42 290 LEU A O 1
ATOM 2159 N N . GLY A 1 291 ? -10.053 9.329 21.967 1 75.71 291 GLY A N 1
ATOM 2160 C CA . GLY A 1 291 ? -9.841 10.757 22.147 1 75.71 291 GLY A CA 1
ATOM 2161 C C . GLY A 1 291 ? -11.123 11.564 22.073 1 75.71 291 GLY A C 1
ATOM 2162 O O . GLY A 1 291 ? -12.143 11.077 21.58 1 75.71 291 GLY A O 1
ATOM 2163 N N . MET B 1 1 ? -22.351 10.242 3.942 1 97.04 1 MET B N 1
ATOM 2164 C CA . MET B 1 1 ? -21.717 11.514 4.276 1 97.04 1 MET B CA 1
ATOM 2165 C C . MET B 1 1 ? -20.833 11.998 3.132 1 97.04 1 MET B C 1
ATOM 2167 O O . MET B 1 1 ? -20.465 11.217 2.252 1 97.04 1 MET B O 1
ATOM 2171 N N . LYS B 1 2 ? -20.634 13.211 3.14 1 98.39 2 LYS B N 1
ATOM 2172 C CA . LYS B 1 2 ? -19.716 13.787 2.161 1 98.39 2 LYS B CA 1
ATOM 2173 C C . LYS B 1 2 ? -18.414 14.229 2.823 1 98.39 2 LYS B C 1
ATOM 2175 O O . LYS B 1 2 ? -18.434 14.893 3.861 1 98.39 2 LYS B O 1
ATOM 2180 N N . ILE B 1 3 ? -17.182 13.826 2.213 1 98.93 3 ILE B N 1
ATOM 2181 C CA . ILE B 1 3 ? -15.857 14.113 2.751 1 98.93 3 ILE B CA 1
ATOM 2182 C C . ILE B 1 3 ? -15.072 14.969 1.761 1 98.93 3 ILE B C 1
ATOM 2184 O O . ILE B 1 3 ? -15.112 14.727 0.552 1 98.93 3 ILE B O 1
ATOM 2188 N N . ALA B 1 4 ? -14.396 15.937 2.242 1 98.96 4 ALA B N 1
ATOM 2189 C CA . ALA B 1 4 ? -13.561 16.817 1.428 1 98.96 4 ALA B CA 1
ATOM 2190 C C . ALA B 1 4 ? -12.106 16.769 1.885 1 98.96 4 ALA B C 1
ATOM 2192 O O . ALA B 1 4 ? -11.811 16.986 3.062 1 98.96 4 ALA B O 1
ATOM 2193 N N . ALA B 1 5 ? -11.208 16.438 1.008 1 98.98 5 ALA B N 1
ATOM 2194 C CA . ALA B 1 5 ? -9.765 16.454 1.236 1 98.98 5 ALA B CA 1
ATOM 2195 C C . ALA B 1 5 ? -9.11 17.631 0.52 1 98.98 5 ALA B C 1
ATOM 2197 O O . ALA B 1 5 ? -9.306 17.821 -0.683 1 98.98 5 ALA B O 1
ATOM 2198 N N . ALA B 1 6 ? -8.268 18.326 1.14 1 98.97 6 ALA B N 1
ATOM 2199 C CA . ALA B 1 6 ? -7.703 19.546 0.569 1 98.97 6 ALA B CA 1
ATOM 2200 C C . ALA B 1 6 ? -6.375 19.261 -0.127 1 98.97 6 ALA B C 1
ATOM 2202 O O . ALA B 1 6 ? -5.505 18.589 0.432 1 98.97 6 ALA B O 1
ATOM 2203 N N . ALA B 1 7 ? -6.196 19.676 -1.301 1 98.96 7 ALA B N 1
ATOM 2204 C CA . ALA B 1 7 ? -4.899 20.046 -1.864 1 98.96 7 ALA B CA 1
ATOM 2205 C C . ALA B 1 7 ? -4.597 21.521 -1.62 1 98.96 7 ALA B C 1
ATOM 2207 O O . ALA B 1 7 ? -5.096 22.391 -2.339 1 98.96 7 ALA B O 1
ATOM 2208 N N . TYR B 1 8 ? -3.834 21.796 -0.632 1 98.93 8 TYR B N 1
ATOM 2209 C CA . TYR B 1 8 ? -3.82 23.1 0.023 1 98.93 8 TYR B CA 1
ATOM 2210 C C . TYR B 1 8 ? -2.519 23.84 -0.263 1 98.93 8 TYR B C 1
ATOM 2212 O O . TYR B 1 8 ? -1.434 23.345 0.052 1 98.93 8 TYR B O 1
ATOM 2220 N N . PRO B 1 9 ? -2.543 25.054 -0.866 1 98.81 9 PRO B N 1
ATOM 2221 C CA . PRO B 1 9 ? -1.343 25.871 -1.062 1 98.81 9 PRO B CA 1
ATOM 2222 C C . PRO B 1 9 ? -0.987 26.701 0.169 1 98.81 9 PRO B C 1
ATOM 2224 O O . PRO B 1 9 ? -1.87 27.06 0.953 1 98.81 9 PRO B O 1
ATOM 2227 N N . LEU B 1 10 ? 0.25 26.99 0.355 1 98.77 10 LEU B N 1
ATOM 2228 C CA . LEU B 1 10 ? 0.69 27.872 1.431 1 98.77 10 LEU B CA 1
ATOM 2229 C C . LEU B 1 10 ? 0.935 29.284 0.91 1 98.77 10 LEU B C 1
ATOM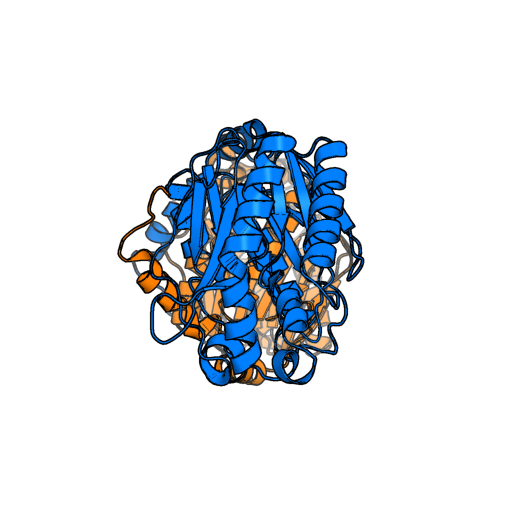 2231 O O . LEU B 1 10 ? 1.611 29.467 -0.105 1 98.77 10 LEU B O 1
ATOM 2235 N N . ASP B 1 11 ? 0.392 30.269 1.589 1 98.46 11 ASP B N 1
ATOM 2236 C CA . ASP B 1 11 ? 0.436 31.654 1.129 1 98.46 11 ASP B CA 1
ATOM 2237 C C . ASP B 1 11 ? 1.146 32.547 2.145 1 98.46 11 ASP B C 1
ATOM 2239 O O . ASP B 1 11 ? 1.271 32.186 3.317 1 98.46 11 ASP B O 1
ATOM 2243 N N . TRP B 1 12 ? 1.604 33.675 1.655 1 98.59 12 TRP B N 1
ATOM 2244 C CA . TRP B 1 12 ? 2.122 34.734 2.515 1 98.59 12 TRP B CA 1
ATOM 2245 C C . TRP B 1 12 ? 0.986 35.583 3.077 1 98.59 12 TRP B C 1
ATOM 2247 O O . TRP B 1 12 ? 0.058 35.947 2.352 1 98.59 12 TRP B O 1
ATOM 2257 N N . PHE B 1 13 ? 1.089 35.923 4.378 1 98.63 13 PHE B N 1
ATOM 2258 C CA . PHE B 1 13 ? 0.113 36.789 5.028 1 98.63 13 PHE B CA 1
ATOM 2259 C C . PHE B 1 13 ? 0.803 37.957 5.722 1 98.63 13 PHE B C 1
ATOM 2261 O O . PHE B 1 13 ? 1.866 37.789 6.323 1 98.63 13 PHE B O 1
ATOM 2268 N N . ASP B 1 14 ? 0.167 39.102 5.665 1 98.03 14 ASP B N 1
ATOM 2269 C CA . ASP B 1 14 ? 0.677 40.276 6.367 1 98.03 14 ASP B CA 1
ATOM 2270 C C . ASP B 1 14 ? -0.027 40.462 7.709 1 98.03 14 ASP B C 1
ATOM 2272 O O . ASP B 1 14 ? 0.45 41.206 8.569 1 98.03 14 ASP B O 1
ATOM 2276 N N . SER B 1 15 ? -1.132 39.776 7.846 1 98.48 15 SER B N 1
ATOM 2277 C CA . SER B 1 15 ? -1.911 39.887 9.075 1 98.48 15 SER B CA 1
ATOM 2278 C C . SER B 1 15 ? -2.737 38.63 9.322 1 98.48 15 SER B C 1
ATOM 2280 O O . SER B 1 15 ? -2.998 37.86 8.396 1 98.48 15 SER B O 1
ATOM 2282 N N . PHE B 1 16 ? -3.158 38.487 10.54 1 98.54 16 PHE B N 1
ATOM 2283 C CA . PHE B 1 16 ? -3.998 37.346 10.886 1 98.54 16 PHE B CA 1
ATOM 2284 C C . PHE B 1 16 ? -5.345 37.432 10.18 1 98.54 16 PHE B C 1
ATOM 2286 O O . PHE B 1 16 ? -5.976 36.408 9.909 1 98.54 16 PHE B O 1
ATOM 2293 N N . ALA B 1 17 ? -5.8 38.617 9.843 1 98.73 17 ALA B N 1
ATOM 2294 C CA . ALA B 1 17 ? -7.057 38.792 9.12 1 98.73 17 ALA B CA 1
ATOM 2295 C C . ALA B 1 17 ? -7.025 38.065 7.779 1 98.73 17 ALA B C 1
ATOM 2297 O O . ALA B 1 17 ? -8.046 37.546 7.322 1 98.73 17 ALA B O 1
ATOM 2298 N N . GLU B 1 18 ? -5.872 38.045 7.143 1 98.77 18 GLU B N 1
ATOM 2299 C CA . GLU B 1 18 ? -5.728 37.348 5.868 1 98.77 18 GLU B CA 1
ATOM 2300 C C . GLU B 1 18 ? -5.797 35.835 6.055 1 98.77 18 GLU B C 1
ATOM 2302 O O . GLU B 1 18 ? -6.319 35.122 5.196 1 98.77 18 GLU B O 1
ATOM 2307 N N . VAL B 1 19 ? -5.256 35.35 7.142 1 98.66 19 VAL B N 1
ATOM 2308 C CA . VAL B 1 19 ? -5.377 33.94 7.498 1 98.66 19 VAL B CA 1
ATOM 2309 C C . VAL B 1 19 ? -6.85 33.579 7.683 1 98.66 19 VAL B C 1
ATOM 2311 O O . VAL B 1 19 ? -7.321 32.574 7.145 1 98.66 19 VAL B O 1
ATOM 2314 N N . GLU B 1 20 ? -7.51 34.409 8.462 1 98.76 20 GLU B N 1
ATOM 2315 C CA . GLU B 1 20 ? -8.933 34.194 8.712 1 98.76 20 GLU B CA 1
ATOM 2316 C C . GLU B 1 20 ? -9.723 34.161 7.407 1 98.76 20 GLU B C 1
ATOM 2318 O O . GLU B 1 20 ? -10.61 33.322 7.233 1 98.76 20 GLU B O 1
ATOM 2323 N N . ALA B 1 21 ? -9.429 35.066 6.498 1 98.85 21 ALA B N 1
ATOM 2324 C CA . ALA B 1 21 ? -10.127 35.126 5.217 1 98.85 21 ALA B CA 1
ATOM 2325 C C . ALA B 1 21 ? -9.914 33.844 4.416 1 98.85 21 ALA B C 1
ATOM 2327 O O . ALA B 1 21 ? -10.863 33.289 3.858 1 98.85 21 ALA B O 1
ATOM 2328 N N . LYS B 1 22 ? -8.719 33.377 4.319 1 98.86 22 LYS B N 1
ATOM 2329 C CA . LYS B 1 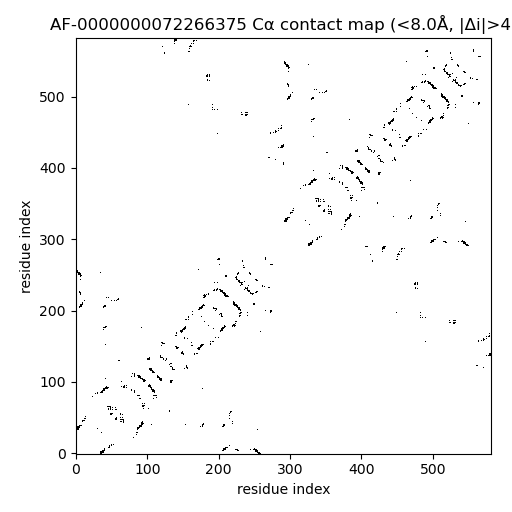22 ? -8.413 32.184 3.536 1 98.86 22 LYS B CA 1
ATOM 2330 C C . LYS B 1 22 ? -9.115 30.956 4.108 1 98.86 22 LYS B C 1
ATOM 2332 O O . LYS B 1 22 ? -9.789 30.224 3.38 1 98.86 22 LYS B O 1
ATOM 2337 N N . LEU B 1 23 ? -8.965 30.7 5.428 1 98.88 23 LEU B N 1
ATOM 2338 C CA . LEU B 1 23 ? -9.551 29.517 6.048 1 98.88 23 LEU B CA 1
ATOM 2339 C C . LEU B 1 23 ? -11.074 29.564 5.976 1 98.88 23 LEU B C 1
ATOM 2341 O O . LEU B 1 23 ? -11.721 28.537 5.762 1 98.88 23 LEU B O 1
ATOM 2345 N N . THR B 1 24 ? -11.59 30.788 6.203 1 98.91 24 THR B N 1
ATOM 2346 C CA . THR B 1 24 ? -13.036 30.938 6.085 1 98.91 24 THR B CA 1
ATOM 2347 C C . THR B 1 24 ? -13.506 30.572 4.68 1 98.91 24 THR B C 1
ATOM 2349 O O . THR B 1 24 ? -14.508 29.872 4.518 1 98.91 24 THR B O 1
ATOM 2352 N N . ASP B 1 25 ? -12.798 31.068 3.687 1 98.88 25 ASP B N 1
ATOM 2353 C CA . ASP B 1 25 ? -13.148 30.77 2.302 1 98.88 25 ASP B CA 1
ATOM 2354 C C . ASP B 1 25 ? -13.067 29.27 2.026 1 98.88 25 ASP B C 1
ATOM 2356 O O . ASP B 1 25 ? -13.977 28.694 1.427 1 98.88 25 ASP B O 1
ATOM 2360 N N . TRP B 1 26 ? -12.002 28.607 2.404 1 98.91 26 TRP B N 1
ATOM 2361 C CA . TRP B 1 26 ? -11.821 27.174 2.193 1 98.91 26 TRP B CA 1
ATOM 2362 C C . TRP B 1 26 ? -12.944 26.38 2.851 1 98.91 26 TRP B C 1
ATOM 2364 O O . TRP B 1 26 ? -13.569 25.531 2.211 1 98.91 26 TRP B O 1
ATOM 2374 N N . VAL B 1 27 ? -13.173 26.643 4.124 1 98.93 27 VAL B N 1
ATOM 2375 C CA . VAL B 1 27 ? -14.191 25.903 4.862 1 98.93 27 VAL B CA 1
ATOM 2376 C C . VAL B 1 27 ? -15.561 26.137 4.228 1 98.93 27 VAL B C 1
ATOM 2378 O O . VAL B 1 27 ? -16.322 25.191 4.012 1 98.93 27 VAL B O 1
ATOM 2381 N N . SER B 1 28 ? -15.873 27.402 3.901 1 98.81 28 SER B N 1
ATOM 2382 C CA . SER B 1 28 ? -17.177 27.74 3.339 1 98.81 28 SER B CA 1
ATOM 2383 C C . SER B 1 28 ? -17.402 27.038 2.004 1 98.81 28 SER B C 1
ATOM 2385 O O . SER B 1 28 ? -18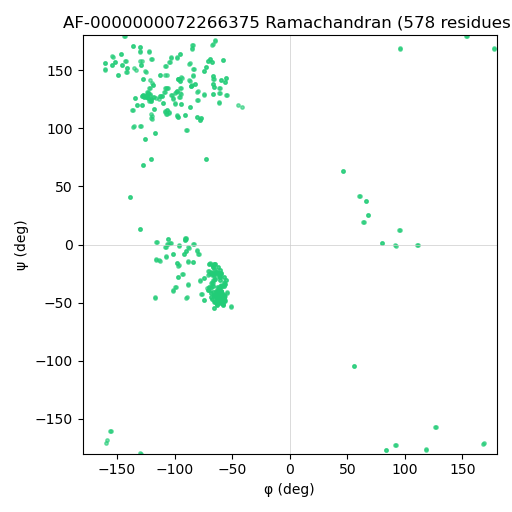.519 26.616 1.699 1 98.81 28 SER B O 1
ATOM 2387 N N . ARG B 1 29 ? -16.387 26.932 1.18 1 98.74 29 ARG B N 1
ATOM 2388 C CA . ARG B 1 29 ? -16.503 26.295 -0.128 1 98.74 29 ARG B CA 1
ATOM 2389 C C . ARG B 1 29 ? -16.838 24.814 0.012 1 98.74 29 ARG B C 1
ATOM 2391 O O . ARG B 1 29 ? -17.738 24.31 -0.664 1 98.74 29 ARG B O 1
ATOM 2398 N N . ALA B 1 30 ? -16.112 24.119 0.865 1 98.76 30 ALA B N 1
ATOM 2399 C CA . ALA B 1 30 ? -16.367 22.693 1.051 1 98.76 30 ALA B CA 1
ATOM 2400 C C . ALA B 1 30 ? -17.719 22.46 1.719 1 98.76 30 ALA B C 1
ATOM 2402 O O . ALA B 1 30 ? -18.485 21.591 1.297 1 98.76 30 ALA B O 1
ATOM 2403 N N . ALA B 1 31 ? -17.979 23.222 2.793 1 98.73 31 ALA B N 1
ATOM 2404 C CA . ALA B 1 31 ? -19.262 23.116 3.483 1 98.73 31 ALA B CA 1
ATOM 2405 C C . ALA B 1 31 ? -20.419 23.449 2.545 1 98.73 31 ALA B C 1
ATOM 2407 O O . ALA B 1 31 ? -21.48 22.825 2.613 1 98.73 31 ALA B O 1
ATOM 2408 N N . GLY B 1 32 ? -20.198 24.429 1.753 1 98.53 32 GLY B N 1
ATOM 2409 C CA . GLY B 1 32 ? -21.214 24.833 0.795 1 98.53 32 GLY B CA 1
ATOM 2410 C C . GLY B 1 32 ? -21.553 23.747 -0.209 1 98.53 32 GLY B C 1
ATOM 2411 O O . GLY B 1 32 ? -22.64 23.749 -0.791 1 98.53 32 GLY B O 1
ATOM 2412 N N . GLN B 1 33 ? -20.634 22.878 -0.419 1 98.49 33 GLN B N 1
ATOM 2413 C CA . GLN B 1 33 ? -20.867 21.752 -1.318 1 98.49 33 GLN B CA 1
ATOM 2414 C C . GLN B 1 33 ? -21.406 20.544 -0.558 1 98.49 33 GLN B C 1
ATOM 2416 O O . GLN B 1 33 ? -21.503 19.447 -1.113 1 98.49 33 GLN B O 1
ATOM 2421 N N . GLY B 1 34 ? -21.624 20.751 0.691 1 98.55 34 GLY B N 1
ATOM 2422 C CA . GLY B 1 34 ? -22.302 19.729 1.472 1 98.55 34 GLY B CA 1
ATOM 2423 C C . GLY B 1 34 ? -21.346 18.811 2.211 1 98.55 34 GLY B C 1
ATOM 2424 O O . GLY B 1 34 ? -21.748 17.754 2.701 1 98.55 34 GLY B O 1
ATOM 2425 N N . ALA B 1 35 ? -20.124 19.145 2.284 1 98.78 35 ALA B N 1
ATOM 2426 C CA . ALA B 1 35 ? -19.163 18.3 2.989 1 98.78 35 ALA B CA 1
ATOM 2427 C C . ALA B 1 35 ? -19.46 18.263 4.485 1 98.78 35 ALA B C 1
ATOM 2429 O O . ALA B 1 35 ? -19.819 19.282 5.079 1 98.78 35 ALA B O 1
ATOM 2430 N N . ASP B 1 36 ? -19.36 17.101 5.049 1 98.84 36 ASP B N 1
ATOM 2431 C CA . ASP B 1 36 ? -19.553 16.89 6.48 1 98.84 36 ASP B CA 1
ATOM 2432 C C . ASP B 1 36 ? -18.216 16.866 7.217 1 98.84 36 ASP B C 1
ATOM 2434 O O . ASP B 1 36 ? -18.155 17.155 8.414 1 98.84 36 ASP B O 1
ATOM 2438 N N . LEU B 1 37 ? -17.192 16.475 6.548 1 98.93 37 LEU B N 1
ATOM 2439 C CA . LEU B 1 37 ? -15.833 16.337 7.06 1 98.93 37 LEU B CA 1
ATOM 2440 C C . LEU B 1 37 ? -14.827 16.985 6.115 1 98.93 37 LEU B C 1
ATOM 2442 O O . LEU B 1 37 ? -14.782 16.654 4.928 1 98.93 37 LEU B O 1
ATOM 2446 N N . LEU B 1 38 ? -14.088 17.971 6.595 1 98.98 38 LEU B N 1
ATOM 2447 C CA . LEU B 1 38 ? -13.042 18.668 5.855 1 98.98 38 LEU B CA 1
ATOM 2448 C C . LEU B 1 38 ? -11.664 18.333 6.415 1 98.98 38 LEU B C 1
ATOM 2450 O O . LEU B 1 38 ? -11.437 18.439 7.623 1 98.98 38 LEU B O 1
ATOM 2454 N N . VAL B 1 39 ? -10.747 17.915 5.58 1 98.99 39 VAL B N 1
ATOM 2455 C CA . VAL B 1 39 ? -9.428 17.499 6.045 1 98.99 39 VAL B CA 1
ATOM 2456 C C . VAL B 1 39 ? -8.357 18.408 5.445 1 98.99 39 VAL B C 1
ATOM 2458 O O . VAL B 1 39 ? -8.213 18.486 4.223 1 98.99 39 VAL B O 1
ATOM 2461 N N . PHE B 1 40 ? -7.658 19.122 6.254 1 98.98 40 PHE B N 1
ATOM 2462 C CA . PHE B 1 40 ? -6.536 19.965 5.859 1 98.98 40 PHE B CA 1
ATOM 2463 C C . PHE B 1 40 ? -5.215 19.226 6.037 1 98.98 40 PHE B C 1
ATOM 2465 O O . PHE B 1 40 ? -5.154 18.21 6.733 1 98.98 40 PHE B O 1
ATOM 2472 N N . PRO B 1 41 ? -4.152 19.688 5.442 1 98.96 41 PRO B N 1
ATOM 2473 C CA . PRO B 1 41 ? -2.916 18.905 5.367 1 98.96 41 PRO B CA 1
ATOM 2474 C C . PRO B 1 41 ? -2.041 19.065 6.608 1 98.96 41 PRO B C 1
ATOM 2476 O O . PRO B 1 41 ? -2.278 19.96 7.424 1 98.96 41 PRO B O 1
ATOM 2479 N N . GLU B 1 42 ? -1.029 18.174 6.663 1 98.96 42 GLU B N 1
ATOM 2480 C CA . GLU B 1 42 ? 0.105 18.299 7.575 1 98.96 42 GLU B CA 1
ATOM 2481 C C . GLU B 1 42 ? 0.891 19.579 7.305 1 98.96 42 GLU B C 1
ATOM 2483 O O . GLU B 1 42 ? 1.172 19.91 6.152 1 98.96 42 GLU B O 1
ATOM 2488 N N . TYR B 1 43 ? 1.157 20.334 8.367 1 98.91 43 TYR B N 1
ATOM 2489 C CA . TYR B 1 43 ? 2 21.524 8.318 1 98.91 43 TYR B CA 1
ATOM 2490 C C . TYR B 1 43 ? 1.374 22.599 7.438 1 98.91 43 TYR B C 1
ATOM 2492 O O . TYR B 1 43 ? 2.062 23.514 6.979 1 98.91 43 TYR B O 1
ATOM 2500 N N . GLY B 1 44 ? 0.068 22.451 7.229 1 98.85 44 GLY B N 1
ATOM 2501 C CA . GLY B 1 44 ? -0.625 23.529 6.543 1 98.85 44 GLY B CA 1
ATOM 2502 C C . GLY B 1 44 ? -0.54 24.855 7.276 1 98.85 44 GLY B C 1
ATOM 2503 O O . GLY B 1 44 ? -0.565 25.918 6.652 1 98.85 44 GLY B O 1
ATOM 2504 N N . ALA B 1 45 ? -0.34 24.822 8.53 1 98.79 45 ALA B N 1
ATOM 2505 C CA . ALA B 1 45 ? -0.313 26.016 9.371 1 98.79 45 ALA B CA 1
ATOM 2506 C C . ALA B 1 45 ? 1.027 26.736 9.259 1 98.79 45 ALA B C 1
ATOM 2508 O O . ALA B 1 45 ? 1.161 27.883 9.694 1 98.79 45 ALA B O 1
ATOM 2509 N N . MET B 1 46 ? 2.019 26.173 8.608 1 98.77 46 MET B N 1
ATOM 2510 C CA . MET B 1 46 ? 3.342 26.788 8.543 1 98.77 46 MET B CA 1
ATOM 2511 C C . MET B 1 46 ? 3.293 28.104 7.773 1 98.77 46 MET B C 1
ATOM 2513 O O . MET B 1 46 ? 4.207 28.923 7.877 1 98.77 46 MET B O 1
ATOM 2517 N N . GLU B 1 47 ? 2.252 28.312 7.037 1 98.61 47 GLU B N 1
ATOM 2518 C CA . GLU B 1 47 ? 2.093 29.604 6.375 1 98.61 47 GLU B CA 1
ATOM 2519 C C . GLU B 1 47 ? 1.972 30.734 7.393 1 98.61 47 GLU B C 1
ATOM 2521 O O . GLU B 1 47 ? 2.262 31.891 7.081 1 98.61 47 GLU B O 1
ATOM 2526 N N . LEU B 1 48 ? 1.64 30.465 8.64 1 98.81 48 LEU B N 1
ATOM 2527 C CA . LEU B 1 48 ? 1.516 31.457 9.702 1 98.81 48 LEU B CA 1
ATOM 2528 C C . LEU B 1 48 ? 2.874 32.064 10.039 1 98.81 48 LEU B C 1
ATOM 2530 O O . LEU B 1 48 ? 2.947 33.115 10.68 1 98.81 48 LEU B O 1
ATOM 2534 N N . ALA B 1 49 ? 3.961 31.357 9.649 1 98.81 49 ALA B N 1
ATOM 2535 C CA . ALA B 1 49 ? 5.297 31.9 9.875 1 98.81 49 ALA B CA 1
ATOM 2536 C C . ALA B 1 49 ? 5.455 33.264 9.208 1 98.81 49 ALA B C 1
ATOM 2538 O O . ALA B 1 49 ? 6.227 34.105 9.675 1 98.81 49 ALA B O 1
ATOM 2539 N N . SER B 1 50 ? 4.747 33.519 8.176 1 98.69 50 SER B N 1
ATOM 2540 C CA . SER B 1 50 ? 4.815 34.779 7.444 1 98.69 50 SER B CA 1
ATOM 2541 C C . SER B 1 50 ? 4.441 35.958 8.337 1 98.69 50 SER B C 1
ATOM 2543 O O . SER B 1 50 ? 4.892 37.082 8.111 1 98.69 50 SER B O 1
ATOM 2545 N N . LEU B 1 51 ? 3.624 35.75 9.349 1 98.75 51 LEU B N 1
ATOM 2546 C CA . LEU B 1 51 ? 3.151 36.808 10.234 1 98.75 51 LEU B CA 1
ATOM 2547 C C . LEU B 1 51 ? 4.299 37.383 11.057 1 98.75 51 LEU B C 1
ATOM 2549 O O . LEU B 1 51 ? 4.179 38.472 11.622 1 98.75 51 LEU B O 1
ATOM 2553 N N . GLY B 1 52 ? 5.395 36.62 11.134 1 98.61 52 GLY B N 1
ATOM 2554 C CA . GLY B 1 52 ? 6.582 37.096 11.825 1 98.61 52 GLY B CA 1
ATOM 2555 C C . GLY B 1 52 ? 7.543 37.84 10.917 1 98.61 52 GLY B C 1
ATOM 2556 O O . GLY B 1 52 ? 8.567 38.352 11.374 1 98.61 52 GLY B O 1
ATOM 2557 N N . GLY B 1 53 ? 7.232 37.863 9.614 1 98.55 53 GLY B N 1
ATOM 2558 C CA . GLY B 1 53 ? 8.119 38.462 8.63 1 98.55 53 GLY B CA 1
ATOM 2559 C C . GLY B 1 53 ? 9.026 37.453 7.95 1 98.55 53 GLY B C 1
ATOM 2560 O O . GLY B 1 53 ? 9.117 36.303 8.383 1 98.55 53 GLY B O 1
ATOM 2561 N N . ARG B 1 54 ? 9.669 37.908 6.916 1 98.1 54 ARG B N 1
ATOM 2562 C CA . ARG B 1 54 ? 10.451 37.03 6.05 1 98.1 54 ARG B CA 1
ATOM 2563 C C . ARG B 1 54 ? 11.604 36.391 6.817 1 98.1 54 ARG B C 1
ATOM 2565 O O . ARG B 1 54 ? 11.915 35.215 6.614 1 98.1 54 ARG B O 1
ATOM 2572 N N . ALA B 1 55 ? 12.281 37.188 7.667 1 98.52 55 ALA B N 1
ATOM 2573 C CA . ALA B 1 55 ? 13.42 36.662 8.414 1 98.52 55 ALA B CA 1
ATOM 2574 C C . ALA B 1 55 ? 12.991 35.532 9.345 1 98.52 55 ALA B C 1
ATOM 2576 O O . ALA B 1 55 ? 13.688 34.522 9.469 1 98.52 55 ALA B O 1
ATOM 2577 N N . VAL B 1 56 ? 11.871 35.736 9.963 1 98.67 56 VAL B N 1
ATOM 2578 C CA . VAL B 1 56 ? 11.331 34.733 10.875 1 98.67 56 VAL B CA 1
ATOM 2579 C C . VAL B 1 56 ? 10.898 33.498 10.088 1 98.67 56 VAL B C 1
ATOM 2581 O O . VAL B 1 56 ? 11.231 32.37 10.459 1 98.67 56 VAL B O 1
ATOM 2584 N N . ALA B 1 57 ? 10.209 33.696 8.992 1 98.66 57 ALA B N 1
ATOM 2585 C CA . ALA B 1 57 ? 9.667 32.603 8.189 1 98.66 57 ALA B CA 1
ATOM 2586 C C . ALA B 1 57 ? 10.786 31.763 7.579 1 98.66 57 ALA B C 1
ATOM 2588 O O . ALA B 1 57 ? 10.632 30.554 7.394 1 98.66 57 ALA B O 1
ATOM 2589 N N . ALA B 1 58 ? 11.886 32.391 7.324 1 98.31 58 ALA B N 1
ATOM 2590 C CA . ALA B 1 58 ? 12.991 31.723 6.641 1 98.31 58 ALA B CA 1
ATOM 2591 C C . ALA B 1 58 ? 13.85 30.937 7.627 1 98.31 58 ALA B C 1
ATOM 2593 O O . ALA B 1 58 ? 14.674 30.113 7.222 1 98.31 58 ALA B O 1
ATOM 2594 N N . ASP B 1 59 ? 13.678 31.204 8.908 1 98.56 59 ASP B N 1
ATOM 2595 C CA . ASP B 1 59 ? 14.445 30.542 9.959 1 98.56 59 ASP B CA 1
ATOM 2596 C C . ASP B 1 59 ? 13.691 29.335 10.512 1 98.56 59 ASP B C 1
ATOM 2598 O O . ASP B 1 59 ? 12.6 29.479 11.068 1 98.56 59 ASP B O 1
ATOM 2602 N N . LEU B 1 60 ? 14.211 28.169 10.449 1 98.23 60 LEU B N 1
ATOM 2603 C CA . LEU B 1 60 ? 13.549 26.921 10.814 1 98.23 60 LEU B CA 1
ATOM 2604 C C . LEU B 1 60 ? 13.05 26.971 12.253 1 98.23 60 LEU B C 1
ATOM 2606 O O . LEU B 1 60 ? 11.917 26.572 12.536 1 98.23 60 LEU B O 1
ATOM 2610 N N . GLU B 1 61 ? 13.862 27.453 13.126 1 98.46 61 GLU B N 1
ATOM 2611 C CA . GLU B 1 61 ? 13.499 27.502 14.539 1 98.46 61 GLU B CA 1
ATOM 2612 C C . GLU B 1 61 ? 12.486 28.611 14.811 1 98.46 61 GLU B C 1
ATOM 2614 O O . GLU B 1 61 ? 11.473 28.384 15.476 1 98.46 61 GLU B O 1
ATOM 2619 N N . ALA B 1 62 ? 12.759 29.795 14.289 1 98.7 62 ALA B N 1
ATOM 2620 C CA . ALA B 1 62 ? 11.877 30.932 14.537 1 98.7 62 ALA B CA 1
ATOM 2621 C C . ALA B 1 62 ? 10.485 30.681 13.963 1 98.7 62 ALA B C 1
ATOM 2623 O O . ALA B 1 62 ? 9.481 31.089 14.553 1 98.7 62 ALA B O 1
ATOM 2624 N N . ALA B 1 63 ? 10.439 30.039 12.853 1 98.75 63 ALA B N 1
ATOM 2625 C CA . ALA B 1 63 ? 9.159 29.728 12.221 1 98.75 63 ALA B CA 1
ATOM 2626 C C . ALA B 1 63 ? 8.313 28.823 13.112 1 98.75 63 ALA B C 1
ATOM 2628 O O . ALA B 1 63 ? 7.097 29.004 13.214 1 98.75 63 ALA B O 1
ATOM 2629 N N . LEU B 1 64 ? 8.961 27.85 13.771 1 98.75 64 LEU B N 1
ATOM 2630 C CA . LEU B 1 64 ? 8.244 26.966 14.684 1 98.75 64 LEU B CA 1
ATOM 2631 C C . LEU B 1 64 ? 7.539 27.766 15.774 1 98.75 64 LEU B C 1
ATOM 2633 O O . LEU B 1 64 ? 6.352 27.556 16.034 1 98.75 64 LEU B O 1
ATOM 2637 N N . HIS B 1 65 ? 8.284 28.654 16.33 1 98.73 65 HIS B N 1
ATOM 2638 C CA . HIS B 1 65 ? 7.757 29.42 17.453 1 98.73 65 HIS B CA 1
ATOM 2639 C C . HIS B 1 65 ? 6.68 30.399 16.995 1 98.73 65 HIS B C 1
ATOM 2641 O O . HIS B 1 65 ? 5.686 30.607 17.694 1 98.73 65 HIS B O 1
ATOM 2647 N N . GLU B 1 66 ? 6.902 30.991 15.864 1 98.82 66 GLU B N 1
ATOM 2648 C CA . GLU B 1 66 ? 5.922 31.94 15.344 1 98.82 66 GLU B CA 1
ATOM 2649 C C . GLU B 1 66 ? 4.589 31.255 15.058 1 98.82 66 GLU B C 1
ATOM 2651 O O . GLU B 1 66 ? 3.528 31.779 15.406 1 98.82 66 GLU B O 1
ATOM 2656 N N . VAL B 1 67 ? 4.596 30.121 14.428 1 98.88 67 VAL B N 1
ATOM 2657 C CA . VAL B 1 67 ? 3.389 29.366 14.113 1 98.88 67 VAL B CA 1
ATOM 2658 C C . VAL B 1 67 ? 2.694 28.939 15.404 1 98.88 67 VAL B C 1
ATOM 2660 O O . VAL B 1 67 ? 1.477 29.089 15.54 1 98.88 67 VAL B O 1
ATOM 2663 N N . ALA B 1 68 ? 3.488 28.412 16.363 1 98.82 68 ALA B N 1
ATOM 2664 C CA . ALA B 1 68 ? 2.925 27.975 17.638 1 98.82 68 ALA B CA 1
ATOM 2665 C C . ALA B 1 68 ? 2.246 29.133 18.363 1 98.82 68 ALA B C 1
ATOM 2667 O O . ALA B 1 68 ? 1.227 28.942 19.032 1 98.82 68 ALA B O 1
ATOM 2668 N N . ARG B 1 69 ? 2.788 30.272 18.235 1 98.45 69 ARG B N 1
ATOM 2669 C CA . ARG B 1 69 ? 2.252 31.467 18.88 1 98.45 69 ARG B CA 1
ATOM 2670 C C . ARG B 1 69 ? 0.832 31.755 18.406 1 98.45 69 ARG B C 1
ATOM 2672 O O . ARG B 1 69 ? 0.001 32.239 19.177 1 98.45 69 ARG B O 1
ATOM 2679 N N . HIS B 1 70 ? 0.502 31.418 17.209 1 98.66 70 HIS B N 1
ATOM 2680 C CA . HIS B 1 70 ? -0.798 31.725 16.622 1 98.66 70 HIS B CA 1
ATOM 2681 C C . HIS B 1 70 ? -1.757 30.548 16.762 1 98.66 70 HIS B C 1
ATOM 2683 O O . HIS B 1 70 ? -2.919 30.636 16.357 1 98.66 70 HIS B O 1
ATOM 2689 N N . GLY B 1 71 ? -1.315 29.443 17.357 1 98.29 71 GLY B N 1
ATOM 2690 C CA . GLY B 1 71 ? -2.098 28.227 17.513 1 98.29 71 GLY B CA 1
ATOM 2691 C C . GLY B 1 71 ? -3.467 28.473 18.12 1 98.29 71 GLY B C 1
ATOM 2692 O O . GLY B 1 71 ? -4.485 28.07 17.552 1 98.29 71 GLY B O 1
ATOM 2693 N N . PRO B 1 72 ? -3.494 29.136 19.26 1 98.34 72 PRO B N 1
ATOM 2694 C CA . PRO B 1 72 ? -4.782 29.375 19.916 1 98.34 72 PRO B CA 1
ATOM 2695 C C . PRO B 1 72 ? -5.751 30.167 19.042 1 98.34 72 PRO B C 1
ATOM 2697 O O . PRO B 1 72 ? -6.947 29.866 19.012 1 98.34 72 PRO B O 1
ATOM 2700 N N . ALA B 1 73 ? -5.271 31.171 18.326 1 98.73 73 ALA B N 1
ATOM 2701 C CA . ALA B 1 73 ? -6.133 31.98 17.469 1 98.73 73 ALA B CA 1
ATOM 2702 C C . ALA B 1 73 ? -6.693 31.152 16.316 1 98.73 73 ALA B C 1
ATOM 2704 O O . ALA B 1 73 ? -7.868 31.281 15.964 1 98.73 73 ALA B O 1
ATOM 2705 N N . VAL B 1 74 ? -5.886 30.359 15.692 1 98.83 74 VAL B N 1
ATOM 2706 C CA . VAL B 1 74 ? -6.321 29.488 14.605 1 98.83 74 VAL B CA 1
ATOM 2707 C C . VAL B 1 74 ? -7.336 28.475 15.129 1 98.83 74 VAL B C 1
ATOM 2709 O O . VAL B 1 74 ? -8.351 28.211 14.48 1 98.83 74 VAL B O 1
ATOM 2712 N N . GLY B 1 75 ? -7.042 27.871 16.306 1 98.82 75 GLY B N 1
ATOM 2713 C CA . GLY B 1 75 ? -7.983 26.947 16.917 1 98.82 75 GLY B CA 1
ATOM 2714 C C . GLY B 1 75 ? -9.347 27.563 17.168 1 98.82 75 GLY B C 1
ATOM 2715 O O . GLY B 1 75 ? -10.375 26.934 16.909 1 98.82 75 GLY B O 1
ATOM 2716 N N . ALA B 1 76 ? -9.316 28.756 17.705 1 98.86 76 ALA B N 1
ATOM 2717 C CA . ALA B 1 76 ? -10.57 29.464 17.947 1 98.86 76 ALA B CA 1
ATOM 2718 C C . ALA B 1 76 ? -11.333 29.688 16.644 1 98.86 76 ALA B C 1
ATOM 2720 O O . ALA B 1 76 ? -12.557 29.541 16.601 1 98.86 76 ALA B O 1
ATOM 2721 N N . LEU B 1 77 ? -10.628 30.086 15.634 1 98.87 77 LEU B N 1
ATOM 2722 C CA . LEU B 1 77 ? -11.23 30.316 14.325 1 98.87 77 LEU B CA 1
ATOM 2723 C C . LEU B 1 77 ? -11.865 29.038 13.788 1 98.87 77 LEU B C 1
ATOM 2725 O O . LEU B 1 77 ? -13.013 29.053 13.337 1 98.87 77 LEU B O 1
ATOM 2729 N N . LEU B 1 78 ? -11.16 27.932 13.785 1 98.92 78 LEU B N 1
ATOM 2730 C CA . LEU B 1 78 ? -11.651 26.673 13.233 1 98.92 78 LEU B CA 1
ATOM 2731 C C . LEU B 1 78 ? -12.81 26.131 14.063 1 98.92 78 LEU B C 1
ATOM 2733 O O . LEU B 1 78 ? -13.725 25.505 13.524 1 98.92 78 LEU B O 1
ATOM 2737 N N . THR B 1 79 ? -12.733 26.337 15.42 1 98.88 79 THR B N 1
ATOM 2738 C CA . THR B 1 79 ? -13.868 25.984 16.267 1 98.88 79 THR B CA 1
ATOM 2739 C C . THR B 1 79 ? -15.122 26.736 15.831 1 98.88 79 THR B C 1
ATOM 2741 O O . THR B 1 79 ? -16.192 26.14 15.687 1 98.88 79 THR B O 1
ATOM 2744 N N . ARG B 1 80 ? -14.978 28.036 15.609 1 98.86 80 ARG B N 1
ATOM 2745 C CA . ARG B 1 80 ? -16.099 28.872 15.192 1 98.86 80 ARG B CA 1
ATOM 2746 C C . ARG B 1 80 ? -16.627 28.438 13.828 1 98.86 80 ARG B C 1
ATOM 2748 O O . ARG B 1 80 ? -17.84 28.362 13.622 1 98.86 80 ARG B O 1
ATOM 2755 N N . LEU B 1 81 ? -15.748 28.185 12.894 1 98.92 81 LEU B N 1
ATOM 2756 C CA . LEU B 1 81 ? -16.155 27.8 11.547 1 98.92 81 LEU B CA 1
ATOM 2757 C C . LEU B 1 81 ? -16.858 26.446 11.558 1 98.92 81 LEU B C 1
ATOM 2759 O O . LEU B 1 81 ? -17.852 26.253 10.855 1 98.92 81 LEU B O 1
ATOM 2763 N N . ALA B 1 82 ? -16.296 25.481 12.322 1 98.91 82 ALA B N 1
ATOM 2764 C CA . ALA B 1 82 ? -16.936 24.173 12.434 1 98.91 82 ALA B CA 1
ATOM 2765 C C . ALA B 1 82 ? -18.362 24.304 12.963 1 98.91 82 ALA B C 1
ATOM 2767 O O . ALA B 1 82 ? -19.282 23.663 12.451 1 98.91 82 ALA B O 1
ATOM 2768 N N . ALA B 1 83 ? -18.525 25.119 13.981 1 98.84 83 ALA B N 1
ATOM 2769 C CA . ALA B 1 83 ? -19.839 25.35 14.576 1 98.84 83 ALA B CA 1
ATOM 2770 C C . ALA B 1 83 ? -20.773 26.046 13.591 1 98.84 83 ALA B C 1
ATOM 2772 O O . ALA B 1 83 ? -21.926 25.642 13.428 1 98.84 83 ALA B O 1
ATOM 2773 N N . ALA B 1 84 ? -20.328 27.07 12.992 1 98.82 84 ALA B N 1
ATOM 2774 C CA . ALA B 1 84 ? -21.14 27.894 12.101 1 98.82 84 ALA B CA 1
ATOM 2775 C C . ALA B 1 84 ? -21.665 27.076 10.924 1 98.82 84 ALA B C 1
ATOM 2777 O O . ALA B 1 84 ? -22.777 27.309 10.445 1 98.82 84 ALA B O 1
ATOM 2778 N N . HIS B 1 85 ? -20.87 26.123 10.414 1 98.84 85 HIS B N 1
ATOM 2779 C CA . HIS B 1 85 ? -21.251 25.36 9.231 1 98.84 85 HIS B CA 1
ATOM 2780 C C . HIS B 1 85 ? -21.772 23.978 9.61 1 98.84 85 HIS B C 1
ATOM 2782 O O . HIS B 1 85 ? -22.239 23.229 8.749 1 98.84 85 HIS B O 1
ATOM 2788 N N . GLY B 1 86 ? -21.659 23.608 10.893 1 98.65 86 GLY B N 1
ATOM 2789 C CA . GLY B 1 86 ? -22.101 22.297 11.341 1 98.65 86 GLY B CA 1
ATOM 2790 C C . GLY B 1 86 ? -21.281 21.16 10.762 1 98.65 86 GLY B C 1
ATOM 2791 O O . GLY B 1 86 ? -21.832 20.14 10.344 1 98.65 86 GLY B O 1
ATOM 2792 N N . VAL B 1 87 ? -19.992 21.342 10.623 1 98.88 87 VAL B N 1
ATOM 2793 C CA . VAL B 1 87 ? -19.136 20.357 9.971 1 98.88 87 VAL B CA 1
ATOM 2794 C C . VAL B 1 87 ? -18.03 19.918 10.928 1 98.88 87 VAL B C 1
ATOM 2796 O O . VAL B 1 87 ? -17.842 20.522 11.987 1 98.88 87 VAL B O 1
ATOM 2799 N N . HIS B 1 88 ? -17.329 18.826 10.608 1 98.95 88 HIS B N 1
ATOM 2800 C CA . HIS B 1 88 ? -16.083 18.406 11.239 1 98.95 88 HIS B CA 1
ATOM 2801 C C . HIS B 1 88 ? -14.874 18.857 10.426 1 98.95 88 HIS B C 1
ATOM 2803 O O . HIS B 1 88 ? -14.906 18.834 9.193 1 98.95 88 HIS B O 1
ATOM 2809 N N . ILE B 1 89 ? -13.819 19.26 11.117 1 98.97 89 ILE B N 1
ATOM 2810 C CA . ILE B 1 89 ? -12.635 19.778 10.44 1 98.97 89 ILE B CA 1
ATOM 2811 C C . ILE B 1 89 ? -11.378 19.195 11.081 1 98.97 89 ILE B C 1
ATOM 2813 O O . ILE B 1 89 ? -11.14 19.38 12.277 1 98.97 89 ILE B O 1
ATOM 2817 N N . LEU B 1 90 ? -10.627 18.418 10.349 1 98.98 90 LEU B N 1
ATOM 2818 C CA . LEU B 1 90 ? -9.229 18.277 10.741 1 98.98 90 LEU B CA 1
ATOM 2819 C C . LEU B 1 90 ? -8.423 19.505 10.331 1 98.98 90 LEU B C 1
ATOM 2821 O O . LEU B 1 90 ? -8.198 19.736 9.14 1 98.98 90 LEU B O 1
ATOM 2825 N N . GLY B 1 91 ? -8.041 20.263 11.25 1 98.94 91 GLY B N 1
ATOM 2826 C CA . GLY B 1 91 ? -7.299 21.474 10.939 1 98.94 91 GLY B CA 1
ATOM 2827 C C . GLY B 1 91 ? -5.917 21.2 10.378 1 98.94 91 GLY B C 1
ATOM 2828 O O . GLY B 1 91 ? -5.379 20.103 10.545 1 98.94 91 GLY B O 1
ATOM 2829 N N . PRO B 1 92 ? -5.349 22.196 9.613 1 98.92 92 PRO B N 1
ATOM 2830 C CA . PRO B 1 92 ? -3.939 22.028 9.255 1 98.92 92 PRO B CA 1
ATOM 2831 C C . PRO B 1 92 ? -3.043 21.808 10.472 1 98.92 92 PRO B C 1
ATOM 2833 O O . PRO B 1 92 ? -3.102 22.579 11.434 1 98.92 92 PRO B O 1
ATOM 2836 N N . SER B 1 93 ? -2.237 20.746 10.412 1 98.91 93 SER B N 1
ATOM 2837 C CA . SER B 1 93 ? -1.428 20.485 11.598 1 98.91 93 SER B CA 1
ATOM 2838 C C . SER B 1 93 ? -0.351 21.549 11.779 1 98.91 93 SER B C 1
ATOM 2840 O O . SER B 1 93 ? -0.02 22.271 10.836 1 98.91 93 SER B O 1
ATOM 2842 N N . ALA B 1 94 ? 0.171 21.685 12.969 1 98.8 94 ALA B N 1
ATOM 2843 C CA . ALA B 1 94 ? 1.117 22.729 13.355 1 98.8 94 ALA B CA 1
ATOM 2844 C C . ALA B 1 94 ? 2.03 22.253 14.481 1 98.8 94 ALA B C 1
ATOM 2846 O O . ALA B 1 94 ? 1.673 21.347 15.237 1 98.8 94 ALA B O 1
ATOM 2847 N N . PRO B 1 95 ? 3.21 22.903 14.582 1 98.85 95 PRO B N 1
ATOM 2848 C CA . PRO B 1 95 ? 4.024 22.649 15.773 1 98.85 95 PRO B CA 1
ATOM 2849 C C . PRO B 1 95 ? 3.364 23.146 17.057 1 98.85 95 PRO B C 1
ATOM 2851 O O . PRO B 1 95 ? 2.79 24.237 17.077 1 98.85 95 PRO B O 1
ATOM 2854 N N . VAL B 1 96 ? 3.407 22.348 18.067 1 98.79 96 VAL B N 1
ATOM 2855 C CA . VAL B 1 96 ? 2.912 22.689 19.397 1 98.79 96 VAL B CA 1
ATOM 2856 C C . VAL B 1 96 ? 3.992 22.409 20.439 1 98.79 96 VAL B C 1
ATOM 2858 O O . VAL B 1 96 ? 4.567 21.318 20.469 1 98.79 96 VAL B O 1
ATOM 2861 N N . PHE B 1 97 ? 4.257 23.428 21.25 1 98.33 97 PHE B N 1
ATOM 2862 C CA . PHE B 1 97 ? 5.248 23.276 22.308 1 98.33 97 PHE B CA 1
ATOM 2863 C C . PHE B 1 97 ? 4.576 22.942 23.635 1 98.33 97 PHE B C 1
ATOM 2865 O O . PHE B 1 97 ? 3.83 23.757 24.181 1 98.33 97 PHE B O 1
ATOM 2872 N N . GLU B 1 98 ? 4.745 21.753 24.089 1 95.66 98 GLU B N 1
ATOM 2873 C CA . GLU B 1 98 ? 4.368 21.349 25.44 1 95.66 98 GLU B CA 1
ATOM 2874 C C . GLU B 1 98 ? 5.593 20.955 26.261 1 95.66 98 GLU B C 1
ATOM 2876 O O . GLU B 1 98 ? 5.468 20.564 27.423 1 95.66 98 GLU B O 1
ATOM 2881 N N . GLY B 1 99 ? 6.722 21.043 25.781 1 95.97 99 GLY B N 1
ATOM 2882 C CA . GLY B 1 99 ? 8.062 20.819 26.299 1 95.97 99 GLY B CA 1
ATOM 2883 C C . GLY B 1 99 ? 9.13 21.586 25.542 1 95.97 99 GLY B C 1
ATOM 2884 O O . GLY B 1 99 ? 8.835 22.585 24.883 1 95.97 99 GLY B O 1
ATOM 2885 N N . PRO B 1 100 ? 10.379 21.165 25.66 1 97.29 100 PRO B N 1
ATOM 2886 C CA . PRO B 1 100 ? 11.49 21.898 25.048 1 97.29 100 PRO B CA 1
ATOM 2887 C C . PRO B 1 100 ? 11.457 21.852 23.522 1 97.29 100 PRO B C 1
ATOM 2889 O O . PRO B 1 100 ? 12.012 22.735 22.862 1 97.29 100 PRO B O 1
ATOM 2892 N N . ARG B 1 101 ? 10.816 20.822 23.044 1 98.39 101 ARG B N 1
ATOM 2893 C CA . ARG B 1 101 ? 10.702 20.68 21.596 1 98.39 101 ARG B CA 1
ATOM 2894 C C . ARG B 1 101 ? 9.252 20.451 21.18 1 98.39 101 ARG B C 1
ATOM 2896 O O . ARG B 1 101 ? 8.452 19.933 21.961 1 98.39 101 ARG B O 1
ATOM 2903 N N . PRO B 1 102 ? 8.922 20.81 19.982 1 98.64 102 PRO B N 1
ATOM 2904 C CA . PRO B 1 102 ? 7.521 20.722 19.565 1 98.64 102 PRO B CA 1
ATOM 2905 C C . PRO B 1 102 ? 7.156 19.347 19.008 1 98.64 102 PRO B C 1
ATOM 2907 O O . PRO B 1 102 ? 8.031 18.617 18.535 1 98.64 102 PRO B O 1
ATOM 2910 N N . VAL B 1 103 ? 5.898 19.04 19.083 1 98.8 103 VAL B N 1
ATOM 2911 C CA . VAL B 1 103 ? 5.283 17.973 18.3 1 98.8 103 VAL B CA 1
ATOM 2912 C C . VAL B 1 103 ? 4.603 18.562 17.067 1 98.8 103 VAL B C 1
ATOM 2914 O O . VAL B 1 103 ? 4.435 19.78 16.965 1 98.8 103 VAL B O 1
ATOM 2917 N N . ASN B 1 104 ? 4.353 17.759 16.094 1 98.89 104 ASN B N 1
ATOM 2918 C CA . ASN B 1 104 ? 3.431 18.051 15.002 1 98.89 104 ASN B CA 1
ATOM 2919 C C . ASN B 1 104 ? 2.017 17.574 15.32 1 98.89 104 ASN B C 1
ATOM 2921 O O . ASN B 1 104 ? 1.756 16.37 15.357 1 98.89 104 ASN B O 1
ATOM 2925 N N . ARG B 1 105 ? 1.089 18.524 15.519 1 98.9 105 ARG B N 1
ATOM 2926 C CA . ARG B 1 105 ? -0.219 18.177 16.066 1 98.9 105 ARG B CA 1
ATOM 2927 C C . ARG B 1 105 ? -1.331 18.504 15.075 1 98.9 105 ARG B C 1
ATOM 2929 O O . ARG B 1 105 ? -1.396 19.619 14.553 1 98.9 105 ARG B O 1
ATOM 2936 N N . ALA B 1 106 ? -2.159 17.523 14.791 1 98.86 106 ALA B N 1
ATOM 2937 C CA . ALA B 1 106 ? -3.417 17.718 14.075 1 98.86 106 ALA B CA 1
ATOM 2938 C C . ALA B 1 106 ? -4.602 17.71 15.036 1 98.86 106 ALA B C 1
ATOM 2940 O O . ALA B 1 106 ? -4.782 16.761 15.802 1 98.86 106 ALA B O 1
ATOM 2941 N N . VAL B 1 107 ? -5.41 18.742 15.009 1 98.88 107 VAL B N 1
ATOM 2942 C CA . VAL B 1 107 ? -6.565 18.856 15.893 1 98.88 107 VAL B CA 1
ATOM 2943 C C . VAL B 1 107 ? -7.849 18.635 15.097 1 98.88 107 VAL B C 1
ATOM 2945 O O . VAL B 1 107 ? -7.994 19.147 13.984 1 98.88 107 VAL B O 1
ATOM 2948 N N . LEU B 1 108 ? -8.738 17.833 15.644 1 98.93 108 LEU B N 1
ATOM 2949 C CA . LEU B 1 108 ? -10.051 17.57 15.066 1 98.93 108 LEU B CA 1
ATOM 2950 C C . LEU B 1 108 ? -11.124 18.411 15.75 1 98.93 108 LEU B C 1
ATOM 2952 O O . LEU B 1 108 ? -11.303 18.327 16.967 1 98.93 108 LEU B O 1
ATOM 2956 N N . TYR B 1 109 ? -11.814 19.238 14.937 1 98.86 109 TYR B N 1
ATOM 2957 C CA . TYR B 1 109 ? -12.892 20.099 15.411 1 98.86 109 TYR B CA 1
ATOM 2958 C C . TYR B 1 109 ? -14.248 19.575 14.957 1 98.86 109 TYR B C 1
ATOM 2960 O O . TYR B 1 109 ? -14.368 19.002 13.871 1 98.86 109 TYR B O 1
ATOM 2968 N N . GLY B 1 110 ? -15.242 19.756 15.768 1 98.69 110 GLY B N 1
ATOM 2969 C CA . GLY B 1 110 ? -16.62 19.463 15.404 1 98.69 110 GLY B CA 1
ATOM 2970 C C . GLY B 1 110 ? -17.57 20.61 15.694 1 98.69 110 GLY B C 1
ATOM 2971 O O . GLY B 1 110 ? -17.147 21.671 16.158 1 98.69 110 GLY B O 1
ATOM 2972 N N . PRO B 1 111 ? -18.847 20.399 15.385 1 98.51 111 PRO B N 1
ATOM 2973 C CA . PRO B 1 111 ? -19.835 21.465 15.561 1 98.51 111 PRO B CA 1
ATOM 2974 C C . PRO B 1 111 ? -19.945 21.935 17.01 1 98.51 111 PRO B C 1
ATOM 2976 O O . PRO B 1 111 ? -20.35 23.072 17.265 1 98.51 111 PRO B O 1
ATOM 2979 N N . ALA B 1 112 ? -19.543 21.125 17.954 1 98.31 112 ALA B N 1
ATOM 2980 C CA . ALA B 1 112 ? -19.677 21.466 19.368 1 98.31 112 ALA B CA 1
ATOM 2981 C C . ALA B 1 112 ? -18.329 21.853 19.969 1 98.31 112 ALA B C 1
ATOM 2983 O O . ALA B 1 112 ? -18.206 22.004 21.187 1 98.31 112 ALA B O 1
ATOM 2984 N N . GLY B 1 113 ? -17.32 21.923 19.172 1 98.39 113 GLY B N 1
ATOM 2985 C CA . GLY B 1 113 ? -16.011 22.315 19.672 1 98.39 113 GLY B CA 1
ATOM 2986 C C . GLY B 1 113 ? -14.918 21.324 19.32 1 98.39 113 GLY B C 1
ATOM 2987 O O . GLY B 1 113 ? -15.049 20.562 18.361 1 98.39 113 GLY B O 1
ATOM 2988 N N . VAL B 1 114 ? -13.905 21.383 20.098 1 98.58 114 VAL B N 1
ATOM 2989 C CA . VAL B 1 114 ? -12.75 20.521 19.873 1 98.58 114 VAL B CA 1
ATOM 2990 C C . VAL B 1 114 ? -13.08 19.093 20.299 1 98.58 114 VAL B C 1
ATOM 2992 O O . VAL B 1 114 ? -13.533 18.862 21.423 1 98.58 114 VAL B O 1
ATOM 2995 N N . ILE B 1 115 ? -12.818 18.179 19.434 1 98.56 115 ILE B N 1
ATOM 2996 C CA . ILE B 1 115 ? -13.04 16.766 19.722 1 98.56 115 ILE B CA 1
ATOM 2997 C C . ILE B 1 115 ? -11.781 16.16 20.337 1 98.56 115 ILE B C 1
ATOM 2999 O O . ILE B 1 115 ? -11.859 15.408 21.311 1 98.56 115 ILE B O 1
ATOM 3003 N N . GLY B 1 116 ? -10.63 16.462 19.731 1 98.26 116 GLY B N 1
ATOM 3004 C CA . GLY B 1 116 ? -9.335 15.998 20.205 1 98.26 116 GLY B CA 1
ATOM 3005 C C . GLY B 1 116 ? -8.214 16.241 19.212 1 98.26 116 GLY B C 1
ATOM 3006 O O . GLY B 1 116 ? -8.381 16.994 18.251 1 98.26 116 GLY B O 1
ATOM 3007 N N . HIS B 1 117 ? -7.059 15.669 19.528 1 98.41 117 HIS B N 1
ATOM 3008 C CA . HIS B 1 117 ? -5.922 15.856 18.634 1 98.41 117 HIS B CA 1
ATOM 3009 C C . HIS B 1 117 ? -5.077 14.59 18.544 1 98.41 117 HIS B C 1
ATOM 3011 O O . HIS B 1 117 ? -5.203 13.694 19.383 1 98.41 117 HIS B O 1
ATOM 3017 N N . GLN B 1 118 ? -4.351 14.46 17.543 1 98.7 118 GLN B N 1
ATOM 3018 C CA . GLN B 1 118 ? -3.316 13.45 17.348 1 98.7 118 GLN B CA 1
ATOM 3019 C C . GLN B 1 118 ? -1.963 14.096 17.063 1 98.7 118 GLN B C 1
ATOM 3021 O O . GLN B 1 118 ? -1.851 14.952 16.182 1 98.7 118 GLN B O 1
ATOM 3026 N N . ASP B 1 119 ? -0.969 13.749 17.81 1 98.64 119 ASP B N 1
ATOM 3027 C CA . ASP B 1 119 ? 0.413 14.101 17.498 1 98.64 119 ASP B CA 1
ATOM 3028 C C . ASP B 1 119 ? 1.048 13.066 16.573 1 98.64 119 ASP B C 1
ATOM 3030 O O . ASP B 1 119 ? 0.831 11.863 16.736 1 98.64 119 ASP B O 1
ATOM 3034 N N . LYS B 1 120 ? 1.841 13.565 15.643 1 98.81 120 LYS B N 1
ATOM 3035 C CA . LYS B 1 120 ? 2.538 12.656 14.738 1 98.81 120 LYS B CA 1
ATOM 3036 C C . LYS B 1 120 ? 3.377 11.644 15.513 1 98.81 120 LYS B C 1
ATOM 3038 O O . LYS B 1 120 ? 4.049 12.001 16.483 1 98.81 120 LYS B O 1
ATOM 3043 N N . LEU B 1 121 ? 3.357 10.424 15.042 1 98.77 121 LEU B N 1
ATOM 3044 C CA . LEU B 1 121 ? 3.874 9.34 15.87 1 98.77 121 LEU B CA 1
ATOM 3045 C C . LEU B 1 121 ? 5.28 8.943 15.432 1 98.77 121 LEU B C 1
ATOM 3047 O O . LEU B 1 121 ? 6.107 8.556 16.26 1 98.77 121 LEU B O 1
ATOM 3051 N N . ILE B 1 122 ? 5.548 8.908 14.154 1 98.84 122 ILE B N 1
ATOM 3052 C CA . ILE B 1 122 ? 6.864 8.566 13.625 1 98.84 122 ILE B CA 1
ATOM 3053 C C . ILE B 1 122 ? 7.395 9.72 12.777 1 98.84 122 ILE B C 1
ATOM 3055 O O . ILE B 1 122 ? 6.714 10.192 11.863 1 98.84 122 ILE B O 1
ATOM 3059 N N . MET B 1 123 ? 8.608 10.134 13.065 1 98.64 123 MET B N 1
ATOM 3060 C CA . MET B 1 123 ? 9.159 11.337 12.449 1 98.64 123 MET B CA 1
ATOM 3061 C C . MET B 1 123 ? 9.995 10.987 11.223 1 98.64 123 MET B C 1
ATOM 3063 O O . MET B 1 123 ? 10.717 9.988 11.223 1 98.64 123 MET B O 1
ATOM 3067 N N . THR B 1 124 ? 9.888 11.768 10.217 1 98.3 124 THR B N 1
ATOM 3068 C CA . THR B 1 124 ? 10.811 11.665 9.092 1 98.3 124 THR B CA 1
ATOM 3069 C C . THR B 1 124 ? 12.225 12.053 9.515 1 98.3 124 THR B C 1
ATOM 3071 O O . THR B 1 124 ? 12.427 12.586 10.609 1 98.3 124 THR B O 1
ATOM 3074 N N . ARG B 1 125 ? 13.21 11.866 8.665 1 97.62 125 ARG B N 1
ATOM 3075 C CA . ARG B 1 125 ? 14.593 12.225 8.96 1 97.62 125 ARG B CA 1
ATOM 3076 C C . ARG B 1 125 ? 14.745 13.734 9.12 1 97.62 125 ARG B C 1
ATOM 3078 O O . ARG B 1 125 ? 15.423 14.201 10.037 1 97.62 125 ARG B O 1
ATOM 3085 N N . PHE B 1 126 ? 14.138 14.49 8.246 1 97.42 126 PHE B N 1
ATOM 3086 C CA . PHE B 1 126 ? 14.206 15.942 8.363 1 97.42 126 PHE B CA 1
ATOM 3087 C C . PHE B 1 126 ? 13.676 16.401 9.717 1 97.42 126 PHE B C 1
ATOM 3089 O O . PHE B 1 126 ? 14.3 17.229 10.384 1 97.42 126 PHE B O 1
ATOM 3096 N N . GLU B 1 127 ? 12.512 15.899 10.074 1 98.18 127 GLU B N 1
ATOM 3097 C CA . GLU B 1 127 ? 11.873 16.305 11.322 1 98.18 127 GLU B CA 1
ATOM 3098 C C . GLU B 1 127 ? 12.757 15.984 12.525 1 98.18 127 GLU B C 1
ATOM 3100 O O . GLU B 1 127 ? 12.9 16.804 13.434 1 98.18 127 GLU B O 1
ATOM 3105 N N . ARG B 1 128 ? 13.299 14.779 12.524 1 97.46 128 ARG B N 1
ATOM 3106 C CA . ARG B 1 128 ? 14.005 14.349 13.727 1 97.46 128 ARG B CA 1
ATOM 3107 C C . ARG B 1 128 ? 15.469 14.773 13.684 1 97.46 128 ARG B C 1
ATOM 3109 O O . ARG B 1 128 ? 16.037 15.169 14.704 1 97.46 128 ARG B O 1
ATOM 3116 N N . GLU B 1 129 ? 16.163 14.793 12.498 1 97.55 129 GLU B N 1
ATOM 3117 C CA . GLU B 1 129 ? 17.607 14.992 12.404 1 97.55 129 GLU B CA 1
ATOM 3118 C C . GLU B 1 129 ? 17.949 16.466 12.209 1 97.55 129 GLU B C 1
ATOM 3120 O O . GLU B 1 129 ? 19.058 16.899 12.529 1 97.55 129 GLU B O 1
ATOM 3125 N N . ILE B 1 130 ? 17.012 17.199 11.658 1 97.17 130 ILE B N 1
ATOM 3126 C CA . ILE B 1 130 ? 17.314 18.576 11.283 1 97.17 130 ILE B CA 1
ATOM 3127 C C . ILE B 1 130 ? 16.435 19.533 12.085 1 97.17 130 ILE B C 1
ATOM 3129 O O . ILE B 1 130 ? 16.937 20.469 12.713 1 97.17 130 ILE B O 1
ATOM 3133 N N . TRP B 1 131 ? 15.18 19.245 12.174 1 97.78 131 TRP B N 1
ATOM 3134 C CA . TRP B 1 131 ? 14.209 20.213 12.674 1 97.78 131 TRP B CA 1
ATOM 3135 C C . TRP B 1 131 ? 13.938 19.995 14.159 1 97.78 131 TRP B C 1
ATOM 3137 O O . TRP B 1 131 ? 13.358 20.857 14.823 1 97.78 131 TRP B O 1
ATOM 3147 N N . ASP B 1 132 ? 14.268 18.848 14.704 1 97.88 132 ASP B N 1
ATOM 3148 C CA . ASP B 1 132 ? 14.147 18.479 16.111 1 97.88 132 ASP B CA 1
ATOM 3149 C C . ASP B 1 132 ? 12.693 18.544 16.573 1 97.88 132 ASP B C 1
ATOM 3151 O O . ASP B 1 132 ? 12.386 19.175 17.587 1 97.88 132 ASP B O 1
ATOM 3155 N N . VAL B 1 133 ? 11.821 18.092 15.766 1 98.57 133 VAL B N 1
ATOM 3156 C CA . VAL B 1 133 ? 10.437 17.832 16.147 1 98.57 133 VAL B CA 1
ATOM 3157 C C . VAL B 1 133 ? 10.321 16.433 16.749 1 98.57 133 VAL B C 1
ATOM 3159 O O . VAL B 1 133 ? 10.919 15.481 16.243 1 98.57 133 VAL B O 1
ATOM 3162 N N . VAL B 1 134 ? 9.572 16.331 17.84 1 98.43 134 VAL B N 1
ATOM 3163 C CA . VAL B 1 134 ? 9.586 15.071 18.576 1 98.43 134 VAL B CA 1
ATOM 3164 C C . VAL B 1 134 ? 8.269 14.33 18.358 1 98.43 134 VAL B C 1
ATOM 3166 O O . VAL B 1 134 ? 7.246 14.947 18.05 1 98.43 134 VAL B O 1
ATOM 3169 N N . PRO B 1 135 ? 8.248 13.007 18.463 1 98.2 135 PRO B N 1
ATOM 3170 C CA . PRO B 1 135 ? 7.045 12.206 18.224 1 98.2 135 PRO B CA 1
ATOM 3171 C C . PRO B 1 135 ? 6.031 12.309 19.361 1 98.2 135 PRO B C 1
ATOM 3173 O O . PRO B 1 135 ? 6.411 12.534 20.513 1 98.2 135 PRO B O 1
ATOM 3176 N N . GLY B 1 136 ? 4.775 12.18 18.957 1 96.48 136 GLY B N 1
ATOM 3177 C CA . GLY B 1 136 ? 3.765 11.933 19.974 1 96.48 136 GLY B CA 1
ATOM 3178 C C . GLY B 1 136 ? 3.943 10.601 20.68 1 96.48 136 GLY B C 1
ATOM 3179 O O . GLY B 1 136 ? 4.79 9.795 20.29 1 96.48 136 GLY B O 1
ATOM 3180 N N . SER B 1 137 ? 3.112 10.371 21.68 1 92.31 137 SER B N 1
ATOM 3181 C CA . SER B 1 137 ? 3.35 9.208 22.529 1 92.31 137 SER B CA 1
ATOM 3182 C C . SER B 1 137 ? 2.248 8.168 22.362 1 92.31 137 SER B C 1
ATOM 3184 O O . SER B 1 137 ? 2.404 7.018 22.778 1 92.31 137 SER B O 1
ATOM 3186 N N . GLU B 1 138 ? 1.175 8.624 21.745 1 93.52 138 GLU B N 1
ATOM 3187 C CA . GLU B 1 138 ? 0.07 7.672 21.704 1 93.52 138 GLU B CA 1
ATOM 3188 C C . GLU B 1 138 ? -0.772 7.857 20.444 1 93.52 138 GLU B C 1
ATOM 3190 O O . GLU B 1 138 ? -0.951 8.981 19.971 1 93.52 138 GLU B O 1
ATOM 3195 N N . ALA B 1 139 ? -1.294 6.71 19.942 1 97.38 139 ALA B N 1
ATOM 3196 C CA . ALA B 1 139 ? -2.304 6.717 18.888 1 97.38 139 ALA B CA 1
ATOM 3197 C C . ALA B 1 139 ? -3.703 6.899 19.47 1 97.38 139 ALA B C 1
ATOM 3199 O O . ALA B 1 139 ? -3.994 6.414 20.566 1 97.38 139 ALA B O 1
ATOM 3200 N N . ARG B 1 140 ? -4.559 7.587 18.764 1 97.86 140 ARG B N 1
ATOM 3201 C CA . ARG B 1 140 ? -5.894 7.884 19.271 1 97.86 140 ARG B CA 1
ATOM 3202 C C . ARG B 1 140 ? -6.956 7.613 18.211 1 97.86 140 ARG B C 1
ATOM 3204 O O . ARG B 1 140 ? -6.67 7.66 17.012 1 97.86 140 ARG B O 1
ATOM 3211 N N . VAL B 1 141 ? -8.154 7.256 18.644 1 98.67 141 VAL B N 1
ATOM 3212 C CA . VAL B 1 141 ? -9.368 7.181 17.838 1 98.67 141 VAL B CA 1
ATOM 3213 C C . VAL B 1 141 ? -10.423 8.129 18.403 1 98.67 141 VAL B C 1
ATOM 3215 O O . VAL B 1 141 ? -10.566 8.254 19.621 1 98.67 141 VAL B O 1
ATOM 3218 N N . PHE B 1 142 ? -11.164 8.836 17.548 1 98.7 142 PHE B N 1
ATOM 3219 C CA . PHE B 1 142 ? -12.116 9.864 17.95 1 98.7 142 PHE B CA 1
ATOM 3220 C C . PHE B 1 142 ? -13.542 9.441 17.616 1 98.7 142 PHE B C 1
ATOM 3222 O O . PHE B 1 142 ? -13.846 9.117 16.466 1 98.7 142 PHE B O 1
ATOM 3229 N N . GLU B 1 143 ? -14.377 9.456 18.609 1 97.52 143 GLU B N 1
ATOM 3230 C CA . GLU B 1 143 ? -15.799 9.218 18.383 1 97.52 143 GLU B CA 1
ATOM 3231 C C . GLU B 1 143 ? -16.491 10.471 17.854 1 97.52 143 GLU B C 1
ATOM 3233 O O . GLU B 1 143 ? -16.415 11.536 18.471 1 97.52 143 GLU B O 1
ATOM 3238 N N . THR B 1 144 ? -17.143 10.361 16.73 1 97.31 144 THR B N 1
ATOM 3239 C CA . THR B 1 144 ? -17.872 11.48 16.143 1 97.31 144 THR B CA 1
ATOM 3240 C C . THR B 1 144 ? -19.236 11.028 15.63 1 97.31 144 THR B C 1
ATOM 3242 O O . THR B 1 144 ? -19.519 9.829 15.578 1 97.31 144 THR B O 1
ATOM 3245 N N . ALA B 1 145 ? -20.043 11.981 15.248 1 95.74 145 ALA B N 1
ATOM 3246 C CA . ALA B 1 145 ? -21.335 11.683 14.636 1 95.74 145 ALA B CA 1
ATOM 3247 C C . ALA B 1 145 ? -21.157 11.008 13.279 1 95.74 145 ALA B C 1
ATOM 3249 O O . ALA B 1 145 ? -22.077 10.358 12.776 1 95.74 145 ALA B O 1
ATOM 3250 N N . LEU B 1 146 ? -19.981 11.088 12.694 1 96.97 146 LEU B N 1
ATOM 3251 C CA . LEU B 1 146 ? -19.687 10.525 11.381 1 96.97 146 LEU B CA 1
ATOM 3252 C C . LEU B 1 146 ? -19.142 9.107 11.507 1 96.97 146 LEU B C 1
ATOM 3254 O O . LEU B 1 146 ? -18.947 8.42 10.501 1 96.97 146 LEU B O 1
ATOM 3258 N N . GLY B 1 147 ? -18.884 8.73 12.739 1 95.47 147 GLY B N 1
ATOM 3259 C CA . GLY B 1 147 ? -18.186 7.486 13.024 1 95.47 147 GLY B CA 1
ATOM 3260 C C . GLY B 1 147 ? -16.87 7.694 13.749 1 95.47 147 GLY B C 1
ATOM 3261 O O . GLY B 1 147 ? -16.555 8.809 14.169 1 95.47 147 GLY B O 1
ATOM 3262 N N . ARG B 1 148 ? -16.191 6.626 13.961 1 97.53 148 ARG B N 1
ATOM 3263 C CA . ARG B 1 148 ? -14.894 6.719 14.623 1 97.53 148 ARG B CA 1
ATOM 3264 C C . ARG B 1 148 ? -13.786 7.019 13.619 1 97.53 148 ARG B C 1
ATOM 3266 O O . ARG B 1 148 ? -13.754 6.441 12.531 1 97.53 148 ARG B O 1
ATOM 3273 N N . ILE B 1 149 ? -12.924 7.907 13.999 1 98.77 149 ILE B N 1
ATOM 3274 C CA . ILE B 1 149 ? -11.916 8.456 13.099 1 98.77 149 ILE B CA 1
ATOM 3275 C C . ILE B 1 149 ? -10.53 8.303 13.722 1 98.77 149 ILE B C 1
ATOM 3277 O O . ILE B 1 149 ? -10.342 8.58 14.909 1 98.77 149 ILE B O 1
ATOM 3281 N N . GLY B 1 150 ? -9.614 7.724 12.995 1 98.88 150 GLY B N 1
ATOM 3282 C CA . GLY B 1 150 ? -8.201 7.791 13.33 1 98.88 150 GLY B CA 1
ATOM 3283 C C . GLY B 1 150 ? -7.428 8.766 12.462 1 98.88 150 GLY B C 1
ATOM 3284 O O . GLY B 1 150 ? -7.912 9.186 11.409 1 98.88 150 GLY B O 1
ATOM 3285 N N . ILE B 1 151 ? -6.276 9.191 12.899 1 98.94 151 ILE B N 1
ATOM 3286 C CA . ILE B 1 151 ? -5.436 10.122 12.153 1 98.94 151 ILE B CA 1
ATOM 3287 C C . ILE B 1 151 ? -4.023 9.556 12.029 1 98.94 151 ILE B C 1
ATOM 3289 O O . ILE B 1 151 ? -3.373 9.266 13.036 1 98.94 151 ILE B O 1
ATOM 3293 N N . VAL B 1 152 ? -3.538 9.338 10.838 1 98.92 152 VAL B N 1
ATOM 3294 C CA . VAL B 1 152 ? -2.186 8.882 10.533 1 98.92 152 VAL B CA 1
ATOM 3295 C C . VAL B 1 152 ? -1.45 9.95 9.726 1 98.92 152 VAL B C 1
ATOM 3297 O O . VAL B 1 152 ? -1.497 9.948 8.494 1 98.92 152 VAL B O 1
ATOM 3300 N N . ILE B 1 153 ? -0.698 10.761 10.363 1 98.95 153 ILE B N 1
ATOM 3301 C CA . ILE B 1 153 ? -0.137 11.975 9.781 1 98.95 153 ILE B CA 1
ATOM 3302 C C . ILE B 1 153 ? 1.053 11.619 8.893 1 98.95 153 ILE B C 1
ATOM 3304 O O . ILE B 1 153 ? 2.125 11.269 9.392 1 98.95 153 ILE B O 1
ATOM 3308 N N . CYS B 1 154 ? 0.864 11.716 7.593 1 98.84 154 CYS B N 1
ATOM 3309 C CA . CYS B 1 154 ? 1.924 11.655 6.593 1 98.84 154 CYS B CA 1
ATOM 3310 C C . CYS B 1 154 ? 2.728 10.367 6.73 1 98.84 154 CYS B C 1
ATOM 3312 O O . CYS B 1 154 ? 2.242 9.288 6.388 1 98.84 154 CYS B O 1
ATOM 3314 N N . TYR B 1 155 ? 3.988 10.419 7.3 1 98.9 155 TYR B N 1
ATOM 3315 C CA . TYR B 1 155 ? 4.884 9.281 7.474 1 98.9 155 TYR B CA 1
ATOM 3316 C C . TYR B 1 155 ? 4.204 8.167 8.261 1 98.9 155 TYR B C 1
ATOM 3318 O O . TYR B 1 155 ? 4.466 6.985 8.027 1 98.9 155 TYR B O 1
ATOM 3326 N N . ASP B 1 156 ? 3.292 8.476 9.164 1 98.93 156 ASP B N 1
ATOM 3327 C CA . ASP B 1 156 ? 2.547 7.489 9.939 1 98.93 156 ASP B CA 1
ATOM 3328 C C . ASP B 1 156 ? 1.799 6.522 9.024 1 98.93 156 ASP B C 1
ATOM 3330 O O . ASP B 1 156 ? 1.626 5.348 9.361 1 98.93 156 ASP B O 1
ATOM 3334 N N . SER B 1 157 ? 1.34 6.996 7.848 1 98.9 157 SER B N 1
ATOM 3335 C CA . SER B 1 157 ? 0.548 6.16 6.951 1 98.9 157 SER B CA 1
ATOM 3336 C C . SER B 1 157 ? 1.401 5.067 6.317 1 98.9 157 SER B C 1
ATOM 3338 O O . SER B 1 157 ? 0.872 4.118 5.735 1 98.9 157 SER B O 1
ATOM 3340 N N . GLU B 1 158 ? 2.719 5.209 6.361 1 98.88 158 GLU B N 1
ATOM 3341 C CA . GLU B 1 158 ? 3.632 4.256 5.737 1 98.88 158 GLU B CA 1
ATOM 3342 C C . GLU B 1 158 ? 3.891 3.061 6.65 1 98.88 158 GLU B C 1
ATOM 3344 O O . GLU B 1 158 ? 4.605 2.129 6.274 1 98.88 158 GLU B O 1
ATOM 3349 N N . PHE B 1 159 ? 3.271 3.052 7.844 1 98.81 159 PHE B N 1
ATOM 3350 C CA . PHE B 1 159 ? 3.451 2.011 8.85 1 98.81 159 PHE B CA 1
ATOM 3351 C C . PHE B 1 159 ? 2.125 1.327 9.162 1 98.81 159 PHE B C 1
ATOM 3353 O O . PHE B 1 159 ? 1.269 1.9 9.839 1 98.81 159 PHE B O 1
ATOM 3360 N N . PRO B 1 160 ? 1.941 0.073 8.785 1 98.81 160 PRO B N 1
ATOM 3361 C CA . PRO B 1 160 ? 0.619 -0.556 8.781 1 98.81 160 PRO B CA 1
ATOM 3362 C C . PRO B 1 160 ? 0.078 -0.801 10.188 1 98.81 160 PRO B C 1
ATOM 3364 O O . PRO B 1 160 ? -1.138 -0.838 10.389 1 98.81 160 PRO B O 1
ATOM 3367 N N . LEU B 1 161 ? 0.936 -0.941 11.214 1 98.67 161 LEU B N 1
ATOM 3368 C CA . LEU B 1 161 ? 0.466 -1.358 12.53 1 98.67 161 LEU B CA 1
ATOM 3369 C C . LEU B 1 161 ? -0.257 -0.216 13.236 1 98.67 161 LEU B C 1
ATOM 3371 O O . LEU B 1 161 ? -1.145 -0.452 14.059 1 98.67 161 LEU B O 1
ATOM 3375 N N . LEU B 1 162 ? 0.109 1.03 12.929 1 98.74 162 LEU B N 1
ATOM 3376 C CA . LEU B 1 162 ? -0.582 2.176 13.508 1 98.74 162 LEU B CA 1
ATOM 3377 C C . LEU B 1 162 ? -2.044 2.206 13.074 1 98.74 162 LEU B C 1
ATOM 3379 O O . LEU B 1 162 ? -2.944 2.288 13.913 1 98.74 162 LEU B O 1
ATOM 3383 N N . ALA B 1 163 ? -2.251 2.118 11.748 1 98.73 163 ALA B N 1
ATOM 3384 C CA . ALA B 1 163 ? -3.605 2.112 11.199 1 98.73 163 ALA B CA 1
ATOM 3385 C C . ALA B 1 163 ? -4.402 0.919 11.719 1 98.73 163 ALA B C 1
ATOM 3387 O O . ALA B 1 163 ? -5.572 1.058 12.085 1 98.73 163 ALA B O 1
ATOM 3388 N N . ARG B 1 164 ? -3.778 -0.235 11.738 1 98.72 164 ARG B N 1
ATOM 3389 C CA . ARG B 1 164 ? -4.465 -1.441 12.19 1 98.72 164 ARG B CA 1
ATOM 3390 C C . ARG B 1 164 ? -4.961 -1.285 13.623 1 98.72 164 ARG B C 1
ATOM 3392 O O . ARG B 1 164 ? -6.093 -1.657 13.938 1 98.72 164 ARG B O 1
ATOM 3399 N N . ALA B 1 165 ? -4.091 -0.762 14.464 1 98.56 165 ALA B N 1
ATOM 3400 C CA . ALA B 1 165 ? -4.455 -0.593 15.868 1 98.56 165 ALA B CA 1
ATOM 3401 C C . ALA B 1 165 ? -5.67 0.32 16.013 1 98.56 165 ALA B C 1
ATOM 3403 O O . ALA B 1 165 ? -6.546 0.07 16.845 1 98.56 165 ALA B O 1
ATOM 3404 N N . MET B 1 166 ? -5.758 1.387 15.255 1 98.68 166 MET B N 1
ATOM 3405 C CA . MET B 1 166 ? -6.885 2.313 15.294 1 98.68 166 MET B CA 1
ATOM 3406 C C . MET B 1 166 ? -8.16 1.641 14.795 1 98.68 166 MET B C 1
ATOM 3408 O O . MET B 1 166 ? -9.23 1.82 15.378 1 98.68 166 MET B O 1
ATOM 3412 N N . VAL B 1 167 ? -8.031 0.852 13.73 1 98.55 167 VAL B N 1
ATOM 3413 C CA . VAL B 1 167 ? -9.18 0.172 13.142 1 98.55 167 VAL B CA 1
ATOM 3414 C C . VAL B 1 167 ? -9.695 -0.898 14.102 1 98.55 167 VAL B C 1
ATOM 3416 O O . VAL B 1 167 ? -10.905 -1.117 14.206 1 98.55 167 VAL B O 1
ATOM 3419 N N . GLU B 1 168 ? -8.773 -1.535 14.771 1 97.53 168 GLU B N 1
ATOM 3420 C CA . GLU B 1 168 ? -9.178 -2.521 15.769 1 97.53 168 GLU B CA 1
ATOM 3421 C C . GLU B 1 168 ? -9.961 -1.869 16.904 1 97.53 168 GLU B C 1
ATOM 3423 O O . GLU B 1 168 ? -10.768 -2.525 17.566 1 97.53 168 GLU B O 1
ATOM 3428 N N . GLN B 1 169 ? -9.73 -0.581 17.094 1 97.69 169 GLN B N 1
ATOM 3429 C CA . GLN B 1 169 ? -10.491 0.168 18.087 1 97.69 169 GLN B CA 1
ATOM 3430 C C . GLN B 1 169 ? -11.751 0.772 17.474 1 97.69 169 GLN B C 1
ATOM 3432 O O . GLN B 1 169 ? -12.402 1.621 18.088 1 97.69 169 GLN B O 1
ATOM 3437 N N . GLY B 1 170 ? -11.981 0.443 16.261 1 97.38 170 GLY B N 1
ATOM 3438 C CA . GLY B 1 170 ? -13.28 0.747 15.682 1 97.38 170 GLY B CA 1
ATOM 3439 C C . GLY B 1 170 ? -13.222 1.828 14.62 1 97.38 170 GLY B C 1
ATOM 3440 O O . GLY B 1 170 ? -14.245 2.178 14.026 1 97.38 170 GLY B O 1
ATOM 3441 N N . ALA B 1 171 ? -12.1 2.39 14.318 1 98.41 171 ALA B N 1
ATOM 3442 C CA . ALA B 1 171 ? -12.02 3.41 13.276 1 98.41 171 ALA B CA 1
ATOM 3443 C C . ALA B 1 171 ? -12.459 2.851 11.926 1 98.41 171 ALA B C 1
ATOM 3445 O O . ALA B 1 171 ? -12.087 1.734 11.559 1 98.41 171 ALA B O 1
ATOM 3446 N N . GLU B 1 172 ? -13.268 3.591 11.221 1 98.22 172 GLU B N 1
ATOM 3447 C CA . GLU B 1 172 ? -13.699 3.236 9.873 1 98.22 172 GLU B CA 1
ATOM 3448 C C . GLU B 1 172 ? -13.21 4.258 8.85 1 98.22 172 GLU B C 1
ATOM 3450 O O . GLU B 1 172 ? -13.316 4.035 7.642 1 98.22 172 GLU B O 1
ATOM 3455 N N . ILE B 1 173 ? -12.739 5.387 9.348 1 98.84 173 ILE B N 1
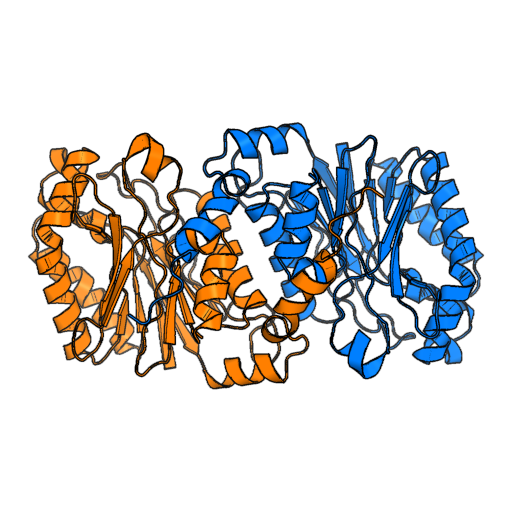ATOM 3456 C CA . ILE B 1 173 ? -12.142 6.45 8.546 1 98.84 173 ILE B CA 1
ATOM 3457 C C . ILE B 1 173 ? -10.767 6.808 9.106 1 98.84 173 ILE B C 1
ATOM 3459 O O . ILE B 1 173 ? -10.612 6.992 10.316 1 98.84 173 ILE B O 1
ATOM 3463 N N . LEU B 1 174 ? -9.8 6.82 8.289 1 98.95 174 LEU B N 1
ATOM 3464 C CA . LEU B 1 174 ? -8.473 7.316 8.639 1 98.95 174 LEU B CA 1
ATOM 3465 C C . LEU B 1 174 ? -8.153 8.597 7.875 1 98.95 174 LEU B C 1
ATOM 3467 O O . LEU B 1 174 ? -8.344 8.664 6.659 1 98.95 174 LEU B O 1
ATOM 3471 N N . LEU B 1 175 ? -7.772 9.595 8.546 1 98.98 175 LEU B N 1
ATOM 3472 C CA . LEU B 1 175 ? -7.323 10.834 7.92 1 98.98 175 LEU B CA 1
ATOM 3473 C C . LEU B 1 175 ? -5.803 10.857 7.791 1 98.98 175 LEU B C 1
ATOM 3475 O O . LEU B 1 175 ? -5.089 10.626 8.77 1 98.98 175 LEU B O 1
ATOM 3479 N N . ALA B 1 176 ? -5.309 11.098 6.596 1 98.97 176 ALA B N 1
ATOM 3480 C CA . ALA B 1 176 ? -3.876 11.11 6.313 1 98.97 176 ALA B CA 1
ATOM 3481 C C . ALA B 1 176 ? -3.437 12.465 5.765 1 98.97 176 ALA B C 1
ATOM 3483 O O . ALA B 1 176 ? -3.134 12.593 4.577 1 98.97 176 ALA B O 1
ATOM 3484 N N . PRO B 1 177 ? -3.361 13.496 6.627 1 98.98 177 PRO B N 1
ATOM 3485 C CA . PRO B 1 177 ? -2.768 14.756 6.174 1 98.98 177 PRO B CA 1
ATOM 3486 C C . PRO B 1 177 ? -1.277 14.629 5.866 1 98.98 177 PRO B C 1
ATOM 3488 O O . PRO B 1 177 ? -0.561 13.901 6.557 1 98.98 177 PRO B O 1
ATOM 3491 N N . SER B 1 178 ? -0.815 15.327 4.811 1 98.95 178 SER B N 1
ATOM 3492 C CA . SER B 1 178 ? 0.586 15.136 4.449 1 98.95 178 SER B CA 1
ATOM 3493 C C . SER B 1 178 ? 1.2 16.426 3.915 1 98.95 178 SER B C 1
ATOM 3495 O O . SER B 1 178 ? 0.482 17.326 3.477 1 98.95 178 SER B O 1
ATOM 3497 N N . CYS B 1 179 ? 2.445 16.572 4.032 1 98.9 179 CYS B N 1
ATOM 3498 C CA . CYS B 1 179 ? 3.332 17.588 3.477 1 98.9 179 CYS B CA 1
ATOM 3499 C C . CYS B 1 179 ? 4.602 16.957 2.918 1 98.9 179 CYS B C 1
ATOM 3501 O O . CYS B 1 179 ? 5.489 16.562 3.677 1 98.9 179 CYS B O 1
ATOM 3503 N N . THR B 1 180 ? 4.63 16.827 1.648 1 98.64 180 THR B N 1
ATOM 3504 C CA . THR B 1 180 ? 5.766 16.184 0.998 1 98.64 180 THR B CA 1
ATOM 3505 C C . THR B 1 180 ? 6.372 17.099 -0.062 1 98.64 180 THR B C 1
ATOM 3507 O O . THR B 1 180 ? 5.65 17.818 -0.756 1 98.64 180 THR B O 1
ATOM 3510 N N . ASP B 1 181 ? 7.681 17.004 -0.274 1 97.71 181 ASP B N 1
ATOM 3511 C CA . ASP B 1 181 ? 8.376 17.985 -1.102 1 97.71 181 ASP B CA 1
ATOM 3512 C C . ASP B 1 181 ? 8.733 17.398 -2.466 1 97.71 181 ASP B C 1
ATOM 3514 O O . ASP B 1 181 ? 9.386 18.056 -3.279 1 97.71 181 ASP B O 1
ATOM 3518 N N . SER B 1 182 ? 8.395 16.151 -2.736 1 98.18 182 SER B N 1
ATOM 3519 C CA . SER B 1 182 ? 8.752 15.483 -3.983 1 98.18 182 SER B CA 1
ATOM 3520 C C . SER B 1 182 ? 7.673 14.492 -4.408 1 98.18 182 SER B C 1
ATOM 3522 O O . SER B 1 182 ? 6.814 14.12 -3.606 1 98.18 182 SER B O 1
ATOM 3524 N N . LEU B 1 183 ? 7.75 14.109 -5.644 1 98.42 183 LEU B N 1
ATOM 3525 C CA . LEU B 1 183 ? 6.857 13.068 -6.143 1 98.42 183 LEU B CA 1
ATOM 3526 C C . LEU B 1 183 ? 7.07 11.761 -5.388 1 98.42 183 LEU B C 1
ATOM 3528 O O . LEU B 1 183 ? 6.112 11.032 -5.117 1 98.42 183 LEU B O 1
ATOM 3532 N N . ALA B 1 184 ? 8.312 11.448 -5.037 1 98.63 184 ALA B N 1
ATOM 3533 C CA . ALA B 1 184 ? 8.605 10.247 -4.259 1 98.63 184 ALA B CA 1
ATOM 3534 C C . ALA B 1 184 ? 7.92 10.295 -2.897 1 98.63 184 ALA B C 1
ATOM 3536 O O . ALA B 1 184 ? 7.323 9.308 -2.459 1 98.63 184 ALA B O 1
ATOM 3537 N N . GLY B 1 185 ? 8.068 11.447 -2.25 1 98.67 185 GLY B N 1
ATOM 3538 C CA . GLY B 1 185 ? 7.398 11.608 -0.969 1 98.67 185 GLY B CA 1
ATOM 3539 C C . GLY B 1 185 ? 5.892 11.453 -1.06 1 98.67 185 GLY B C 1
ATOM 3540 O O . GLY B 1 185 ? 5.284 10.753 -0.247 1 98.67 185 GLY B O 1
ATOM 3541 N N . PHE B 1 186 ? 5.344 12.076 -2.073 1 98.89 186 PHE B N 1
ATOM 3542 C CA . PHE B 1 186 ? 3.908 11.954 -2.297 1 98.89 186 PHE B CA 1
ATOM 3543 C C . PHE B 1 186 ? 3.524 10.505 -2.573 1 98.89 186 PHE B C 1
ATOM 3545 O O . PHE B 1 186 ? 2.537 10.005 -2.03 1 98.89 186 PHE B O 1
ATOM 3552 N N . THR B 1 187 ? 4.256 9.846 -3.359 1 98.9 187 THR B N 1
ATOM 3553 C CA . THR B 1 187 ? 3.974 8.461 -3.719 1 98.9 187 THR B CA 1
ATOM 3554 C C . THR B 1 187 ? 3.976 7.569 -2.48 1 98.9 187 THR B C 1
ATOM 3556 O O . THR B 1 187 ? 3.124 6.689 -2.342 1 98.9 187 THR B O 1
ATOM 3559 N N . ARG B 1 188 ? 4.894 7.759 -1.571 1 98.89 188 ARG B N 1
ATOM 3560 C CA . ARG B 1 188 ? 4.951 6.937 -0.367 1 98.89 188 ARG B CA 1
ATOM 3561 C C . ARG B 1 188 ? 3.674 7.08 0.455 1 98.89 188 ARG B C 1
ATOM 3563 O O . ARG B 1 188 ? 3.095 6.083 0.89 1 98.89 188 ARG B O 1
ATOM 3570 N N . VAL B 1 189 ? 3.192 8.282 0.617 1 98.95 189 VAL B N 1
ATOM 3571 C CA . VAL B 1 189 ? 1.983 8.498 1.403 1 98.95 189 VAL B CA 1
ATOM 3572 C C . VAL B 1 189 ? 0.778 7.912 0.67 1 98.95 189 VAL B C 1
ATOM 3574 O O . VAL B 1 189 ? -0.097 7.302 1.29 1 98.95 189 VAL B O 1
ATOM 3577 N N . ARG B 1 190 ? 0.746 8.132 -0.654 1 98.93 190 ARG B N 1
ATOM 3578 C CA . ARG B 1 190 ? -0.346 7.6 -1.462 1 98.93 190 ARG B CA 1
ATOM 3579 C C . ARG B 1 190 ? -0.43 6.082 -1.339 1 98.93 190 ARG B C 1
ATOM 3581 O O . ARG B 1 190 ? -1.497 5.535 -1.053 1 98.93 190 ARG B O 1
ATOM 3588 N N . VAL B 1 191 ? 0.681 5.419 -1.547 1 98.93 191 VAL B N 1
ATOM 3589 C CA . VAL B 1 191 ? 0.732 3.963 -1.471 1 98.93 191 VAL B CA 1
ATOM 3590 C C . VAL B 1 191 ? 0.375 3.505 -0.059 1 98.93 191 VAL B C 1
ATOM 3592 O O . VAL B 1 191 ? -0.393 2.557 0.118 1 98.93 191 VAL B O 1
ATOM 3595 N N . GLY B 1 192 ? 0.948 4.169 0.936 1 98.93 192 GLY B N 1
ATOM 3596 C CA . GLY B 1 192 ? 0.589 3.855 2.31 1 98.93 192 GLY B CA 1
ATOM 3597 C C . GLY B 1 192 ? -0.899 3.978 2.581 1 98.93 192 GLY B C 1
ATOM 3598 O O . GLY B 1 192 ? -1.505 3.077 3.165 1 98.93 192 GLY B O 1
ATOM 3599 N N . ALA B 1 193 ? -1.462 5.066 2.164 1 98.96 193 ALA B N 1
ATOM 3600 C CA . ALA B 1 193 ? -2.882 5.323 2.389 1 98.96 193 ALA B CA 1
ATOM 3601 C C . ALA B 1 193 ? -3.746 4.274 1.694 1 98.96 193 ALA B C 1
ATOM 3603 O O . ALA B 1 193 ? -4.707 3.767 2.277 1 98.96 193 ALA B O 1
ATOM 3604 N N . MET B 1 194 ? -3.411 3.981 0.469 1 98.95 194 MET B N 1
ATOM 3605 C CA . MET B 1 194 ? -4.164 2.971 -0.269 1 98.95 194 MET B CA 1
ATOM 3606 C C . MET B 1 194 ? -4.042 1.606 0.399 1 98.95 194 MET B C 1
ATOM 3608 O O . MET B 1 194 ? -5.012 0.848 0.454 1 98.95 194 MET B O 1
ATOM 3612 N N . ALA B 1 195 ? -2.875 1.297 0.846 1 98.94 195 ALA B N 1
ATOM 3613 C CA . ALA B 1 195 ? -2.662 0.017 1.516 1 98.94 195 ALA B CA 1
ATOM 3614 C C . ALA B 1 195 ? -3.487 -0.076 2.796 1 98.94 195 ALA B C 1
ATOM 3616 O O . ALA B 1 195 ? -4.05 -1.129 3.104 1 98.94 195 ALA B O 1
ATOM 3617 N N . ARG B 1 196 ? -3.522 1.035 3.569 1 98.94 196 ARG B N 1
ATOM 3618 C CA . ARG B 1 196 ? -4.332 1.035 4.783 1 98.94 196 ARG B CA 1
ATOM 3619 C C . ARG B 1 196 ? -5.804 0.801 4.458 1 98.94 196 ARG B C 1
ATOM 3621 O O . ARG B 1 196 ? -6.496 0.079 5.179 1 98.94 196 ARG B O 1
ATOM 3628 N N . ALA B 1 197 ? -6.262 1.454 3.389 1 98.92 197 ALA B N 1
ATOM 3629 C CA . ALA B 1 197 ? -7.65 1.263 2.975 1 98.92 197 ALA B CA 1
ATOM 3630 C C . ALA B 1 197 ? -7.914 -0.192 2.598 1 98.92 197 ALA B C 1
ATOM 3632 O O . ALA B 1 197 ? -8.944 -0.759 2.97 1 98.92 197 ALA B O 1
ATOM 3633 N N . LEU B 1 198 ? -7.029 -0.768 1.918 1 98.83 198 LEU B N 1
ATOM 3634 C CA . LEU B 1 198 ? -7.123 -2.15 1.459 1 98.83 198 LEU B CA 1
ATOM 3635 C C . LEU B 1 198 ? -7.101 -3.117 2.638 1 98.83 198 LEU B C 1
ATOM 3637 O O . LEU B 1 198 ? -8.038 -3.897 2.824 1 98.83 198 LEU B O 1
ATOM 3641 N N . GLU B 1 199 ? -6.112 -3.048 3.48 1 98.7 199 GLU B N 1
ATOM 3642 C CA . GLU B 1 199 ? -5.817 -4.005 4.543 1 98.7 199 GLU B CA 1
ATOM 3643 C C . GLU B 1 199 ? -6.901 -3.987 5.617 1 98.7 199 GLU B C 1
ATOM 3645 O O . GLU B 1 199 ? -7.181 -5.013 6.241 1 98.7 199 GLU B O 1
ATOM 3650 N N . ASN B 1 200 ? -7.443 -2.802 5.796 1 98.76 200 ASN B N 1
ATOM 3651 C CA . ASN B 1 200 ? -8.383 -2.631 6.898 1 98.76 200 ASN B CA 1
ATOM 3652 C C . ASN B 1 200 ? -9.818 -2.497 6.396 1 98.76 200 ASN B C 1
ATOM 3654 O O . ASN B 1 200 ? -10.752 -2.4 7.193 1 98.76 200 ASN B O 1
ATOM 3658 N N . GLN B 1 201 ? -9.946 -2.507 5.017 1 98.6 201 GLN B N 1
ATOM 3659 C CA . GLN B 1 201 ? -11.249 -2.308 4.392 1 98.6 201 GLN B CA 1
ATOM 3660 C C . GLN B 1 201 ? -11.987 -1.13 5.021 1 98.6 201 GLN B C 1
ATOM 3662 O O . GLN B 1 201 ? -13.091 -1.291 5.546 1 98.6 201 GLN B O 1
ATOM 3667 N N . CYS B 1 202 ? -11.388 0.056 4.86 1 98.63 202 CYS B N 1
ATOM 3668 C CA . CYS B 1 202 ? -11.908 1.309 5.395 1 98.63 202 CYS B CA 1
ATOM 3669 C C . CYS B 1 202 ? -11.643 2.464 4.437 1 98.63 202 CYS B C 1
ATOM 3671 O O . CYS B 1 202 ? -11.123 2.258 3.339 1 98.63 202 CYS B O 1
ATOM 3673 N N . VAL B 1 203 ? -12.105 3.674 4.83 1 98.87 203 VAL B N 1
ATOM 3674 C CA . VAL B 1 203 ? -11.909 4.875 4.026 1 98.87 203 VAL B CA 1
ATOM 3675 C C . VAL B 1 203 ? -10.663 5.618 4.502 1 98.87 203 VAL B C 1
ATOM 3677 O O . VAL B 1 203 ? -10.434 5.75 5.707 1 98.87 203 VAL B O 1
ATOM 3680 N N . VAL B 1 204 ? -9.835 6.055 3.597 1 98.96 204 VAL B N 1
ATOM 3681 C CA . VAL B 1 204 ? -8.677 6.874 3.944 1 98.96 204 VAL B CA 1
ATOM 3682 C C . VAL B 1 204 ? -8.726 8.192 3.175 1 98.96 204 VAL B C 1
ATOM 3684 O O . VAL B 1 204 ? -8.92 8.2 1.957 1 98.96 204 VAL B O 1
ATOM 3687 N N . VAL B 1 205 ? -8.573 9.282 3.867 1 98.98 205 VAL B N 1
ATOM 3688 C CA . VAL B 1 205 ? -8.637 10.621 3.29 1 98.98 205 VAL B CA 1
ATOM 3689 C C . VAL B 1 205 ? -7.241 11.238 3.259 1 98.98 205 VAL B C 1
ATOM 3691 O O . VAL B 1 205 ? -6.619 11.436 4.306 1 98.98 205 VAL B O 1
ATOM 3694 N N . HIS B 1 206 ? -6.711 11.47 2.113 1 98.97 206 HIS B N 1
ATOM 3695 C CA . HIS B 1 206 ? -5.365 11.998 1.924 1 98.97 206 HIS B CA 1
ATOM 3696 C C . HIS B 1 206 ? -5.401 13.469 1.525 1 98.97 206 HIS B C 1
ATOM 3698 O O . HIS B 1 206 ? -5.882 13.811 0.442 1 98.97 206 HIS B O 1
ATOM 3704 N N . ALA B 1 207 ? -4.915 14.404 2.383 1 98.98 207 ALA B N 1
ATOM 3705 C CA . ALA B 1 207 ? -4.903 15.844 2.14 1 98.98 207 ALA B CA 1
ATOM 3706 C C . ALA B 1 207 ? -3.478 16.39 2.148 1 98.98 207 ALA B C 1
ATOM 3708 O O . ALA B 1 207 ? -2.847 16.481 3.204 1 98.98 207 ALA B O 1
ATOM 3709 N N . PRO B 1 208 ? -2.914 16.761 1.037 1 98.96 208 PRO B N 1
ATOM 3710 C CA . PRO B 1 208 ? -1.53 17.235 0.959 1 98.96 208 PRO B CA 1
ATOM 3711 C C . PRO B 1 208 ? -1.433 18.751 0.81 1 98.96 208 PRO B C 1
ATOM 3713 O O . PRO B 1 208 ? -2.379 19.392 0.345 1 98.96 208 PRO B O 1
ATOM 3716 N N . THR B 1 209 ? -0.308 19.297 1.196 1 98.92 209 THR B N 1
ATOM 3717 C CA . THR B 1 209 ? 0.077 20.604 0.675 1 98.92 209 THR B CA 1
ATOM 3718 C C . THR B 1 209 ? 0.506 20.499 -0.785 1 98.92 209 THR B C 1
ATOM 3720 O O . THR B 1 209 ? 0.954 19.441 -1.231 1 98.92 209 THR B O 1
ATOM 3723 N N . VAL B 1 210 ? 0.325 21.602 -1.511 1 98.85 210 VAL B N 1
ATOM 3724 C CA . VAL B 1 210 ? 0.732 21.617 -2.912 1 98.85 210 VAL B CA 1
ATOM 3725 C C . VAL B 1 210 ? 1.345 22.972 -3.259 1 98.85 210 VAL B C 1
ATOM 3727 O O . VAL B 1 210 ? 1.034 23.981 -2.623 1 98.85 210 VAL B O 1
ATOM 3730 N N . GLY B 1 211 ? 2.245 22.969 -4.229 1 98.27 211 GLY B N 1
ATOM 3731 C CA . GLY B 1 211 ? 2.814 24.205 -4.744 1 98.27 211 GLY B CA 1
ATOM 3732 C C . GLY B 1 211 ? 4.093 24.613 -4.038 1 98.27 211 GLY B C 1
ATOM 3733 O O . GLY B 1 211 ? 4.625 23.858 -3.221 1 98.27 211 GLY B O 1
ATOM 3734 N N . LEU B 1 212 ? 4.571 25.78 -4.344 1 97.97 212 LEU B N 1
ATOM 3735 C CA . LEU B 1 212 ? 5.809 26.309 -3.783 1 97.97 212 LEU B CA 1
ATOM 3736 C C . LEU B 1 212 ? 5.52 27.233 -2.604 1 97.97 212 LEU B C 1
ATOM 3738 O O . LEU B 1 212 ? 4.489 27.909 -2.578 1 97.97 212 LEU B O 1
ATOM 3742 N N . CYS B 1 213 ? 6.33 27.157 -1.651 1 97.94 213 CYS B N 1
ATOM 3743 C CA . CYS B 1 213 ? 6.368 28.084 -0.525 1 97.94 213 CYS B CA 1
ATOM 3744 C C . CYS B 1 213 ? 7.759 28.686 -0.361 1 97.94 213 CYS B C 1
ATOM 3746 O O . CYS B 1 213 ? 8.565 28.19 0.427 1 97.94 213 CYS B O 1
ATOM 3748 N N . ASP B 1 214 ? 8.044 29.79 -0.967 1 96.54 214 ASP B N 1
ATOM 3749 C CA . ASP B 1 214 ? 9.402 30.3 -1.134 1 96.54 214 ASP B CA 1
ATOM 3750 C C . ASP B 1 214 ? 9.887 30.998 0.135 1 96.54 214 ASP B C 1
ATOM 3752 O O . ASP B 1 214 ? 11.055 31.38 0.232 1 96.54 214 ASP B O 1
ATOM 3756 N N . PHE B 1 215 ? 9.066 31.147 1.101 1 97.8 215 PHE B N 1
ATOM 3757 C CA . PHE B 1 215 ? 9.458 31.953 2.251 1 97.8 215 PHE B CA 1
ATOM 3758 C C . PHE B 1 215 ? 9.729 31.07 3.463 1 97.8 215 PHE B C 1
ATOM 3760 O O . PHE B 1 215 ? 10.239 31.544 4.481 1 97.8 215 PHE B O 1
ATOM 3767 N N . CYS B 1 216 ? 9.387 29.825 3.384 1 97.85 216 CYS B N 1
ATOM 3768 C CA . CYS B 1 216 ? 9.554 28.918 4.515 1 97.85 216 CYS B CA 1
ATOM 3769 C C . CYS B 1 216 ? 10.283 27.648 4.093 1 97.85 216 CYS B C 1
ATOM 3771 O O . CYS B 1 216 ? 9.666 26.716 3.576 1 97.85 216 CYS B O 1
ATOM 3773 N N . PRO B 1 217 ? 11.537 27.509 4.379 1 97.25 217 PRO B N 1
ATOM 3774 C CA . PRO B 1 217 ? 12.361 26.391 3.915 1 97.25 217 PRO B CA 1
ATOM 3775 C C . PRO B 1 217 ? 11.845 25.037 4.397 1 97.25 217 PRO B C 1
ATOM 3777 O O . PRO B 1 217 ? 12.08 24.015 3.748 1 97.25 217 PRO B O 1
ATOM 3780 N N . ALA B 1 218 ? 11.118 24.976 5.511 1 95.92 218 ALA B N 1
ATOM 3781 C CA . ALA B 1 218 ? 10.61 23.724 6.067 1 95.92 218 ALA B CA 1
ATOM 3782 C C . ALA B 1 218 ? 9.558 23.104 5.152 1 95.92 218 ALA B C 1
ATOM 3784 O O . ALA B 1 218 ? 9.327 21.894 5.192 1 95.92 218 ALA B O 1
ATOM 3785 N N . VAL B 1 219 ? 8.89 23.911 4.364 1 98.2 219 VAL B N 1
ATOM 3786 C CA . VAL B 1 219 ? 7.806 23.479 3.488 1 98.2 219 VAL B CA 1
ATOM 3787 C C . VAL B 1 219 ? 7.928 24.174 2.134 1 98.2 219 VAL B C 1
ATOM 3789 O O . VAL B 1 219 ? 6.929 24.62 1.566 1 98.2 219 VAL B O 1
ATOM 3792 N N . ASP B 1 220 ? 9.071 24.339 1.568 1 97.2 220 ASP B N 1
ATOM 3793 C CA . ASP B 1 220 ? 9.384 25.176 0.414 1 97.2 220 ASP B CA 1
ATOM 3794 C C . ASP B 1 220 ? 8.815 24.577 -0.87 1 97.2 220 ASP B C 1
ATOM 3796 O O . ASP B 1 220 ? 8.431 25.308 -1.785 1 97.2 220 ASP B O 1
ATOM 3800 N N . GLU B 1 221 ? 8.839 23.303 -1.01 1 97.82 221 GLU B N 1
ATOM 3801 C CA . GLU B 1 221 ? 8.233 22.576 -2.122 1 97.82 221 GLU B CA 1
ATOM 3802 C C . GLU B 1 221 ? 7.218 21.551 -1.623 1 97.82 221 GLU B C 1
ATOM 3804 O O . GLU B 1 221 ? 7.46 20.863 -0.629 1 97.82 221 GLU B O 1
ATOM 3809 N N . ASN B 1 222 ? 6.104 21.523 -2.25 1 98.66 222 ASN B N 1
ATOM 3810 C CA . ASN B 1 222 ? 5.024 20.615 -1.879 1 98.66 222 ASN B CA 1
ATOM 3811 C C . ASN B 1 222 ? 4.425 19.927 -3.103 1 98.66 222 ASN B C 1
ATOM 3813 O O . ASN B 1 222 ? 4.016 20.593 -4.056 1 98.66 222 ASN B O 1
ATOM 3817 N N . VAL B 1 223 ? 4.378 18.656 -3.086 1 98.79 223 VAL B N 1
ATOM 3818 C CA . VAL B 1 223 ? 3.877 17.849 -4.193 1 98.79 223 VAL B CA 1
ATOM 3819 C C . VAL B 1 223 ? 2.771 16.92 -3.698 1 98.79 223 VAL B C 1
ATOM 3821 O O . VAL B 1 223 ? 2.935 16.235 -2.685 1 98.79 223 VAL B O 1
ATOM 3824 N N . GLY B 1 224 ? 1.65 16.961 -4.386 1 98.65 224 GLY B N 1
ATOM 3825 C CA . GLY B 1 224 ? 0.64 15.992 -3.99 1 98.65 224 GLY B CA 1
ATOM 3826 C C . GLY B 1 224 ? -0.651 16.121 -4.777 1 98.65 224 GLY B C 1
ATOM 3827 O O . GLY B 1 224 ? -0.785 17.011 -5.619 1 98.65 224 GLY B O 1
ATOM 3828 N N . ARG B 1 225 ? -1.533 15.152 -4.649 1 98.76 225 ARG B N 1
ATOM 3829 C CA . ARG B 1 225 ? -2.941 15.079 -5.025 1 98.76 225 ARG B CA 1
ATOM 3830 C C . ARG B 1 225 ? -3.814 14.761 -3.815 1 98.76 225 ARG B C 1
ATOM 3832 O O . ARG B 1 225 ? -3.567 13.786 -3.103 1 98.76 225 ARG B O 1
ATOM 3839 N N . ALA B 1 226 ? -4.762 15.625 -3.571 1 98.96 226 ALA B N 1
ATOM 3840 C CA . ALA B 1 226 ? -5.757 15.201 -2.59 1 98.96 226 ALA B CA 1
ATOM 3841 C C . ALA B 1 226 ? -6.581 14.029 -3.116 1 98.96 226 ALA B C 1
ATOM 3843 O O . ALA B 1 226 ? -6.896 13.969 -4.307 1 98.96 226 ALA B O 1
ATOM 3844 N N . ALA B 1 227 ? -6.955 13.133 -2.187 1 98.97 227 ALA B N 1
ATOM 3845 C CA . ALA B 1 227 ? -7.695 11.957 -2.638 1 98.97 227 ALA B CA 1
ATOM 3846 C C . ALA B 1 227 ? -8.445 11.304 -1.481 1 98.97 227 ALA B C 1
ATOM 3848 O O . ALA B 1 227 ? -8.096 11.502 -0.315 1 98.97 227 ALA B O 1
ATOM 3849 N N . ILE B 1 228 ? -9.45 10.611 -1.82 1 98.97 228 ILE B N 1
ATOM 3850 C CA . ILE B 1 228 ? -10.171 9.721 -0.917 1 98.97 228 ILE B CA 1
ATOM 3851 C C . ILE B 1 228 ? -10.132 8.294 -1.458 1 98.97 228 ILE B C 1
ATOM 3853 O O . ILE B 1 228 ? -10.502 8.049 -2.609 1 98.97 228 ILE B O 1
ATOM 3857 N N . TYR B 1 229 ? -9.667 7.401 -0.615 1 98.9 229 TYR B N 1
ATOM 3858 C CA . TYR B 1 229 ? -9.471 6.01 -1.008 1 98.9 229 TYR B CA 1
ATOM 3859 C C . TYR B 1 229 ? -10.438 5.093 -0.27 1 98.9 229 TYR B C 1
ATOM 3861 O O . TYR B 1 229 ? -10.809 5.364 0.874 1 98.9 229 TYR B O 1
ATOM 3869 N N . GLY B 1 230 ? -10.866 4.074 -0.883 1 98.68 230 GLY B N 1
ATOM 3870 C CA . GLY B 1 230 ? -11.567 2.942 -0.3 1 98.68 230 GLY B CA 1
ATOM 3871 C C . GLY B 1 230 ? -10.976 1.603 -0.7 1 98.68 230 GLY B C 1
ATOM 3872 O O . GLY B 1 230 ? -10.048 1.546 -1.509 1 98.68 230 GLY B O 1
ATOM 3873 N N . PRO B 1 231 ? -11.414 0.561 -0.073 1 98.04 231 PRO B N 1
ATOM 3874 C CA . PRO B 1 231 ? -10.911 -0.751 -0.49 1 98.04 231 PRO B CA 1
ATOM 3875 C C . PRO B 1 231 ? -11.367 -1.138 -1.895 1 98.04 231 PRO B C 1
ATOM 3877 O O . PRO B 1 231 ? -12.548 -1.001 -2.225 1 98.04 231 PRO B O 1
ATOM 3880 N N . PRO B 1 232 ? -10.423 -1.551 -2.759 1 97.7 232 PRO B N 1
ATOM 3881 C CA . PRO B 1 232 ? -10.812 -1.948 -4.114 1 97.7 232 PRO B CA 1
ATOM 3882 C C . PRO B 1 232 ? -11.534 -3.293 -4.151 1 97.7 232 PRO B C 1
ATOM 3884 O O . PRO B 1 232 ? -10.989 -4.276 -4.658 1 97.7 232 PRO B O 1
ATOM 3887 N N . ASP B 1 233 ? -12.693 -3.311 -3.738 1 96.9 233 ASP B N 1
ATOM 3888 C CA . ASP B 1 233 ? -13.502 -4.52 -3.616 1 96.9 233 ASP B CA 1
ATOM 3889 C C . ASP B 1 233 ? -14.99 -4.183 -3.568 1 96.9 233 ASP B C 1
ATOM 3891 O O . ASP B 1 233 ? -15.385 -3.051 -3.855 1 96.9 233 ASP B O 1
ATOM 3895 N N . HIS B 1 234 ? -15.81 -5.101 -3.293 1 93.55 234 HIS B N 1
ATOM 3896 C CA . HIS B 1 234 ? -17.267 -5.05 -3.349 1 93.55 234 HIS B CA 1
ATOM 3897 C C . HIS B 1 234 ? -17.793 -3.728 -2.801 1 93.55 234 HIS B C 1
ATOM 3899 O O . HIS B 1 234 ? -17.556 -3.394 -1.638 1 93.55 234 HIS B O 1
ATOM 3905 N N . GLY B 1 235 ? -18.464 -2.991 -3.677 1 93.24 235 GLY B N 1
ATOM 3906 C CA . GLY B 1 235 ? -19.128 -1.771 -3.249 1 93.24 235 GLY B CA 1
ATOM 3907 C C . GLY B 1 235 ? -18.259 -0.536 -3.393 1 93.24 235 GLY B C 1
ATOM 3908 O O . GLY B 1 235 ? -18.707 0.58 -3.121 1 93.24 235 GLY B O 1
ATOM 3909 N N . TRP B 1 236 ? -17.054 -0.741 -3.846 1 97.74 236 TRP B N 1
ATOM 3910 C CA . TRP B 1 236 ? -16.094 0.348 -3.995 1 97.74 236 TRP B CA 1
ATOM 3911 C C . TRP B 1 236 ? -15.498 0.359 -5.399 1 97.74 236 TRP B C 1
ATOM 3913 O O . TRP B 1 236 ? -15.561 -0.643 -6.115 1 97.74 236 TRP B O 1
ATOM 3923 N N . PRO B 1 237 ? -14.995 1.507 -5.807 1 97.95 237 PRO B N 1
ATOM 3924 C CA . PRO B 1 237 ? -14.332 1.528 -7.113 1 97.95 237 PRO B CA 1
ATOM 3925 C C . PRO B 1 237 ? -13.212 0.496 -7.222 1 97.95 237 PRO B C 1
ATOM 3927 O O . PRO B 1 237 ? -12.461 0.291 -6.265 1 97.95 237 PRO B O 1
ATOM 3930 N N . ALA B 1 238 ? -12.996 -0.138 -8.36 1 98.36 238 ALA B N 1
ATOM 3931 C CA . ALA B 1 238 ? -12.014 -1.195 -8.59 1 98.36 238 ALA B CA 1
ATOM 3932 C C . ALA B 1 238 ? -10.593 -0.675 -8.4 1 98.36 238 ALA B C 1
ATOM 3934 O O . ALA B 1 238 ? -9.681 -1.443 -8.082 1 98.36 238 ALA B O 1
ATOM 3935 N N . THR B 1 239 ? -10.417 0.635 -8.547 1 98.41 239 THR B N 1
ATOM 3936 C CA . THR B 1 239 ? -9.093 1.231 -8.413 1 98.41 239 THR B CA 1
ATOM 3937 C C . THR B 1 239 ? -8.81 1.6 -6.96 1 98.41 239 THR B C 1
ATOM 3939 O O . THR B 1 239 ? -7.688 1.977 -6.616 1 98.41 239 THR B O 1
ATOM 3942 N N . GLY B 1 240 ? -9.827 1.627 -6.115 1 98.49 240 GLY B N 1
ATOM 3943 C CA . GLY B 1 240 ? -9.694 2.077 -4.739 1 98.49 240 GLY B CA 1
ATOM 3944 C C . GLY B 1 240 ? -9.702 3.588 -4.601 1 98.49 240 GLY B C 1
ATOM 3945 O O . GLY B 1 240 ? -9.554 4.116 -3.497 1 98.49 240 GLY B O 1
ATOM 3946 N N . ILE B 1 241 ? -9.851 4.293 -5.734 1 98.87 241 ILE B N 1
ATOM 3947 C CA . ILE B 1 241 ? -9.851 5.752 -5.719 1 98.87 241 ILE B CA 1
ATOM 3948 C C . ILE B 1 241 ? -11.267 6.271 -5.96 1 98.87 241 ILE B C 1
ATOM 3950 O O . ILE B 1 241 ? -11.823 6.093 -7.046 1 98.87 241 ILE B O 1
ATOM 3954 N N . LEU B 1 242 ? -11.836 6.865 -4.97 1 98.75 242 LEU B N 1
ATOM 3955 C CA . LEU B 1 242 ? -13.165 7.445 -5.125 1 98.75 242 LEU B CA 1
ATOM 3956 C C . LEU B 1 242 ? -13.097 8.763 -5.89 1 98.75 242 LEU B C 1
ATOM 3958 O O . LEU B 1 242 ? -13.95 9.038 -6.738 1 98.75 242 LEU B O 1
ATOM 3962 N N . VAL B 1 243 ? -12.06 9.572 -5.521 1 98.87 243 VAL B N 1
ATOM 3963 C CA . VAL B 1 243 ? -11.851 10.884 -6.126 1 98.87 243 VAL B CA 1
ATOM 3964 C C . VAL B 1 243 ? -10.412 11.337 -5.892 1 98.87 243 VAL B C 1
ATOM 3966 O O . VAL B 1 243 ? -9.776 10.929 -4.917 1 98.87 243 VAL B O 1
ATOM 3969 N N . GLU B 1 244 ? -9.889 12.094 -6.757 1 98.87 244 GLU B N 1
ATOM 3970 C CA . GLU B 1 244 ? -8.597 12.74 -6.544 1 98.87 244 GLU B CA 1
ATOM 3971 C C . GLU B 1 244 ? -8.476 14.016 -7.371 1 98.87 244 GLU B C 1
ATOM 3973 O O . GLU B 1 244 ? -9.125 14.154 -8.409 1 98.87 244 GLU B O 1
ATOM 3978 N N . THR B 1 245 ? -7.699 14.933 -6.983 1 98.87 245 THR B N 1
ATOM 3979 C CA . THR B 1 245 ? -7.395 16.136 -7.749 1 98.87 245 THR B CA 1
ATOM 3980 C C . THR B 1 245 ? -6.272 15.871 -8.749 1 98.87 245 THR B C 1
ATOM 3982 O O . THR B 1 245 ? -5.653 14.805 -8.727 1 98.87 245 THR B O 1
ATOM 3985 N N . ASP B 1 246 ? -6.049 16.872 -9.606 1 98.72 246 ASP B N 1
ATOM 3986 C CA . ASP B 1 246 ? -4.843 16.835 -10.428 1 98.72 246 ASP B CA 1
ATOM 3987 C C . ASP B 1 246 ? -3.596 17.095 -9.585 1 98.72 246 ASP B C 1
ATOM 3989 O O . ASP B 1 246 ? -3.689 17.629 -8.478 1 98.72 246 ASP B O 1
ATOM 3993 N N . LEU B 1 247 ? -2.5 16.647 -10.095 1 98.7 247 LEU B N 1
ATOM 3994 C CA . LEU B 1 247 ? -1.234 16.817 -9.391 1 98.7 247 LEU B CA 1
ATOM 3995 C C . LEU B 1 247 ? -0.915 18.296 -9.196 1 98.7 247 LEU B C 1
ATOM 3997 O O . LEU B 1 247 ? -0.909 19.066 -10.158 1 98.7 247 LEU B O 1
ATOM 4001 N N . ASP B 1 248 ? -0.739 18.745 -8.003 1 98.58 248 ASP B N 1
ATOM 4002 C CA . ASP B 1 248 ? -0.25 20.052 -7.574 1 98.58 248 ASP B CA 1
ATOM 4003 C C . ASP B 1 248 ? -1.251 21.153 -7.919 1 98.58 248 ASP B C 1
ATOM 4005 O O . ASP B 1 248 ? -0.867 22.304 -8.132 1 98.58 248 ASP B O 1
ATOM 4009 N N . VAL B 1 249 ? -2.495 20.816 -8.025 1 98.66 249 VAL B N 1
ATOM 4010 C CA . VAL B 1 249 ? -3.537 21.806 -8.276 1 98.66 249 VAL B CA 1
ATOM 4011 C C . VAL B 1 249 ? -4.356 22.029 -7.007 1 98.66 249 VAL B C 1
ATOM 4013 O O . VAL B 1 249 ? -5.018 21.11 -6.519 1 98.66 249 VAL B O 1
ATOM 4016 N N . PRO B 1 250 ? -4.291 23.205 -6.506 1 98.77 250 PRO B N 1
ATOM 4017 C CA . PRO B 1 250 ? -5.054 23.482 -5.287 1 98.77 250 PRO B CA 1
ATOM 4018 C C . PRO B 1 250 ? -6.554 23.262 -5.467 1 98.77 250 PRO B C 1
ATOM 4020 O O . PRO B 1 250 ? -7.105 23.573 -6.527 1 98.77 250 PRO B O 1
ATOM 4023 N N . GLY B 1 251 ? -7.198 22.748 -4.496 1 98.79 251 GLY B N 1
ATOM 4024 C CA . GLY B 1 251 ? -8.634 22.519 -4.518 1 98.79 251 GLY B CA 1
ATOM 4025 C C . GLY B 1 251 ? -9.07 21.378 -3.618 1 98.79 251 GLY B C 1
ATOM 4026 O O . GLY B 1 251 ? -8.258 20.82 -2.877 1 98.79 251 GLY B O 1
ATOM 4027 N N . TRP B 1 252 ? -10.342 21.134 -3.592 1 98.9 252 TRP B N 1
ATOM 4028 C CA . TRP B 1 252 ? -10.914 20.061 -2.785 1 98.9 252 TRP B CA 1
ATOM 4029 C C . TRP B 1 252 ? -11.166 18.818 -3.632 1 98.9 252 TRP B C 1
ATOM 4031 O O . TRP B 1 252 ? -11.657 18.917 -4.759 1 98.9 252 TRP B O 1
ATOM 4041 N N . ALA B 1 253 ? -10.774 17.656 -3.215 1 98.94 253 ALA B N 1
ATOM 4042 C CA . ALA B 1 253 ? -11.368 16.395 -3.651 1 98.94 253 ALA B CA 1
ATOM 4043 C C . ALA B 1 253 ? -12.571 16.027 -2.786 1 98.94 253 ALA B C 1
ATOM 4045 O O . ALA B 1 253 ? -12.438 15.835 -1.575 1 98.94 253 ALA B O 1
ATOM 4046 N N . ILE B 1 254 ? -13.744 15.919 -3.353 1 98.89 254 ILE B N 1
ATOM 4047 C CA . ILE B 1 254 ? -14.957 15.7 -2.573 1 98.89 254 ILE B CA 1
ATOM 4048 C C . ILE B 1 254 ? -15.662 14.436 -3.06 1 98.89 254 ILE B C 1
ATOM 4050 O O . ILE B 1 254 ? -15.842 14.242 -4.264 1 98.89 254 ILE B O 1
ATOM 4054 N N . ALA B 1 255 ? -16.018 13.585 -2.17 1 98.66 255 ALA B N 1
ATOM 4055 C CA . ALA B 1 255 ? -16.74 12.368 -2.531 1 98.66 255 ALA B CA 1
ATOM 4056 C C . ALA B 1 255 ? -17.807 12.036 -1.492 1 98.66 255 ALA B C 1
ATOM 4058 O O . ALA B 1 255 ? -17.652 12.353 -0.31 1 98.66 255 ALA B O 1
ATOM 4059 N N . GLU B 1 256 ? -18.843 11.456 -1.958 1 98.12 256 GLU B N 1
ATOM 4060 C CA . GLU B 1 256 ? -19.816 10.826 -1.071 1 98.12 256 GLU B CA 1
ATOM 4061 C C . GLU B 1 256 ? -19.34 9.449 -0.619 1 98.12 256 GLU B C 1
ATOM 4063 O O . GLU B 1 256 ? -18.877 8.648 -1.433 1 98.12 256 GLU B O 1
ATOM 4068 N N . VAL B 1 257 ? -19.426 9.213 0.665 1 97.05 257 VAL B N 1
ATOM 4069 C CA . VAL B 1 257 ? -19.018 7.934 1.237 1 97.05 257 VAL B CA 1
ATOM 4070 C C . VAL B 1 257 ? -20.172 7.332 2.035 1 97.05 257 VAL B C 1
ATOM 4072 O O . VAL B 1 257 ? -20.75 7.996 2.899 1 97.05 257 VAL B O 1
ATOM 4075 N N . ASP B 1 258 ? -20.495 6.105 1.718 1 93.1 258 ASP B N 1
ATOM 4076 C CA . ASP B 1 258 ? -21.49 5.335 2.459 1 93.1 258 ASP B CA 1
ATOM 4077 C C . ASP B 1 258 ? -20.823 4.407 3.472 1 93.1 258 ASP B C 1
ATOM 4079 O O . ASP B 1 258 ? -20.248 3.383 3.099 1 93.1 258 ASP B O 1
ATOM 4083 N N . MET B 1 259 ? -20.997 4.71 4.702 1 92.08 259 MET B N 1
ATOM 4084 C CA . MET B 1 259 ? -20.314 3.941 5.739 1 92.08 259 MET B CA 1
ATOM 4085 C C . MET B 1 259 ? -20.869 2.523 5.818 1 92.08 259 MET B C 1
ATOM 4087 O O . MET B 1 259 ? -20.191 1.613 6.298 1 92.08 259 MET B O 1
ATOM 4091 N N . ALA B 1 260 ? -22.048 2.356 5.398 1 95.25 260 ALA B N 1
ATOM 4092 C CA . ALA B 1 260 ? -22.602 1.006 5.334 1 95.25 260 ALA B CA 1
ATOM 4093 C C . ALA B 1 260 ? -21.795 0.127 4.382 1 95.25 260 ALA B C 1
ATOM 4095 O O . ALA B 1 260 ? -21.761 -1.096 4.535 1 95.25 260 ALA B O 1
ATOM 4096 N N . ALA B 1 261 ? -21.183 0.783 3.413 1 96.34 261 ALA B N 1
ATOM 4097 C CA . ALA B 1 261 ? -20.36 0.055 2.451 1 96.34 261 ALA B CA 1
ATOM 4098 C C . ALA B 1 261 ? -19.133 -0.55 3.126 1 96.34 261 ALA B C 1
ATOM 4100 O O . ALA B 1 261 ? -18.633 -1.594 2.701 1 96.34 261 ALA B O 1
ATOM 4101 N N . VAL B 1 262 ? -18.618 0.092 4.172 1 97 262 VAL B N 1
ATOM 4102 C CA . VAL B 1 262 ? -17.495 -0.455 4.926 1 97 262 VAL B CA 1
ATOM 4103 C C . VAL B 1 262 ? -17.915 -1.756 5.607 1 97 262 VAL B C 1
ATOM 4105 O O . VAL B 1 262 ? -17.218 -2.769 5.509 1 97 262 VAL B O 1
ATOM 4108 N N . ALA B 1 263 ? -19.042 -1.668 6.277 1 96.4 263 ALA B N 1
ATOM 4109 C CA . ALA B 1 263 ? -19.553 -2.868 6.935 1 96.4 263 ALA B CA 1
ATOM 4110 C C . ALA B 1 263 ? -19.796 -3.985 5.925 1 96.4 263 ALA B C 1
ATOM 4112 O O . ALA B 1 263 ? -19.501 -5.152 6.197 1 96.4 263 ALA B O 1
ATOM 4113 N N . LEU B 1 264 ? -20.338 -3.62 4.826 1 97.52 264 LEU B N 1
ATOM 4114 C CA . LEU B 1 264 ? -20.679 -4.594 3.794 1 97.52 264 LEU B CA 1
ATOM 4115 C C . LEU B 1 264 ? -19.426 -5.281 3.26 1 97.52 264 LEU B C 1
ATOM 4117 O O . LEU B 1 264 ? -19.388 -6.509 3.147 1 97.52 264 LEU B O 1
ATOM 4121 N N . VAL B 1 265 ? -18.399 -4.548 2.898 1 98.14 265 VAL B N 1
ATOM 4122 C CA . VAL B 1 265 ? -17.202 -5.132 2.303 1 98.14 265 VAL B CA 1
ATOM 4123 C C . VAL B 1 265 ? -16.476 -5.989 3.337 1 98.14 265 VAL B C 1
ATOM 4125 O O . VAL B 1 265 ? -15.885 -7.017 2.997 1 98.14 265 VAL B O 1
ATOM 4128 N N . ARG B 1 266 ? -16.5 -5.621 4.609 1 98.05 266 ARG B N 1
ATOM 4129 C CA . ARG B 1 266 ? -15.882 -6.408 5.672 1 98.05 266 ARG B CA 1
ATOM 4130 C C . ARG B 1 266 ? -16.594 -7.745 5.848 1 98.05 266 ARG B C 1
ATOM 4132 O O . ARG B 1 266 ? -15.98 -8.733 6.256 1 98.05 266 ARG B O 1
ATOM 4139 N N . ARG B 1 267 ? -17.868 -7.777 5.458 1 97.24 267 ARG B N 1
ATOM 4140 C CA . ARG B 1 267 ? -18.669 -8.98 5.658 1 97.24 267 ARG B CA 1
ATOM 4141 C C . ARG B 1 267 ? -18.747 -9.806 4.378 1 97.24 267 ARG B C 1
ATOM 4143 O O . ARG B 1 267 ? -18.717 -11.037 4.425 1 97.24 267 ARG B O 1
ATOM 4150 N N . GLU B 1 268 ? -18.818 -9.098 3.225 1 96.96 268 GLU B N 1
ATOM 4151 C CA . GLU B 1 268 ? -19.208 -9.782 1.995 1 96.96 268 GLU B CA 1
ATOM 4152 C C . GLU B 1 268 ? -18.228 -9.484 0.864 1 96.96 268 GLU B C 1
ATOM 4154 O O . GLU B 1 268 ? -18.538 -9.709 -0.308 1 96.96 268 GLU B O 1
ATOM 4159 N N . GLY B 1 269 ? -17.168 -8.956 1.201 1 97.51 269 GLY B N 1
ATOM 4160 C CA . GLY B 1 269 ? -16.195 -8.666 0.16 1 97.51 269 GLY B CA 1
ATOM 4161 C C . GLY B 1 269 ? -15.765 -9.896 -0.616 1 97.51 269 GLY B C 1
ATOM 4162 O O . GLY B 1 269 ? -16.024 -11.025 -0.193 1 97.51 269 GLY B O 1
ATOM 4163 N N . GLY B 1 270 ? -15.233 -9.664 -1.85 1 96.44 270 GLY B N 1
ATOM 4164 C CA . GLY B 1 270 ? -14.625 -10.768 -2.576 1 96.44 270 GLY B CA 1
ATOM 4165 C C . GLY B 1 270 ? -13.514 -11.452 -1.801 1 96.44 270 GLY B C 1
ATOM 4166 O O . GLY B 1 270 ? -13.262 -12.644 -1.989 1 96.44 270 GLY B O 1
ATOM 4167 N N . VAL B 1 271 ? -12.81 -10.659 -1.026 1 97.69 271 VAL B N 1
ATOM 4168 C CA . VAL B 1 271 ? -11.865 -11.11 -0.01 1 97.69 271 VAL B CA 1
ATOM 4169 C C . VAL B 1 271 ? -12.148 -10.399 1.312 1 97.69 271 VAL B C 1
ATOM 4171 O O . VAL B 1 271 ? -12.899 -9.421 1.349 1 97.69 271 VAL B O 1
ATOM 4174 N N . LEU B 1 272 ? -11.573 -10.9 2.395 1 98.5 272 LEU B N 1
ATOM 4175 C CA . LEU B 1 272 ? -11.853 -10.365 3.723 1 98.5 272 LEU B CA 1
ATOM 4176 C C . LEU B 1 272 ? -10.561 -10.005 4.448 1 98.5 272 LEU B C 1
ATOM 4178 O O . LEU B 1 272 ? -10.261 -10.564 5.505 1 98.5 272 LEU B O 1
ATOM 4182 N N . ASN B 1 273 ? -9.877 -8.97 3.951 1 98.57 273 ASN B N 1
ATOM 4183 C CA . ASN B 1 273 ? -8.592 -8.549 4.498 1 98.57 273 ASN B CA 1
ATOM 4184 C C . ASN B 1 273 ? -8.697 -8.212 5.982 1 98.57 273 ASN B C 1
ATOM 4186 O O . ASN B 1 273 ? -7.826 -8.583 6.771 1 98.57 273 ASN B O 1
ATOM 4190 N N . HIS B 1 274 ? -9.737 -7.459 6.315 1 98.45 274 HIS B N 1
ATOM 4191 C CA . HIS B 1 274 ? -9.95 -7.063 7.702 1 98.45 274 HIS B CA 1
ATOM 4192 C C . HIS B 1 274 ? -10.129 -8.281 8.602 1 98.45 274 HIS B C 1
ATOM 4194 O O . HIS B 1 274 ? -9.492 -8.382 9.652 1 98.45 274 HIS B O 1
ATOM 4200 N N . ALA B 1 275 ? -10.912 -9.232 8.209 1 98.21 275 ALA B N 1
ATOM 4201 C CA . ALA B 1 275 ? -11.242 -10.406 9.012 1 98.21 275 ALA B CA 1
ATOM 4202 C C . ALA B 1 275 ? -10.099 -11.418 8.999 1 98.21 275 ALA B C 1
ATOM 4204 O O . ALA B 1 275 ? -9.888 -12.138 9.978 1 98.21 275 ALA B O 1
ATOM 4205 N N . HIS B 1 276 ? -9.313 -11.507 7.893 1 98.63 276 HIS B N 1
ATOM 4206 C CA . HIS B 1 276 ? -8.273 -12.517 7.734 1 98.63 276 HIS B CA 1
ATOM 4207 C C . HIS B 1 276 ? -6.949 -12.043 8.324 1 98.63 276 HIS B C 1
ATOM 4209 O O . HIS B 1 276 ? -5.977 -12.8 8.369 1 98.63 276 HIS B O 1
ATOM 4215 N N . TRP B 1 277 ? -6.874 -10.803 8.838 1 98.39 277 TRP B N 1
ATOM 4216 C CA . TRP B 1 277 ? -5.644 -10.196 9.336 1 98.39 277 TRP B CA 1
ATOM 4217 C C . TRP B 1 277 ? -4.99 -11.079 10.394 1 98.39 277 TRP B C 1
ATOM 4219 O O . TRP B 1 277 ? -3.776 -11.291 10.37 1 98.39 277 TRP B O 1
ATOM 4229 N N . PRO B 1 278 ? -5.691 -11.689 11.311 1 97.55 278 PRO B N 1
ATOM 4230 C CA . PRO B 1 278 ? -5.056 -12.463 12.38 1 97.55 278 PRO B CA 1
ATOM 4231 C C . PRO B 1 278 ? -4.383 -13.734 11.868 1 97.55 278 PRO B C 1
ATOM 4233 O O . PRO B 1 278 ? -3.57 -14.335 12.576 1 97.55 278 PRO B O 1
ATOM 4236 N N . GLU B 1 279 ? -4.732 -14.141 10.667 1 98.08 279 GLU B N 1
ATOM 4237 C CA . GLU B 1 279 ? -4.158 -15.373 10.135 1 98.08 279 GLU B CA 1
ATOM 4238 C C . GLU B 1 279 ? -2.653 -15.234 9.923 1 98.08 279 GLU B C 1
ATOM 4240 O O . GLU B 1 279 ? -1.936 -16.234 9.85 1 98.08 279 GLU B O 1
ATOM 4245 N N . GLN B 1 280 ? -2.186 -13.966 9.806 1 97.9 280 GLN B N 1
ATOM 4246 C CA . GLN B 1 280 ? -0.751 -13.743 9.666 1 97.9 280 GLN B CA 1
ATOM 4247 C C . GLN B 1 280 ? 0.014 -14.318 10.855 1 97.9 280 GLN B C 1
ATOM 4249 O O . GLN B 1 280 ? 1.045 -14.97 10.679 1 97.9 280 GLN B O 1
ATOM 4254 N N . ALA B 1 281 ? -0.508 -14.016 12.01 1 96.16 281 ALA B N 1
ATOM 4255 C CA . ALA B 1 281 ? 0.154 -14.495 13.22 1 96.16 281 ALA B CA 1
ATOM 4256 C C . ALA B 1 281 ? 0.202 -16.02 13.252 1 96.16 281 ALA B C 1
ATOM 4258 O O . ALA B 1 281 ? 1.189 -16.607 13.701 1 96.16 281 ALA B O 1
ATOM 4259 N N . GLU B 1 282 ? -0.829 -16.604 12.804 1 96.15 282 GLU B N 1
ATOM 4260 C CA . GLU B 1 282 ? -0.889 -18.062 12.769 1 96.15 282 GLU B CA 1
ATOM 4261 C C . GLU B 1 282 ? 0.164 -18.636 11.826 1 96.15 282 GLU B C 1
ATOM 4263 O O . GLU B 1 282 ? 0.839 -19.612 12.161 1 96.15 282 GLU B O 1
ATOM 4268 N N . ARG B 1 283 ? 0.313 -18.053 10.665 1 96.9 283 ARG B N 1
ATOM 4269 C CA . ARG B 1 283 ? 1.242 -18.529 9.645 1 96.9 283 ARG B CA 1
ATOM 4270 C C . ARG B 1 283 ? 2.687 -18.287 10.066 1 96.9 283 ARG B C 1
ATOM 4272 O O . ARG B 1 283 ? 3.601 -18.957 9.579 1 96.9 283 ARG B O 1
ATOM 4279 N N . LEU B 1 284 ? 2.901 -17.322 10.968 1 97.09 284 LEU B N 1
ATOM 4280 C CA . LEU B 1 284 ? 4.247 -16.916 11.355 1 97.09 284 LEU B CA 1
ATOM 4281 C C . LEU B 1 284 ? 4.617 -17.49 12.719 1 97.09 284 LEU B C 1
ATOM 4283 O O . LEU B 1 284 ? 5.692 -17.201 13.249 1 97.09 284 LEU B O 1
ATOM 4287 N N . ALA B 1 285 ? 3.703 -18.269 13.334 1 94.21 285 ALA B N 1
ATOM 4288 C CA . ALA B 1 285 ? 3.889 -18.779 14.69 1 94.21 285 ALA B CA 1
ATOM 4289 C C . ALA B 1 285 ? 5.177 -19.591 14.799 1 94.21 285 ALA B C 1
ATOM 4291 O O . ALA B 1 285 ? 5.841 -19.577 15.838 1 94.21 285 ALA B O 1
ATOM 4292 N N . GLY B 1 286 ? 5.534 -20.32 13.754 1 91.38 286 GLY B N 1
ATOM 4293 C CA . GLY B 1 286 ? 6.733 -21.143 13.776 1 91.38 286 GLY B CA 1
ATOM 4294 C C . GLY B 1 286 ? 7.965 -20.416 13.271 1 91.38 286 GLY B C 1
ATOM 4295 O O . GLY B 1 286 ? 9.037 -21.012 13.15 1 91.38 286 GLY B O 1
ATOM 4296 N N . GLY B 1 287 ? 7.797 -19.099 12.985 1 90.22 287 GLY B N 1
ATOM 4297 C CA . GLY B 1 287 ? 8.895 -18.343 12.404 1 90.22 287 GLY B CA 1
ATOM 4298 C C . GLY B 1 287 ? 8.993 -18.495 10.898 1 90.22 287 GLY B C 1
ATOM 4299 O O . GLY B 1 287 ? 8.046 -18.948 10.252 1 90.22 287 GLY B O 1
ATOM 4300 N N . VAL B 1 288 ? 10.004 -17.889 10.353 1 93.89 288 VAL B N 1
ATOM 4301 C CA . VAL B 1 288 ? 10.292 -17.981 8.925 1 93.89 288 VAL B CA 1
ATOM 4302 C C . VAL B 1 288 ? 11.455 -18.943 8.694 1 93.89 288 VAL B C 1
ATOM 4304 O O . VAL B 1 288 ? 12.518 -18.8 9.302 1 93.89 288 VAL B O 1
ATOM 4307 N N . SER B 1 289 ? 11.273 -19.863 7.836 1 91.73 289 SER B N 1
ATOM 4308 C CA . SER B 1 289 ? 12.294 -20.875 7.582 1 91.73 289 SER B CA 1
ATOM 4309 C C . SER B 1 289 ? 13.183 -20.48 6.407 1 91.73 289 SER B C 1
ATOM 4311 O O . SER B 1 289 ? 12.736 -19.789 5.489 1 91.73 289 SER B O 1
ATOM 4313 N N . LEU B 1 290 ? 14.511 -20.862 6.586 1 87.27 290 LEU B N 1
ATOM 4314 C CA . LEU B 1 290 ? 15.397 -20.769 5.43 1 87.27 290 LEU B CA 1
ATOM 4315 C C . LEU B 1 290 ? 15.225 -21.976 4.515 1 87.27 290 LEU B C 1
ATOM 4317 O O . LEU B 1 290 ? 15.313 -23.12 4.966 1 87.27 290 LEU B O 1
ATOM 4321 N N . GLY B 1 291 ? 14.608 -21.706 3.311 1 75.3 291 GLY B N 1
ATOM 4322 C CA . GLY B 1 291 ? 14.275 -22.79 2.4 1 75.3 291 GLY B CA 1
ATOM 4323 C C . GLY B 1 291 ? 15.381 -23.096 1.407 1 75.3 291 GLY B C 1
ATOM 4324 O O . GLY B 1 291 ? 16.299 -22.295 1.226 1 75.3 291 GLY B O 1
#

Nearest PDB structures (foldseek):
  1f89-assembly1_B  TM=8.223E-01  e=2.209E-17  Saccharomyces cerevisiae
  5h8l-assembly1_H  TM=8.081E-01  e=1.378E-16  Medicago truncatula
  5h8j-assembly2_I  TM=7.855E-01  e=2.939E-16  Medicago truncatula
  5h8i-assembly1_H  TM=7.619E-01  e=2.760E-16  Medicago truncatula
  2vhi-assembly1_H  TM=7.820E-01  e=4.044E-14  Drosophila melanogaster